Protein AF-0000000083250439 (afdb_homodimer)

Structure (mmCIF, N/CA/C/O backbone):
data_AF-0000000083250439-model_v1
#
loop_
_entity.id
_entity.type
_entity.pdbx_description
1 polymer 'Helix-turn-helix protein'
#
loop_
_atom_site.group_PDB
_atom_site.id
_atom_site.type_symbol
_atom_site.label_atom_id
_atom_site.label_alt_id
_atom_site.label_comp_id
_atom_site.label_asym_id
_atom_site.label_entity_id
_atom_site.label_seq_id
_atom_site.pdbx_PDB_ins_code
_atom_site.Cartn_x
_atom_site.Cartn_y
_atom_site.Cartn_z
_atom_site.occupancy
_atom_site.B_iso_or_equiv
_atom_site.auth_seq_id
_atom_site.auth_comp_id
_atom_site.auth_asym_id
_atom_site.auth_atom_id
_atom_site.pdbx_PDB_model_num
ATOM 1 N N . MET A 1 1 ? -8.781 0.51 -10.227 1 82.69 1 MET A N 1
ATOM 2 C CA . MET A 1 1 ? -9.688 0.726 -9.102 1 82.69 1 MET A CA 1
ATOM 3 C C . MET A 1 1 ? -9.453 2.096 -8.469 1 82.69 1 MET A C 1
ATOM 5 O O . MET A 1 1 ? -8.312 2.525 -8.305 1 82.69 1 MET A O 1
ATOM 9 N N . GLN A 1 2 ? -10.539 2.799 -8.32 1 89.38 2 GLN A N 1
ATOM 10 C CA . GLN A 1 2 ? -10.453 4.145 -7.766 1 89.38 2 GLN A CA 1
ATOM 11 C C . GLN A 1 2 ? -11.289 4.27 -6.496 1 89.38 2 GLN A C 1
ATOM 13 O O . GLN A 1 2 ? -12.398 3.732 -6.418 1 89.38 2 GLN A O 1
ATOM 18 N N . VAL A 1 3 ? -10.742 4.914 -5.555 1 93.5 3 VAL A N 1
ATOM 19 C CA . VAL A 1 3 ? -11.492 5.203 -4.332 1 93.5 3 VAL A CA 1
ATOM 20 C C . VAL A 1 3 ? -12.43 6.387 -4.566 1 93.5 3 VAL A C 1
ATOM 22 O O . VAL A 1 3 ? -11.977 7.484 -4.906 1 93.5 3 VAL A O 1
ATOM 25 N N . LEU A 1 4 ? -13.672 6.148 -4.43 1 87.75 4 LEU A N 1
ATOM 26 C CA . LEU A 1 4 ? -14.688 7.176 -4.652 1 87.75 4 LEU A CA 1
ATOM 27 C C . LEU A 1 4 ? -14.945 7.969 -3.373 1 87.75 4 LEU A C 1
ATOM 29 O O . LEU A 1 4 ? -15.172 9.18 -3.424 1 87.75 4 LEU A O 1
ATOM 33 N N . ALA A 1 5 ? -14.922 7.262 -2.307 1 85.62 5 ALA A N 1
ATOM 34 C CA . ALA A 1 5 ? -15.195 7.863 -1.004 1 85.62 5 ALA A CA 1
ATOM 35 C C . ALA A 1 5 ? -14.539 7.066 0.118 1 85.62 5 ALA A C 1
ATOM 37 O O . ALA A 1 5 ? -14.328 5.859 -0.012 1 85.62 5 ALA A O 1
ATOM 38 N N . TYR A 1 6 ? -14.188 7.762 1.188 1 91.69 6 TYR A N 1
ATOM 39 C CA . TYR A 1 6 ? -13.625 7.145 2.385 1 91.69 6 TYR A CA 1
ATOM 40 C C . TYR A 1 6 ? -14.055 7.895 3.639 1 91.69 6 TYR A C 1
ATOM 42 O O . TYR A 1 6 ? -14.133 9.125 3.637 1 91.69 6 TYR A O 1
ATOM 50 N N . SER A 1 7 ? -14.43 7.137 4.668 1 87.56 7 SER A N 1
ATOM 51 C CA . SER A 1 7 ? -14.703 7.738 5.969 1 87.56 7 SER A CA 1
ATOM 52 C C . SER A 1 7 ? -14.258 6.82 7.105 1 87.56 7 SER A C 1
ATOM 54 O O . SER A 1 7 ? -14.297 5.598 6.969 1 87.56 7 SER A O 1
ATOM 56 N N . TYR A 1 8 ? -13.742 7.41 8.102 1 90.69 8 TYR A N 1
ATOM 57 C CA . TYR A 1 8 ? -13.555 6.715 9.367 1 90.69 8 TYR A CA 1
ATOM 58 C C . TYR A 1 8 ? -14.672 7.051 10.352 1 90.69 8 TYR A C 1
ATOM 60 O O . TYR A 1 8 ? -15.016 8.227 10.531 1 90.69 8 TYR A O 1
ATOM 68 N N . ASN A 1 9 ? -15.297 6.031 10.906 1 87.12 9 ASN A N 1
ATOM 69 C CA . ASN A 1 9 ? -16.391 6.18 11.867 1 87.12 9 ASN A CA 1
ATOM 70 C C . ASN A 1 9 ? -16.031 5.562 13.219 1 87.12 9 ASN A C 1
ATOM 72 O O . ASN A 1 9 ? -16.016 4.34 13.359 1 87.12 9 ASN A O 1
ATOM 76 N N . GLY A 1 10 ? -15.812 6.5 14.234 1 88.38 10 GLY A N 1
ATOM 77 C CA . GLY A 1 10 ? -15.344 6.027 15.523 1 88.38 10 GLY A CA 1
ATOM 78 C C . GLY A 1 10 ? -16.438 6.004 16.578 1 88.38 10 GLY A C 1
ATOM 79 O O . GLY A 1 10 ? -17.172 6.98 16.734 1 88.38 10 GLY A O 1
ATOM 80 N N . GLY A 1 11 ? -16.484 4.855 17.266 1 89 11 GLY A N 1
ATOM 81 C CA . GLY A 1 11 ? -17.328 4.738 18.438 1 89 11 GLY A CA 1
ATOM 82 C C . GLY A 1 11 ? -18.797 4.941 18.125 1 89 11 GLY A C 1
ATOM 83 O O . GLY A 1 11 ? -19.5 5.633 18.859 1 89 11 GLY A O 1
ATOM 84 N N . MET A 1 12 ? -19.344 4.328 17.047 1 88 12 MET A N 1
ATOM 85 C CA . MET A 1 12 ? -20.734 4.461 16.641 1 88 12 MET A CA 1
ATOM 86 C C . MET A 1 12 ? -21.609 3.461 17.375 1 88 12 MET A C 1
ATOM 88 O O . MET A 1 12 ? -21.219 2.316 17.594 1 88 12 MET A O 1
ATOM 92 N N . GLU A 1 13 ? -22.766 3.934 17.781 1 92.31 13 GLU A N 1
ATOM 93 C CA . GLU A 1 13 ? -23.719 3.049 18.438 1 92.31 13 GLU A CA 1
ATOM 94 C C . GLU A 1 13 ? -24.641 2.371 17.422 1 92.31 13 GLU A C 1
ATOM 96 O O . GLU A 1 13 ? -25.141 1.278 17.688 1 92.31 13 GLU A O 1
ATOM 101 N N . GLN A 1 14 ? -24.859 3.066 16.375 1 93.12 14 GLN A N 1
ATOM 102 C CA . GLN A 1 14 ? -25.672 2.551 15.273 1 93.12 14 GLN A CA 1
ATOM 103 C C . GLN A 1 14 ? -25.219 3.133 13.938 1 93.12 14 GLN A C 1
ATOM 105 O O . GLN A 1 14 ? -24.578 4.191 13.898 1 93.12 14 GLN A O 1
ATOM 110 N N . PHE A 1 15 ? -25.5 2.4 12.867 1 92.44 15 PHE A N 1
ATOM 111 C CA . PHE A 1 15 ? -25.203 2.939 11.547 1 92.44 15 PHE A CA 1
ATOM 112 C C . PHE A 1 15 ? -26.156 4.082 11.203 1 92.44 15 PHE A C 1
ATOM 114 O O . PHE A 1 15 ? -27.344 4.023 11.523 1 92.44 15 PHE A O 1
ATOM 121 N N . ARG A 1 16 ? -25.672 5.039 10.641 1 82.06 16 ARG A N 1
ATOM 122 C CA . ARG A 1 16 ? -26.531 6.125 10.164 1 82.06 16 ARG A CA 1
ATOM 123 C C . ARG A 1 16 ? -27.5 5.629 9.102 1 82.06 16 ARG A C 1
ATOM 125 O O . ARG A 1 16 ? -28.641 6.082 9.039 1 82.06 16 ARG A O 1
ATOM 132 N N . TYR A 1 17 ? -27 4.758 8.25 1 86 17 TYR A N 1
ATOM 133 C CA . TYR A 1 17 ? -27.797 4.125 7.203 1 86 17 TYR A CA 1
ATOM 134 C C . TYR A 1 17 ? -27.781 2.607 7.355 1 86 17 TYR A C 1
ATOM 136 O O . TYR A 1 17 ? -26.922 1.929 6.797 1 86 17 TYR A O 1
ATOM 144 N N . PRO A 1 18 ? -28.797 2.053 8.008 1 92.25 18 PRO A N 1
ATOM 145 C CA . PRO A 1 18 ? -28.828 0.61 8.266 1 92.25 18 PRO A CA 1
ATOM 146 C C . PRO A 1 18 ? -28.938 -0.214 6.984 1 92.25 18 PRO A C 1
ATOM 148 O O . PRO A 1 18 ? -28.609 -1.405 6.98 1 92.25 18 PRO A O 1
ATOM 151 N N . GLU A 1 19 ? -29.5 0.388 5.934 1 93.88 19 GLU A N 1
ATOM 152 C CA . GLU A 1 19 ? -29.516 -0.243 4.621 1 93.88 19 GLU A CA 1
ATOM 153 C C . GLU A 1 19 ? -29.156 0.755 3.521 1 93.88 19 GLU A C 1
ATOM 155 O O . GLU A 1 19 ? -29.5 1.935 3.611 1 93.88 19 GLU A O 1
ATOM 160 N N . ASP A 1 20 ? -28.422 0.297 2.605 1 92.56 20 ASP A N 1
ATOM 161 C CA . ASP A 1 20 ? -28.062 1.188 1.505 1 92.56 20 ASP A CA 1
ATOM 162 C C . ASP A 1 20 ? -27.609 0.394 0.281 1 92.56 20 ASP A C 1
ATOM 164 O O . ASP A 1 20 ? -27.281 -0.79 0.389 1 92.56 20 ASP A O 1
ATOM 168 N N . ARG A 1 21 ? -27.734 1.091 -0.896 1 94.06 21 ARG A N 1
ATOM 169 C CA . ARG A 1 21 ? -27.172 0.63 -2.16 1 94.06 21 ARG A CA 1
ATOM 170 C C . ARG A 1 21 ? -26.109 1.605 -2.676 1 94.06 21 ARG A C 1
ATOM 172 O O . ARG A 1 21 ? -26.328 2.82 -2.668 1 94.06 21 ARG A O 1
ATOM 179 N N . TYR A 1 22 ? -25.031 1.032 -3.047 1 91.12 22 TYR A N 1
ATOM 180 C CA . TYR A 1 22 ? -23.953 1.892 -3.514 1 91.12 22 TYR A CA 1
ATOM 181 C C . TYR A 1 22 ? -23.688 1.676 -5 1 91.12 22 TYR A C 1
ATOM 183 O O . TYR A 1 22 ? -23.891 0.573 -5.516 1 91.12 22 TYR A O 1
ATOM 191 N N . LYS A 1 23 ? -23.266 2.723 -5.648 1 91.06 23 LYS A N 1
ATOM 192 C CA . LYS A 1 23 ? -22.938 2.645 -7.07 1 91.06 23 LYS A CA 1
ATOM 193 C C . LYS A 1 23 ? -21.672 1.833 -7.301 1 91.06 23 LYS A C 1
ATOM 195 O O . LYS A 1 23 ? -21.531 1.163 -8.328 1 91.06 23 LYS A O 1
ATOM 200 N N . GLY A 1 24 ? -20.719 1.883 -6.402 1 94.81 24 GLY A N 1
ATOM 201 C CA . GLY A 1 24 ? -19.484 1.097 -6.453 1 94.81 24 GLY A CA 1
ATOM 202 C C . GLY A 1 24 ? -19.438 0.001 -5.402 1 94.81 24 GLY A C 1
ATOM 203 O O . GLY A 1 24 ? -20.469 -0.341 -4.809 1 94.81 24 GLY A O 1
ATOM 204 N N . TRP A 1 25 ? -18.328 -0.615 -5.277 1 96.19 25 TRP A N 1
ATOM 205 C CA . TRP A 1 25 ? -18.125 -1.585 -4.207 1 96.19 25 TRP A CA 1
ATOM 206 C C . TRP A 1 25 ? -18.094 -0.896 -2.846 1 96.19 25 TRP A C 1
ATOM 208 O O . TRP A 1 25 ? -17.375 0.089 -2.654 1 96.19 25 TRP A O 1
ATOM 218 N N . ALA A 1 26 ? -18.922 -1.357 -1.96 1 96.12 26 ALA A N 1
ATOM 219 C CA . ALA A 1 26 ? -18.844 -0.892 -0.578 1 96.12 26 ALA A CA 1
ATOM 220 C C . ALA A 1 26 ? -17.938 -1.794 0.255 1 96.12 26 ALA A C 1
ATOM 222 O O . ALA A 1 26 ? -18.109 -3.016 0.262 1 96.12 26 ALA A O 1
ATOM 223 N N . VAL A 1 27 ? -16.984 -1.209 0.896 1 97.69 27 VAL A N 1
ATOM 224 C CA . VAL A 1 27 ? -16.047 -1.938 1.74 1 97.69 27 VAL A CA 1
ATOM 225 C C . VAL A 1 27 ? -16.125 -1.423 3.176 1 97.69 27 VAL A C 1
ATOM 227 O O . VAL A 1 27 ? -15.992 -0.222 3.418 1 97.69 27 VAL A O 1
ATOM 230 N N . LEU A 1 28 ? -16.391 -2.287 4.113 1 97.06 28 LEU A N 1
ATOM 231 C CA . LEU A 1 28 ? -16.391 -1.967 5.539 1 97.06 28 LEU A CA 1
ATOM 232 C C . LEU A 1 28 ? -15.281 -2.736 6.258 1 97.06 28 LEU A C 1
ATOM 234 O O . LEU A 1 28 ? -15.273 -3.969 6.246 1 97.06 28 LEU A O 1
ATOM 238 N N . ALA A 1 29 ? -14.344 -2.047 6.82 1 98.31 29 ALA A N 1
ATOM 239 C CA . ALA A 1 29 ? -13.273 -2.641 7.613 1 98.31 29 ALA A CA 1
ATOM 240 C C . ALA A 1 29 ? -13.461 -2.348 9.102 1 98.31 29 ALA A C 1
ATOM 242 O O . ALA A 1 29 ? -13.273 -1.213 9.547 1 98.31 29 ALA A O 1
ATOM 243 N N . VAL A 1 30 ? -13.766 -3.355 9.867 1 97.25 30 VAL A N 1
ATOM 244 C CA . VAL A 1 30 ? -14.125 -3.164 11.273 1 97.25 30 VAL A CA 1
ATOM 245 C C . VAL A 1 30 ? -12.859 -2.938 12.102 1 97.25 30 VAL A C 1
ATOM 247 O O . VAL A 1 30 ? -11.945 -3.762 12.078 1 97.25 30 VAL A O 1
ATOM 250 N N . GLN A 1 31 ? -12.766 -1.866 12.695 1 96.06 31 GLN A N 1
ATOM 251 C CA . GLN A 1 31 ? -11.648 -1.495 13.547 1 96.06 31 GLN A CA 1
ATOM 252 C C . GLN A 1 31 ? -11.867 -1.978 14.984 1 96.06 31 GLN A C 1
ATOM 254 O O . GLN A 1 31 ? -10.914 -2.369 15.664 1 96.06 31 GLN A O 1
ATOM 259 N N . SER A 1 32 ? -13.023 -1.865 15.484 1 96 32 SER A N 1
ATOM 260 C CA . SER A 1 32 ? -13.43 -2.377 16.781 1 96 32 SER A CA 1
ATOM 261 C C . SER A 1 32 ? -14.938 -2.617 16.844 1 96 32 SER A C 1
ATOM 263 O O . SER A 1 32 ? -15.688 -2.057 16.047 1 96 32 SER A O 1
ATOM 265 N N . GLY A 1 33 ? -15.344 -3.523 17.797 1 97.06 33 GLY A N 1
ATOM 266 C CA . GLY A 1 33 ? -16.766 -3.822 17.953 1 97.06 33 GLY A CA 1
ATOM 267 C C . GLY A 1 33 ? -17.203 -5.039 17.172 1 97.06 33 GLY A C 1
ATOM 268 O O . GLY A 1 33 ? -16.406 -5.953 16.922 1 97.06 33 GLY A O 1
ATOM 269 N N . HIS A 1 34 ? -18.516 -5.055 17.031 1 97.81 34 HIS A N 1
ATOM 270 C CA . HIS A 1 34 ? -19.141 -6.215 16.406 1 97.81 34 HIS A CA 1
ATOM 271 C C . HIS A 1 34 ? -20.391 -5.809 15.617 1 97.81 34 HIS A C 1
ATOM 273 O O . HIS A 1 34 ? -21.266 -5.137 16.141 1 97.81 34 HIS A O 1
ATOM 279 N N . ILE A 1 35 ? -20.391 -6.23 14.289 1 98.06 35 ILE A N 1
ATOM 280 C CA . ILE A 1 35 ? -21.516 -5.824 13.438 1 98.06 35 ILE A CA 1
ATOM 281 C C . ILE A 1 35 ? -22.109 -7.055 12.758 1 98.06 35 ILE A C 1
ATOM 283 O O . ILE A 1 35 ? -21.469 -8.094 12.656 1 98.06 35 ILE A O 1
ATOM 287 N N . SER A 1 36 ? -23.344 -6.977 12.359 1 98.44 36 SER A N 1
ATOM 288 C CA . SER A 1 36 ? -23.984 -7.957 11.492 1 98.44 36 SER A CA 1
ATOM 289 C C . SER A 1 36 ? -24.312 -7.363 10.125 1 98.44 36 SER A C 1
ATOM 291 O O . SER A 1 36 ? -24.438 -6.145 9.992 1 98.44 36 SER A O 1
ATOM 293 N N . PHE A 1 37 ? -24.328 -8.227 9.125 1 98.19 37 PHE A N 1
ATOM 294 C CA . PHE A 1 37 ? -24.625 -7.73 7.785 1 98.19 37 PHE A CA 1
ATOM 295 C C . PHE A 1 37 ? -25.422 -8.75 6.988 1 98.19 37 PHE A C 1
ATOM 297 O O . PHE A 1 37 ? -25.422 -9.945 7.312 1 98.19 37 PHE A O 1
ATOM 304 N N . THR A 1 38 ? -26.188 -8.32 6.027 1 97.94 38 THR A N 1
ATOM 305 C CA . THR A 1 38 ? -26.828 -9.109 4.98 1 97.94 38 THR A CA 1
ATOM 306 C C . THR A 1 38 ? -26.688 -8.422 3.623 1 97.94 38 THR A C 1
ATOM 308 O O . THR A 1 38 ? -27 -7.242 3.48 1 97.94 38 THR A O 1
ATOM 311 N N . ILE A 1 39 ? -26.109 -9.141 2.732 1 97.44 39 ILE A N 1
ATOM 312 C CA . ILE A 1 39 ? -26.031 -8.672 1.353 1 97.44 39 ILE A CA 1
ATOM 313 C C . ILE A 1 39 ? -27.062 -9.406 0.497 1 97.44 39 ILE A C 1
ATOM 315 O O . ILE A 1 39 ? -26.969 -10.625 0.319 1 97.44 39 ILE A O 1
ATOM 319 N N . GLU A 1 40 ? -27.969 -8.664 -0.055 1 92.94 40 GLU A N 1
ATOM 320 C CA . GLU A 1 40 ? -29.062 -9.273 -0.78 1 92.94 40 GLU A CA 1
ATOM 321 C C . GLU A 1 40 ? -28.734 -9.445 -2.26 1 92.94 40 GLU A C 1
ATOM 323 O O . GLU A 1 40 ? -28.203 -8.523 -2.889 1 92.94 40 GLU A O 1
ATOM 328 N N . GLY A 1 41 ? -28.828 -10.586 -2.766 1 81.75 41 GLY A N 1
ATOM 329 C CA . GLY A 1 41 ? -28.672 -10.969 -4.16 1 81.75 41 GLY A CA 1
ATOM 330 C C . GLY A 1 41 ? -29.438 -12.234 -4.512 1 81.75 41 GLY A C 1
ATOM 331 O O . GLY A 1 41 ? -30.484 -12.516 -3.939 1 81.75 41 GLY A O 1
ATOM 332 N N . GLU A 1 42 ? -29.094 -12.836 -5.621 1 79.31 42 GLU A N 1
ATOM 333 C CA . GLU A 1 42 ? -29.734 -14.117 -5.934 1 79.31 42 GLU A CA 1
ATOM 334 C C . GLU A 1 42 ? -29.578 -15.102 -4.781 1 79.31 42 GLU A C 1
ATOM 336 O O . GLU A 1 42 ? -30.547 -15.742 -4.371 1 79.31 42 GLU A O 1
ATOM 341 N N . GLU A 1 43 ? -28.391 -15.148 -4.293 1 84.56 43 GLU A N 1
ATOM 342 C CA . GLU A 1 43 ? -28.094 -15.852 -3.047 1 84.56 43 GLU A CA 1
ATOM 343 C C . GLU A 1 43 ? -27.609 -14.883 -1.972 1 84.56 43 GLU A C 1
ATOM 345 O O . GLU A 1 43 ? -26.562 -14.258 -2.119 1 84.56 43 GLU A O 1
ATOM 350 N N . SER A 1 44 ? -28.5 -14.734 -1.002 1 89.06 44 SER A N 1
ATOM 351 C CA . SER A 1 44 ? -28.172 -13.789 0.056 1 89.06 44 SER A CA 1
ATOM 352 C C . SER A 1 44 ? -27.016 -14.289 0.915 1 89.06 44 SER A C 1
ATOM 354 O O . SER A 1 44 ? -26.906 -15.492 1.175 1 89.06 44 SER A O 1
ATOM 356 N N . THR A 1 45 ? -26.141 -13.422 1.255 1 93.81 45 THR A N 1
ATOM 357 C CA . THR A 1 45 ? -25.031 -13.703 2.166 1 93.81 45 THR A CA 1
ATOM 358 C C . THR A 1 45 ? -25.188 -12.914 3.465 1 93.81 45 THR A C 1
ATOM 360 O O . THR A 1 45 ? -25.359 -11.695 3.439 1 93.81 45 THR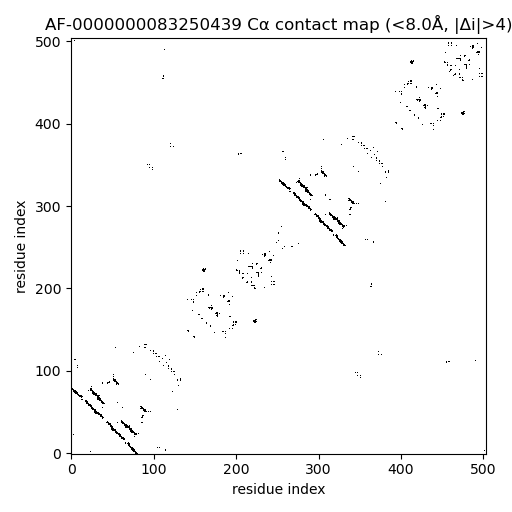 A O 1
ATOM 363 N N . SER A 1 46 ? -25.219 -13.656 4.562 1 96 46 SER A N 1
ATOM 364 C CA . SER A 1 46 ? -25.344 -13 5.859 1 96 46 SER A CA 1
ATOM 365 C C . SER A 1 46 ? -24.25 -13.461 6.816 1 96 46 SER A C 1
ATOM 367 O O . SER A 1 46 ? -23.656 -14.531 6.629 1 96 46 SER A O 1
ATOM 369 N N . GLY A 1 47 ? -23.938 -12.609 7.816 1 96.88 47 GLY A N 1
ATOM 370 C CA . GLY A 1 47 ? -22.938 -12.953 8.82 1 96.88 47 GLY A CA 1
ATOM 371 C C . GLY A 1 47 ? -22.641 -11.812 9.781 1 96.88 47 GLY A C 1
ATOM 372 O O . GLY A 1 47 ? -23.406 -10.859 9.883 1 96.88 47 GLY A O 1
ATOM 373 N N . GLU A 1 48 ? -21.641 -12.117 10.578 1 98.06 48 GLU A N 1
ATOM 374 C CA . GLU A 1 48 ? -21.125 -11.117 11.508 1 98.06 48 GLU A CA 1
ATOM 375 C C . GLU A 1 48 ? -19.656 -10.805 11.211 1 98.06 48 GLU A C 1
ATOM 377 O O . GLU A 1 48 ? -18.969 -11.594 10.555 1 98.06 48 GLU A O 1
ATOM 382 N N . ALA A 1 49 ? -19.219 -9.609 11.586 1 97.81 49 ALA A N 1
ATOM 383 C CA . ALA A 1 49 ? -17.844 -9.211 11.344 1 97.81 49 ALA A CA 1
ATOM 384 C C . ALA A 1 49 ? -17.266 -8.469 12.555 1 97.81 49 ALA A C 1
ATOM 386 O O . ALA A 1 49 ? -17.984 -7.738 13.242 1 97.81 49 ALA A O 1
ATOM 387 N N . GLU A 1 50 ? -16.062 -8.719 12.844 1 97.12 50 GLU A N 1
ATOM 388 C CA . GLU A 1 50 ? -15.281 -8.086 13.906 1 97.12 50 GLU A CA 1
ATOM 389 C C . GLU A 1 50 ? -13.898 -7.691 13.406 1 97.12 50 GLU A C 1
ATOM 391 O O . GLU A 1 50 ? -13.641 -7.68 12.203 1 97.12 50 GLU A O 1
ATOM 396 N N . TYR A 1 51 ? -13.008 -7.23 14.422 1 96.75 51 TYR A N 1
ATOM 397 C CA . TYR A 1 51 ? -11.664 -6.809 14.039 1 96.75 51 TYR A CA 1
ATOM 398 C C . TYR A 1 51 ? -10.992 -7.859 13.164 1 96.75 51 TYR A C 1
ATOM 400 O O . TYR A 1 51 ? -11.047 -9.055 13.461 1 96.75 51 TYR A O 1
ATOM 408 N N . GLY A 1 52 ? -10.391 -7.445 12.086 1 95.25 52 GLY A N 1
ATOM 409 C CA . GLY A 1 52 ? -9.664 -8.359 11.219 1 95.25 52 GLY A CA 1
ATOM 410 C C . GLY A 1 52 ? -10.492 -8.844 10.039 1 95.25 52 GLY A C 1
ATOM 411 O O . GLY A 1 52 ? -9.992 -9.57 9.18 1 95.25 52 GLY A O 1
ATOM 412 N N . GLU A 1 53 ? -11.734 -8.391 10.039 1 97.44 53 GLU A N 1
ATOM 413 C CA . GLU A 1 53 ? -12.617 -8.836 8.969 1 97.44 53 GLU A CA 1
ATOM 414 C C . GLU A 1 53 ? -13.148 -7.656 8.156 1 97.44 53 GLU A C 1
ATOM 416 O O . GLU A 1 53 ? -13.57 -6.648 8.727 1 97.44 53 GLU A O 1
ATOM 421 N N . LEU A 1 54 ? -13 -7.742 6.852 1 98.5 54 LEU A N 1
ATOM 422 C CA . LEU A 1 54 ? -13.477 -6.734 5.918 1 98.5 54 LEU A CA 1
ATOM 423 C C . LEU A 1 54 ? -14.703 -7.23 5.16 1 98.5 54 LEU A C 1
ATOM 425 O O . LEU A 1 54 ? -14.742 -8.383 4.711 1 98.5 54 LEU A O 1
ATOM 429 N N . LEU A 1 55 ? -15.695 -6.414 5.066 1 98.06 55 LEU A N 1
ATOM 430 C CA . LEU A 1 55 ? -16.922 -6.715 4.324 1 98.06 55 LEU A CA 1
ATOM 431 C C . LEU A 1 55 ? -16.875 -6.102 2.93 1 98.06 55 LEU A C 1
ATOM 433 O O . LEU A 1 55 ? -16.516 -4.934 2.771 1 98.06 55 LEU A O 1
ATOM 437 N N . PHE A 1 56 ? -17.234 -6.906 1.939 1 97.88 56 PHE A N 1
ATOM 438 C CA . PHE A 1 56 ? -17.281 -6.453 0.554 1 97.88 56 PHE A CA 1
ATOM 439 C C . PHE A 1 56 ? -18.688 -6.613 -0.01 1 97.88 56 PHE A C 1
ATOM 441 O O . PHE A 1 56 ? -19.219 -7.723 -0.065 1 97.88 56 PHE A O 1
ATOM 448 N N . CYS A 1 57 ? -19.328 -5.535 -0.401 1 97.25 57 CYS A N 1
ATOM 449 C CA . CYS A 1 57 ? -20.641 -5.543 -1.037 1 97.25 57 CYS A CA 1
ATOM 450 C C . CYS A 1 57 ? -20.547 -5.031 -2.471 1 97.25 57 CYS A C 1
ATOM 452 O O . CYS A 1 57 ? -20.156 -3.889 -2.705 1 97.25 57 CYS A O 1
ATOM 454 N N . PRO A 1 58 ? -20.906 -5.832 -3.486 1 96.12 58 PRO A N 1
ATOM 455 C CA . PRO A 1 58 ? -20.812 -5.422 -4.891 1 96.12 58 PRO A CA 1
ATOM 456 C C . PRO A 1 58 ? -21.734 -4.25 -5.219 1 96.12 58 PRO A C 1
ATOM 458 O O . PRO A 1 58 ? -22.719 -4.016 -4.512 1 96.12 58 PRO A O 1
ATOM 461 N N . PRO A 1 59 ? -21.375 -3.564 -6.332 1 94.81 59 PRO A N 1
ATOM 462 C CA . PRO A 1 59 ? -22.219 -2.441 -6.758 1 94.81 59 PRO A CA 1
ATOM 463 C C . PRO A 1 59 ? -23.656 -2.852 -7.023 1 94.81 59 PRO A C 1
ATOM 465 O O . PRO A 1 59 ? -23.906 -3.924 -7.582 1 94.81 59 PRO A O 1
ATOM 468 N N . GLY A 1 60 ? -24.562 -2.039 -6.535 1 93.31 60 GLY A N 1
ATOM 469 C CA . GLY A 1 60 ? -25.969 -2.23 -6.832 1 93.31 60 GLY A CA 1
ATOM 470 C C . GLY A 1 60 ? -26.672 -3.18 -5.871 1 93.31 60 GLY A C 1
ATOM 471 O O . GLY A 1 60 ? -27.891 -3.215 -5.801 1 93.31 60 GLY A O 1
ATOM 472 N N . MET A 1 61 ? -26 -3.973 -5.098 1 95 61 MET A N 1
ATOM 473 C CA . MET A 1 61 ? -26.609 -4.91 -4.156 1 95 61 MET A CA 1
ATOM 474 C C . MET A 1 61 ? -26.984 -4.207 -2.855 1 95 61 MET A C 1
ATOM 476 O O . MET A 1 61 ? -26.328 -3.254 -2.443 1 95 61 MET A O 1
ATOM 480 N N . LEU A 1 62 ? -28.031 -4.684 -2.295 1 96.25 62 LEU A N 1
ATOM 481 C CA . LEU A 1 62 ? -28.516 -4.098 -1.049 1 96.25 62 LEU A CA 1
ATOM 482 C C . LEU A 1 62 ? -27.703 -4.605 0.14 1 96.25 62 LEU A C 1
ATOM 484 O O . LEU A 1 62 ? -27.609 -5.812 0.368 1 96.25 62 LEU A O 1
ATOM 488 N N . LEU A 1 63 ? -27.125 -3.721 0.885 1 97.19 63 LEU A N 1
ATOM 489 C CA . LEU A 1 63 ? -26.391 -4.035 2.109 1 97.19 63 LEU A CA 1
ATOM 490 C C . LEU A 1 63 ? -27.188 -3.627 3.34 1 97.19 63 LEU A C 1
ATOM 492 O O . LEU A 1 63 ? -27.547 -2.453 3.496 1 97.19 63 LEU A O 1
ATOM 496 N N . ARG A 1 64 ? -27.531 -4.574 4.129 1 97.38 64 ARG A N 1
ATOM 497 C CA . ARG A 1 64 ? -28.109 -4.328 5.445 1 97.38 64 ARG A CA 1
ATOM 498 C C . ARG A 1 64 ? -27.078 -4.582 6.551 1 97.38 64 ARG A C 1
ATOM 500 O O . ARG A 1 64 ? -26.281 -5.516 6.461 1 97.38 64 ARG A O 1
ATOM 507 N N . ARG A 1 65 ? -27.031 -3.711 7.527 1 97.06 65 ARG A N 1
ATOM 508 C CA . ARG A 1 65 ? -26.047 -3.863 8.594 1 97.06 65 ARG A CA 1
ATOM 509 C C . ARG A 1 65 ? -26.578 -3.32 9.914 1 97.06 65 ARG A C 1
ATOM 511 O O . ARG A 1 65 ? -27.422 -2.414 9.922 1 97.06 65 ARG A O 1
ATOM 518 N N . ARG A 1 66 ? -26.188 -3.912 10.992 1 97.12 66 ARG A N 1
ATOM 519 C CA . ARG A 1 66 ? -26.516 -3.498 12.352 1 97.12 66 ARG A CA 1
ATOM 520 C C . ARG A 1 66 ? -25.312 -3.639 13.273 1 97.12 66 ARG A C 1
ATOM 522 O O . ARG A 1 66 ? -24.531 -4.578 13.148 1 97.12 66 ARG A O 1
ATOM 529 N N . MET A 1 67 ? -25.219 -2.66 14.18 1 96.94 67 MET A N 1
ATOM 530 C CA . MET A 1 67 ? -24.188 -2.779 15.203 1 96.94 67 MET A CA 1
ATOM 531 C C . MET A 1 67 ? -24.656 -3.629 16.375 1 96.94 67 MET A C 1
ATOM 533 O O . MET A 1 67 ? -25.656 -3.291 17.031 1 96.94 67 MET A O 1
ATOM 537 N N . LEU A 1 68 ? -24.062 -4.645 16.609 1 97.62 68 LEU A N 1
ATOM 538 C CA . LEU A 1 68 ? -24.375 -5.496 17.75 1 97.62 68 LEU A CA 1
ATOM 539 C C . LEU A 1 68 ? -23.719 -4.953 19.031 1 97.62 68 LEU A C 1
ATOM 541 O O . LEU A 1 68 ? -24.203 -5.203 20.125 1 97.62 68 LEU A O 1
ATOM 545 N N . GLN A 1 69 ? -22.594 -4.273 18.938 1 97.25 69 GLN A N 1
ATOM 546 C CA . GLN A 1 69 ? -21.875 -3.484 19.938 1 97.25 69 GLN A CA 1
ATOM 547 C C . GLN A 1 69 ? -21.391 -2.166 19.344 1 97.25 69 GLN A C 1
ATOM 549 O O . GLN A 1 69 ? -21.234 -2.043 18.125 1 97.25 69 GLN A O 1
ATOM 554 N N . PRO A 1 70 ? -21.203 -1.177 20.25 1 96.06 70 PRO A N 1
ATOM 555 C CA . PRO A 1 70 ? -20.562 0.023 19.703 1 96.06 70 PRO A CA 1
ATOM 556 C C . PRO A 1 70 ? -19.312 -0.295 18.891 1 96.06 70 PRO A C 1
ATOM 558 O O . PRO A 1 70 ? -18.5 -1.137 19.297 1 96.06 70 PRO A O 1
ATOM 561 N N . SER A 1 71 ? -19.203 0.353 17.719 1 95.5 71 SER A N 1
ATOM 562 C CA . SER A 1 71 ? -18.156 -0.091 16.797 1 95.5 71 SER A CA 1
ATOM 563 C C . SER A 1 71 ? -17.484 1.094 16.125 1 95.5 71 SER A C 1
ATOM 565 O O . SER A 1 71 ? -18.062 2.176 16.016 1 95.5 71 SER A O 1
ATOM 567 N N . SER A 1 72 ? -16.25 0.936 15.805 1 94.88 72 SER A N 1
ATOM 568 C CA . SER A 1 72 ? -15.492 1.795 14.898 1 94.88 72 SER A CA 1
ATOM 569 C C . SER A 1 72 ? -15.141 1.064 13.609 1 94.88 72 SER A C 1
ATOM 571 O O . SER A 1 72 ? -14.867 -0.137 13.625 1 94.88 72 SER A O 1
ATOM 573 N N . PHE A 1 73 ? -15.258 1.776 12.484 1 95.31 73 PHE A N 1
ATOM 574 C CA . PHE A 1 73 ? -14.969 1.107 11.219 1 95.31 73 PHE A CA 1
ATOM 575 C C . PHE A 1 73 ? -14.523 2.111 10.164 1 95.31 73 PHE A C 1
ATOM 577 O O . PHE A 1 73 ? -14.742 3.314 10.312 1 95.31 73 PHE A O 1
ATOM 584 N N . HIS A 1 74 ? -13.797 1.616 9.18 1 96.44 74 HIS A N 1
ATOM 585 C CA . HIS A 1 74 ? -13.484 2.34 7.957 1 96.44 74 HIS A CA 1
ATOM 586 C C . HIS A 1 74 ? -14.43 1.946 6.828 1 96.44 74 HIS A C 1
ATOM 588 O O . HIS A 1 74 ? -14.734 0.765 6.652 1 96.44 74 HIS A O 1
ATOM 594 N N . PHE A 1 75 ? -14.977 2.953 6.176 1 94.44 75 PHE A N 1
ATOM 595 C CA . PHE A 1 75 ? -15.836 2.73 5.012 1 94.44 75 PHE A CA 1
ATOM 596 C C . PHE A 1 75 ? -15.188 3.301 3.754 1 94.44 75 PHE A C 1
ATOM 598 O O . PHE A 1 75 ? -14.648 4.406 3.773 1 94.44 75 PHE A O 1
ATOM 605 N N . ALA A 1 76 ? -15.18 2.523 2.691 1 95.81 76 ALA A N 1
ATOM 606 C CA . ALA A 1 76 ? -14.734 3.029 1.396 1 95.81 76 ALA A CA 1
ATOM 607 C C . ALA A 1 76 ? -15.664 2.559 0.277 1 95.81 76 ALA A C 1
ATOM 609 O O . ALA A 1 76 ? -16.141 1.419 0.291 1 95.81 76 ALA A O 1
ATOM 610 N N . GLU A 1 77 ? -15.945 3.41 -0.575 1 93.69 77 GLU A N 1
ATOM 611 C CA . GLU A 1 77 ? -16.594 3.051 -1.83 1 93.69 77 GLU A CA 1
ATOM 612 C C . GLU A 1 77 ? -15.609 3.061 -2.99 1 93.69 77 GLU A C 1
ATOM 614 O O . GLU A 1 77 ? -14.844 4.012 -3.148 1 93.69 77 GLU A O 1
ATOM 619 N N . LEU A 1 78 ? -15.602 2.057 -3.76 1 95.56 78 LEU A N 1
ATOM 620 C CA . LEU A 1 78 ? -14.609 1.887 -4.812 1 95.56 78 LEU A CA 1
ATOM 621 C C . LEU A 1 78 ? -15.281 1.692 -6.168 1 95.56 78 LEU A C 1
ATOM 623 O O . LEU A 1 78 ? -16.312 1.035 -6.262 1 95.56 78 LEU A O 1
ATOM 627 N N . SER A 1 79 ? -14.633 2.264 -7.152 1 92.88 79 SER A N 1
ATOM 628 C CA . SER A 1 79 ? -15.078 1.996 -8.516 1 92.88 79 SER A CA 1
ATOM 629 C C . SER A 1 79 ? -14.188 0.964 -9.195 1 92.88 79 SER A C 1
ATOM 631 O O . SER A 1 79 ? -13.031 0.782 -8.805 1 92.88 79 SER A O 1
ATOM 633 N N . GLY A 1 80 ? -14.766 0.244 -10.18 1 90 80 GLY A N 1
ATOM 634 C CA . GLY A 1 80 ? -14.016 -0.769 -10.906 1 90 80 GLY A CA 1
ATOM 635 C C . GLY A 1 80 ? -14.453 -2.184 -10.578 1 90 80 GLY A C 1
ATOM 636 O O . GLY A 1 80 ? -15.547 -2.396 -10.062 1 90 80 GLY A O 1
ATOM 637 N N . GLU A 1 81 ? -13.594 -3.092 -10.961 1 88.56 81 GLU A N 1
ATOM 638 C CA . GLU A 1 81 ? -13.922 -4.5 -10.758 1 88.56 81 GLU A CA 1
ATOM 639 C C . GLU A 1 81 ? -13.055 -5.113 -9.664 1 88.56 81 GLU A C 1
ATOM 641 O O . GLU A 1 81 ? -11.844 -4.887 -9.617 1 88.56 81 GLU A O 1
ATOM 646 N N . LEU A 1 82 ? -13.758 -5.711 -8.758 1 90.94 82 LEU A N 1
ATOM 647 C CA . LEU A 1 82 ? -13.062 -6.48 -7.73 1 90.94 82 LEU A CA 1
ATOM 648 C C . LEU A 1 82 ? -13.344 -7.973 -7.887 1 90.94 82 LEU A C 1
ATOM 650 O O . LEU A 1 82 ? -14.5 -8.375 -8.062 1 90.94 82 LEU A O 1
ATOM 654 N N . GLU A 1 83 ? -12.32 -8.719 -8 1 88.5 83 GLU A N 1
ATOM 655 C CA . GLU A 1 83 ? -12.484 -10.164 -8.078 1 88.5 83 GLU A CA 1
ATOM 656 C C . GLU A 1 83 ? -12.633 -10.781 -6.691 1 88.5 83 GLU A C 1
ATOM 658 O O . GLU A 1 83 ? -11.914 -11.711 -6.336 1 88.5 83 GLU A O 1
ATOM 663 N N . LEU A 1 84 ? -13.523 -10.297 -5.918 1 93.69 84 LEU A N 1
ATOM 664 C CA . LEU A 1 84 ? -13.859 -10.797 -4.59 1 93.69 84 LEU A CA 1
ATOM 665 C C . LEU A 1 84 ? -15.352 -11.102 -4.488 1 93.69 84 LEU A C 1
ATOM 667 O O . LEU A 1 84 ? -16.172 -10.43 -5.113 1 93.69 84 LEU A O 1
ATOM 671 N N . PRO A 1 85 ? -15.758 -12.125 -3.795 1 92.25 85 PRO A N 1
ATOM 672 C CA . PRO A 1 85 ? -17.172 -12.414 -3.576 1 92.25 85 PRO A CA 1
ATOM 673 C C . PRO A 1 85 ? -17.828 -11.469 -2.57 1 92.25 85 PRO A C 1
ATOM 675 O O . PRO A 1 85 ? -17.141 -10.867 -1.75 1 92.25 85 PRO A O 1
ATOM 678 N N . PRO A 1 86 ? -19.219 -11.305 -2.709 1 95.75 86 PRO A N 1
ATOM 679 C CA . PRO A 1 86 ? -19.891 -10.602 -1.618 1 95.75 86 PRO A CA 1
ATOM 680 C C . PRO A 1 86 ? -19.703 -11.289 -0.267 1 95.75 86 PRO A C 1
ATOM 682 O O . PRO A 1 86 ? -19.703 -12.516 -0.189 1 95.75 86 PRO A O 1
ATOM 685 N N . GLY A 1 87 ? -19.453 -10.586 0.774 1 96.62 87 GLY A N 1
ATOM 686 C CA . GLY A 1 87 ? -19.281 -11.164 2.096 1 96.62 87 GLY A CA 1
ATOM 687 C C . GLY A 1 87 ? -18.062 -10.625 2.83 1 96.62 87 GLY A C 1
ATOM 688 O O . GLY A 1 87 ? -17.672 -9.477 2.629 1 96.62 87 GLY A O 1
ATOM 689 N N . LYS A 1 88 ? -17.594 -11.438 3.764 1 97.5 88 LYS A N 1
ATOM 690 C CA . LYS A 1 88 ? -16.484 -10.961 4.586 1 97.5 88 LYS A CA 1
ATOM 691 C C . LYS A 1 88 ? -15.219 -11.766 4.324 1 97.5 88 LYS A C 1
ATOM 693 O O . LYS A 1 88 ? -15.289 -12.938 3.949 1 97.5 88 LYS A O 1
ATOM 698 N N . ILE A 1 89 ? -14.109 -11.172 4.469 1 97.62 89 ILE A N 1
ATOM 699 C CA . ILE A 1 89 ? -12.797 -11.797 4.371 1 97.62 89 ILE A CA 1
ATOM 700 C C . ILE A 1 89 ? -11.984 -11.508 5.633 1 97.62 89 ILE A C 1
ATOM 702 O O . ILE A 1 89 ? -11.891 -10.352 6.059 1 97.62 89 ILE A O 1
ATOM 706 N N . ARG A 1 90 ? -11.469 -12.555 6.258 1 97.06 90 ARG A N 1
ATOM 707 C CA . ARG A 1 90 ? -10.609 -12.406 7.426 1 97.06 90 ARG A CA 1
ATOM 708 C C . ARG A 1 90 ? -9.156 -12.203 7.02 1 97.06 90 ARG A C 1
ATOM 710 O O . ARG A 1 90 ? -8.633 -12.953 6.188 1 97.06 90 ARG A O 1
ATOM 717 N N . ILE A 1 91 ? -8.539 -11.227 7.574 1 98.06 91 ILE A N 1
ATOM 718 C CA . ILE A 1 91 ? -7.137 -10.914 7.293 1 98.06 91 ILE A CA 1
ATOM 719 C C . ILE A 1 91 ? -6.242 -11.57 8.344 1 98.06 91 ILE A C 1
ATOM 721 O O . ILE A 1 91 ? -6.363 -11.289 9.531 1 98.06 91 ILE A O 1
ATOM 725 N N . ARG A 1 92 ? -5.305 -12.391 7.961 1 94.38 92 ARG A N 1
ATOM 726 C CA . ARG A 1 92 ? -4.426 -13.109 8.875 1 94.38 92 ARG A CA 1
ATOM 727 C C . ARG A 1 92 ? -3.215 -12.258 9.258 1 94.38 92 ARG A C 1
ATOM 729 O O . ARG A 1 92 ? -2.656 -12.422 10.344 1 94.38 92 ARG A O 1
ATOM 736 N N . ASP A 1 93 ? -2.736 -11.414 8.336 1 96.31 93 ASP A N 1
ATOM 737 C CA . ASP A 1 93 ? -1.648 -10.492 8.656 1 96.31 93 ASP A CA 1
ATOM 738 C C . ASP A 1 93 ? -2.145 -9.328 9.508 1 96.31 93 ASP A C 1
ATOM 740 O O . ASP A 1 93 ? -2.133 -8.18 9.062 1 96.31 93 ASP A O 1
ATOM 744 N N . VAL A 1 94 ? -2.416 -9.602 10.781 1 93.31 94 VAL A N 1
ATOM 745 C CA . VAL A 1 94 ? -3.09 -8.672 11.68 1 93.31 94 VAL A CA 1
ATOM 746 C C . VAL A 1 94 ? -2.152 -7.512 12.016 1 93.31 94 VAL A C 1
ATOM 748 O O . VAL A 1 94 ? -2.605 -6.398 12.289 1 93.31 94 VAL A O 1
ATOM 751 N N . GLN A 1 95 ? -0.873 -7.762 12 1 90.5 95 GLN A N 1
ATOM 752 C CA . GLN A 1 95 ? 0.077 -6.699 12.312 1 90.5 95 GLN A CA 1
ATOM 753 C C . GLN A 1 95 ? 0.053 -5.613 11.242 1 90.5 95 GLN A C 1
ATOM 755 O O . GLN A 1 95 ? -0 -4.422 11.555 1 90.5 95 GLN A O 1
ATOM 760 N N . ARG A 1 96 ? 0.085 -6.023 9.984 1 97.62 96 ARG A N 1
ATOM 761 C CA . ARG A 1 96 ? 0.005 -5.066 8.883 1 97.62 96 ARG A CA 1
ATOM 762 C C . ARG A 1 96 ? -1.347 -4.359 8.867 1 97.62 96 ARG A C 1
ATOM 764 O O . ARG A 1 96 ? -1.419 -3.15 8.641 1 97.62 96 ARG A O 1
ATOM 771 N N . LEU A 1 97 ? -2.383 -5.145 9.164 1 98 97 LEU A N 1
ATOM 772 C CA . LEU A 1 97 ? -3.723 -4.57 9.203 1 98 97 LEU A CA 1
ATOM 773 C C . LEU A 1 97 ? -3.814 -3.482 10.266 1 98 97 LEU A C 1
ATOM 775 O O . LEU A 1 97 ? -4.363 -2.408 10.016 1 98 97 LEU A O 1
ATOM 779 N N . SER A 1 98 ? -3.279 -3.803 11.453 1 95.69 98 SER A N 1
ATOM 780 C CA . SER A 1 98 ? -3.293 -2.848 12.555 1 95.69 98 SER A CA 1
ATOM 781 C C . SER A 1 98 ? -2.551 -1.566 12.188 1 95.69 98 SER A C 1
ATOM 783 O O . SER A 1 98 ? -3.021 -0.465 12.477 1 95.69 98 SER A O 1
ATOM 785 N N . SER A 1 99 ? -1.421 -1.75 11.531 1 96.62 99 SER A N 1
ATOM 786 C CA . SER A 1 99 ? -0.648 -0.601 11.07 1 96.62 99 SER A CA 1
ATOM 787 C C . SER A 1 99 ? -1.438 0.225 10.062 1 96.62 99 SER A C 1
ATOM 789 O O . SER A 1 99 ? -1.427 1.457 10.117 1 96.62 99 SER A O 1
ATOM 791 N N . THR A 1 100 ? -2.121 -0.417 9.102 1 98.44 100 THR A N 1
ATOM 792 C CA . THR A 1 100 ? -2.947 0.26 8.109 1 98.44 100 THR A CA 1
ATOM 793 C C . THR A 1 100 ? -4.031 1.093 8.781 1 98.44 100 THR A C 1
ATOM 795 O O . THR A 1 100 ? -4.223 2.264 8.445 1 98.44 100 THR A O 1
ATOM 798 N N . TYR A 1 101 ? -4.672 0.515 9.805 1 96.81 101 TYR A N 1
ATOM 799 C CA . TYR A 1 101 ? -5.719 1.223 10.531 1 96.81 101 TYR A CA 1
ATOM 800 C C . TYR A 1 101 ? -5.16 2.447 11.242 1 96.81 101 TYR A C 1
ATOM 802 O O . TYR A 1 101 ? -5.75 3.529 11.188 1 96.81 101 TYR A O 1
ATOM 810 N N . ASP A 1 102 ? -4.031 2.252 11.883 1 95.31 102 ASP A N 1
ATOM 811 C CA . ASP A 1 102 ? -3.416 3.355 12.609 1 95.31 102 ASP A CA 1
ATOM 812 C C . ASP A 1 102 ? -3.08 4.516 11.68 1 95.31 102 ASP A C 1
ATOM 814 O O . ASP A 1 102 ? -3.35 5.676 11.992 1 95.31 102 ASP A O 1
ATOM 818 N N . TYR A 1 103 ? -2.51 4.188 10.539 1 97.12 103 TYR A N 1
ATOM 819 C CA . TYR A 1 103 ? -2.158 5.223 9.57 1 97.12 103 TYR A CA 1
ATOM 820 C C . TYR A 1 103 ? -3.406 5.902 9.023 1 97.12 103 TYR A C 1
ATOM 822 O O . TYR A 1 103 ? -3.428 7.121 8.844 1 97.12 103 TYR A O 1
ATOM 830 N N . LEU A 1 104 ? -4.41 5.121 8.703 1 96.38 104 LEU A N 1
ATOM 831 C CA . LEU A 1 104 ? -5.641 5.691 8.172 1 96.38 104 LEU A CA 1
ATOM 832 C C . LEU A 1 104 ? -6.25 6.688 9.156 1 96.38 104 LEU A C 1
ATOM 834 O O . LEU A 1 104 ? -6.66 7.781 8.758 1 96.38 104 LEU A O 1
ATOM 838 N N . ILE A 1 105 ? -6.266 6.301 10.43 1 92.38 105 ILE A N 1
ATOM 839 C CA . ILE A 1 105 ? -6.832 7.168 11.461 1 92.38 105 ILE A CA 1
ATOM 840 C C . ILE A 1 105 ? -6.027 8.461 11.547 1 92.38 105 ILE A C 1
ATOM 842 O O . ILE A 1 105 ? -6.598 9.555 11.547 1 92.38 105 ILE A O 1
ATOM 846 N N . ARG A 1 106 ? -4.723 8.352 11.539 1 89.94 106 ARG A N 1
ATOM 847 C CA . ARG A 1 106 ? -3.852 9.516 11.625 1 89.94 106 ARG A CA 1
ATOM 848 C C . ARG A 1 106 ? -4.02 10.422 10.406 1 89.94 106 ARG A C 1
ATOM 850 O O . ARG A 1 106 ? -4.098 11.641 10.539 1 89.94 106 ARG A O 1
ATOM 857 N N . LEU A 1 107 ? -4.062 9.82 9.258 1 91.69 107 LEU A N 1
ATOM 858 C CA . LEU A 1 107 ? -4.168 10.586 8.023 1 91.69 107 LEU A CA 1
ATOM 859 C C . LEU A 1 107 ? -5.52 11.289 7.934 1 91.69 107 LEU A C 1
ATOM 861 O O . LEU A 1 107 ? -5.609 12.414 7.445 1 91.69 107 LEU A O 1
ATOM 865 N N . ARG A 1 108 ? -6.52 10.594 8.359 1 85.69 108 ARG A N 1
ATOM 866 C CA . ARG A 1 108 ? -7.84 11.219 8.32 1 85.69 108 ARG A CA 1
ATOM 867 C C . ARG A 1 108 ? -7.902 12.414 9.266 1 85.69 108 ARG A C 1
ATOM 869 O O . ARG A 1 108 ? -8.562 13.406 8.977 1 85.69 108 ARG A O 1
ATOM 876 N N . ALA A 1 109 ? -7.23 12.297 10.406 1 79 109 ALA A N 1
ATOM 877 C CA . ALA A 1 109 ? -7.129 13.438 11.312 1 79 109 ALA A CA 1
ATOM 878 C C . ALA A 1 109 ? -6.371 14.594 10.656 1 79 109 ALA A C 1
ATOM 880 O O . ALA A 1 109 ? -6.727 15.758 10.836 1 79 109 ALA A O 1
ATOM 881 N N . GLU A 1 110 ? -5.371 14.234 9.859 1 77.44 110 GLU A N 1
ATOM 882 C CA . GLU A 1 110 ? -4.531 15.219 9.188 1 77.44 110 GLU A CA 1
ATOM 883 C C . GLU A 1 110 ? -5.246 15.82 7.98 1 77.44 110 GLU A C 1
ATOM 885 O O . GLU A 1 110 ? -5.078 17 7.68 1 77.44 110 GLU A O 1
ATOM 890 N N . TYR A 1 111 ? -6.016 14.898 7.312 1 78.81 111 TYR A N 1
ATOM 891 C CA . TYR A 1 111 ? -6.73 15.289 6.102 1 78.81 111 TYR A CA 1
ATOM 892 C C . TYR A 1 111 ? -8.211 14.969 6.215 1 78.81 111 TYR A C 1
ATOM 894 O O . TYR A 1 111 ? -8.711 14.062 5.543 1 78.81 111 TYR A O 1
ATOM 902 N N . PRO A 1 112 ? -8.93 15.664 6.934 1 67.25 112 PRO A N 1
ATOM 903 C CA . PRO A 1 112 ? -10.297 15.297 7.297 1 67.25 112 PRO A CA 1
ATOM 904 C C . PRO A 1 112 ? -11.227 15.211 6.086 1 67.25 112 PRO A C 1
ATOM 906 O O . PRO A 1 112 ? -12.18 14.438 6.094 1 67.25 112 PRO A O 1
ATOM 909 N N . TYR A 1 113 ? -10.945 15.82 4.98 1 59.22 113 TYR A N 1
ATOM 910 C CA . TYR A 1 113 ? -11.938 15.844 3.916 1 59.22 113 TYR A CA 1
ATOM 911 C C . TYR A 1 113 ? -11.297 15.555 2.564 1 59.22 113 TYR A C 1
ATOM 913 O O . TYR A 1 113 ? -11.945 15.68 1.522 1 59.22 113 TYR A O 1
ATOM 921 N N . GLU A 1 114 ? -10.125 15.219 2.602 1 71.56 114 GLU A N 1
ATOM 922 C CA . GLU A 1 114 ? -9.391 14.961 1.368 1 71.56 114 GLU A CA 1
ATOM 923 C C . GLU A 1 114 ? -9.086 13.469 1.209 1 71.56 114 GLU A C 1
ATOM 925 O O . GLU A 1 114 ? -8.75 12.797 2.182 1 71.56 114 GLU A O 1
ATOM 930 N N . LEU A 1 115 ? -9.438 13.047 0.029 1 82.25 115 LEU A N 1
ATOM 931 C CA . LEU A 1 115 ? -8.93 11.719 -0.3 1 82.25 115 LEU A CA 1
ATOM 932 C C . LEU A 1 115 ? -7.465 11.789 -0.715 1 82.25 115 LEU A C 1
ATOM 934 O O . LEU A 1 115 ? -7.145 11.664 -1.899 1 82.25 115 LEU A O 1
ATOM 938 N N . HIS A 1 116 ? -6.703 12.008 0.272 1 88.88 116 HIS A N 1
ATOM 939 C CA . HIS A 1 116 ? -5.262 12.117 0.075 1 88.88 116 HIS A CA 1
ATOM 940 C C . HIS A 1 116 ? -4.699 10.852 -0.572 1 88.88 116 HIS A C 1
ATOM 942 O O . HIS A 1 116 ? -5.141 9.742 -0.262 1 88.88 116 HIS A O 1
ATOM 948 N N . PRO A 1 117 ? -3.684 10.984 -1.385 1 92 117 PRO A N 1
ATOM 949 C CA . PRO A 1 117 ? -3.109 9.812 -2.049 1 92 117 PRO A CA 1
ATOM 950 C C . PRO A 1 117 ? -2.637 8.75 -1.062 1 92 117 PRO A C 1
ATOM 952 O O . PRO A 1 117 ? -2.701 7.551 -1.358 1 92 117 PRO A O 1
ATOM 955 N N . ASP A 1 118 ? -2.211 9.156 0.104 1 94.75 118 ASP A N 1
ATOM 956 C CA . ASP A 1 118 ? -1.775 8.203 1.119 1 94.75 118 ASP A CA 1
ATOM 957 C C . ASP A 1 118 ? -2.953 7.383 1.644 1 94.75 118 ASP A C 1
ATOM 959 O O . ASP A 1 118 ? -2.799 6.207 1.969 1 94.75 118 ASP A O 1
ATOM 963 N N . ILE A 1 119 ? -4.082 8.062 1.756 1 95.31 119 ILE A N 1
ATOM 964 C CA . ILE A 1 119 ? -5.289 7.352 2.162 1 95.31 119 ILE A CA 1
ATOM 965 C C . ILE A 1 119 ? -5.672 6.328 1.096 1 95.31 119 ILE A C 1
ATOM 967 O O . ILE A 1 119 ? -5.965 5.172 1.412 1 95.31 119 ILE A O 1
ATOM 971 N N . GLU A 1 120 ? -5.586 6.727 -0.151 1 95.44 120 GLU A N 1
ATOM 972 C CA . GLU A 1 120 ? -5.875 5.816 -1.255 1 95.44 120 GLU A CA 1
ATOM 973 C C . GLU A 1 120 ? -4.926 4.621 -1.246 1 95.44 120 GLU A C 1
ATOM 975 O O . GLU A 1 120 ? -5.344 3.488 -1.493 1 95.44 120 GLU A O 1
ATOM 980 N N . HIS A 1 121 ? -3.686 4.93 -0.975 1 96.69 121 HIS A N 1
ATOM 981 C CA . HIS A 1 121 ? -2.695 3.863 -0.893 1 96.69 121 HIS A CA 1
ATOM 982 C C . HIS A 1 121 ? -3.068 2.848 0.183 1 96.69 121 HIS A C 1
ATOM 984 O O . HIS A 1 121 ? -2.984 1.638 -0.043 1 96.69 121 HIS A O 1
ATOM 990 N N . LEU A 1 122 ? -3.469 3.299 1.343 1 98.25 122 LEU A N 1
ATOM 991 C CA . LEU A 1 122 ? -3.764 2.42 2.469 1 98.25 122 LEU A CA 1
ATOM 992 C C . LEU A 1 122 ? -5.059 1.648 2.23 1 98.25 122 LEU A C 1
ATOM 994 O O . LEU A 1 122 ? -5.188 0.497 2.652 1 98.25 122 LEU A O 1
ATOM 998 N N . ILE A 1 123 ? -6.012 2.283 1.535 1 97.56 123 ILE A N 1
ATOM 999 C CA . ILE A 1 123 ? -7.199 1.551 1.114 1 97.56 123 ILE A CA 1
ATOM 1000 C C . ILE A 1 123 ? -6.809 0.46 0.119 1 97.56 123 ILE A C 1
ATOM 1002 O O . ILE A 1 123 ? -7.305 -0.666 0.197 1 97.56 123 ILE A O 1
ATOM 1006 N N . GLY A 1 124 ? -5.918 0.812 -0.796 1 97.31 124 GLY A N 1
ATOM 1007 C CA . GLY A 1 124 ? -5.359 -0.184 -1.696 1 97.31 124 GLY A CA 1
ATOM 1008 C C . GLY A 1 124 ? -4.695 -1.337 -0.971 1 97.31 124 GLY A C 1
ATOM 1009 O O . GLY A 1 124 ? -4.73 -2.477 -1.438 1 97.31 124 GLY A O 1
ATOM 1010 N N . ASP A 1 125 ? -4.09 -1.018 0.164 1 98.25 125 ASP A N 1
ATOM 1011 C CA . ASP A 1 125 ? -3.439 -2.066 0.943 1 98.25 125 ASP A CA 1
ATOM 1012 C C . ASP A 1 125 ? -4.469 -3.025 1.538 1 98.25 125 ASP A C 1
ATOM 1014 O O . ASP A 1 125 ? -4.227 -4.23 1.618 1 98.25 125 ASP A O 1
ATOM 1018 N N . LEU A 1 126 ? -5.625 -2.504 2.018 1 98.19 126 LEU A N 1
ATOM 1019 C CA . LEU A 1 126 ? -6.707 -3.354 2.494 1 98.19 126 LEU A CA 1
ATOM 1020 C C . LEU A 1 126 ? -7.191 -4.289 1.392 1 98.19 126 LEU A C 1
ATOM 1022 O O . LEU A 1 126 ? -7.44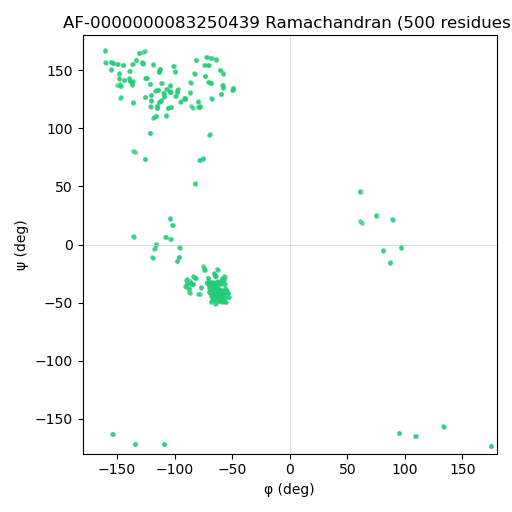5 -5.469 1.642 1 98.19 126 LEU A O 1
ATOM 1026 N N . LEU A 1 127 ? -7.273 -3.729 0.167 1 97.44 127 LEU A N 1
ATOM 1027 C CA . LEU A 1 127 ? -7.695 -4.535 -0.972 1 97.44 127 LEU A CA 1
ATOM 1028 C C . LEU A 1 127 ? -6.648 -5.59 -1.312 1 97.44 127 LEU A C 1
ATOM 1030 O O . LEU A 1 127 ? -6.988 -6.734 -1.613 1 97.44 127 LEU A O 1
ATOM 1034 N N . PHE A 1 128 ? -5.375 -5.184 -1.235 1 97.31 128 PHE A N 1
ATOM 1035 C CA . PHE A 1 128 ? -4.266 -6.098 -1.479 1 97.31 128 PHE A CA 1
ATOM 1036 C C . PHE A 1 128 ? -4.32 -7.281 -0.52 1 97.31 128 PHE A C 1
ATOM 1038 O O . PHE A 1 128 ? -4.281 -8.438 -0.948 1 97.31 128 PHE A O 1
ATOM 1045 N N . LEU A 1 129 ? -4.48 -7.035 0.747 1 97.75 129 LEU A N 1
ATOM 1046 C CA . LEU A 1 129 ? -4.539 -8.078 1.768 1 97.75 129 LEU A CA 1
ATOM 1047 C C . LEU A 1 129 ? -5.738 -8.992 1.542 1 97.75 129 LEU A C 1
ATOM 1049 O O . LEU A 1 129 ? -5.621 -10.211 1.648 1 97.75 129 LEU A O 1
ATOM 1053 N N . SER A 1 130 ? -6.898 -8.414 1.214 1 97.75 130 SER A N 1
ATOM 1054 C CA . SER A 1 130 ? -8.125 -9.188 1.026 1 97.75 130 SER A CA 1
ATOM 1055 C C . SER A 1 130 ? -8.008 -10.125 -0.169 1 97.75 130 SER A C 1
ATOM 1057 O O . SER A 1 130 ? -8.438 -11.281 -0.101 1 97.75 130 SER A O 1
ATOM 1059 N N . LYS A 1 131 ? -7.438 -9.578 -1.204 1 96.12 131 LYS A N 1
ATOM 1060 C CA . LYS A 1 131 ? -7.262 -10.391 -2.402 1 96.12 131 LYS A CA 1
ATOM 1061 C C . LYS A 1 131 ? -6.316 -11.562 -2.141 1 96.12 131 LYS A C 1
ATOM 1063 O O . LYS A 1 131 ? -6.531 -12.664 -2.639 1 96.12 131 LYS A O 1
ATOM 1068 N N . ARG A 1 132 ? -5.266 -11.25 -1.418 1 94.75 132 ARG A N 1
ATOM 1069 C CA . ARG A 1 132 ? -4.305 -12.297 -1.089 1 94.75 132 ARG A CA 1
ATOM 1070 C C . ARG A 1 132 ? -4.961 -13.398 -0.264 1 94.75 132 ARG A C 1
ATOM 1072 O O . ARG A 1 132 ? -4.723 -14.586 -0.505 1 94.75 132 ARG A O 1
ATOM 1079 N N . GLU A 1 133 ? -5.723 -13.047 0.774 1 95.62 133 GLU A N 1
ATOM 1080 C CA . GLU A 1 133 ? -6.434 -14 1.615 1 95.62 133 GLU A CA 1
ATOM 1081 C C . GLU A 1 133 ? -7.395 -14.852 0.79 1 95.62 133 GLU A C 1
ATOM 1083 O O . GLU A 1 133 ? -7.469 -16.062 0.972 1 95.62 133 GLU A O 1
ATOM 1088 N N . TYR A 1 134 ? -8.109 -14.188 -0.058 1 94.25 134 TYR A N 1
ATOM 1089 C CA . TYR A 1 134 ? -9.086 -14.891 -0.88 1 94.25 134 TYR A CA 1
ATOM 1090 C C . TYR A 1 134 ? -8.406 -15.883 -1.813 1 94.25 134 TYR A C 1
ATOM 1092 O O . TYR A 1 134 ? -8.859 -17.016 -1.962 1 94.25 134 TYR A O 1
ATOM 1100 N N . ALA A 1 135 ? -7.344 -15.438 -2.453 1 89.44 135 ALA A N 1
ATOM 1101 C CA . ALA A 1 135 ? -6.598 -16.297 -3.371 1 89.44 135 ALA A CA 1
ATOM 1102 C C . ALA A 1 135 ? -6.047 -17.516 -2.65 1 89.44 135 ALA A C 1
ATOM 1104 O O . ALA A 1 135 ? -6.086 -18.641 -3.184 1 89.44 135 ALA A O 1
ATOM 1105 N N . MET A 1 136 ? -5.543 -17.312 -1.506 1 87.75 136 MET A N 1
ATOM 1106 C CA . MET A 1 136 ? -4.984 -18.422 -0.724 1 87.75 136 MET A CA 1
ATOM 1107 C C . MET A 1 136 ? -6.074 -19.422 -0.334 1 87.75 136 MET A C 1
ATOM 1109 O O . MET A 1 136 ? -5.852 -20.625 -0.365 1 87.75 136 MET A O 1
ATOM 1113 N N . ALA A 1 137 ? -7.223 -18.922 0.06 1 86.94 137 ALA A N 1
ATOM 1114 C CA . ALA A 1 137 ? -8.344 -19.781 0.42 1 86.94 137 ALA A CA 1
ATOM 1115 C C . ALA A 1 137 ? -8.828 -20.594 -0.783 1 86.94 137 ALA A C 1
ATOM 1117 O O . ALA A 1 137 ? -9.172 -21.766 -0.65 1 86.94 137 ALA A O 1
ATOM 1118 N N . GLN A 1 138 ? -8.812 -19.984 -1.925 1 83.69 138 GLN A N 1
ATOM 1119 C CA . GLN A 1 138 ? -9.219 -20.672 -3.15 1 83.69 138 GLN A CA 1
ATOM 1120 C C . GLN A 1 138 ? -8.219 -21.766 -3.521 1 83.69 138 GLN A C 1
ATOM 1122 O O . GLN A 1 138 ? -8.617 -22.844 -3.961 1 83.69 138 GLN A O 1
ATOM 1127 N N . ASP A 1 139 ? -7.012 -21.438 -3.379 1 80.44 139 ASP A N 1
ATOM 1128 C CA . ASP A 1 139 ? -5.973 -22.422 -3.672 1 80.44 139 ASP A CA 1
ATOM 1129 C C . ASP A 1 139 ? -6.105 -23.641 -2.77 1 80.44 139 ASP A C 1
ATOM 1131 O O . ASP A 1 139 ? -5.965 -24.781 -3.229 1 80.44 139 ASP A O 1
ATOM 1135 N N . GLN A 1 140 ? -6.32 -23.375 -1.521 1 79.12 140 GLN A N 1
ATOM 1136 C CA . GLN A 1 140 ? -6.496 -24.469 -0.573 1 79.12 140 GLN A CA 1
ATOM 1137 C C . GLN A 1 140 ? -7.719 -25.312 -0.926 1 79.12 140 GLN A C 1
ATOM 1139 O O . GLN A 1 140 ? -7.672 -26.531 -0.852 1 79.12 140 GLN A O 1
ATOM 1144 N N . ARG A 1 141 ? -8.773 -24.688 -1.346 1 78.56 141 ARG A N 1
ATOM 1145 C CA . ARG A 1 141 ? -9.992 -25.375 -1.754 1 78.56 141 ARG A CA 1
ATOM 1146 C C . ARG A 1 141 ? -9.742 -26.234 -3 1 78.56 141 ARG A C 1
ATOM 1148 O O . ARG A 1 141 ? -10.219 -27.359 -3.092 1 78.56 141 ARG A O 1
ATOM 1155 N N . ARG A 1 142 ? -9.039 -25.625 -3.92 1 72.25 142 ARG A N 1
ATOM 1156 C CA . ARG A 1 142 ? -8.703 -26.344 -5.141 1 72.25 142 ARG A CA 1
ATOM 1157 C C . ARG A 1 142 ? -7.859 -27.578 -4.828 1 72.25 142 ARG A C 1
ATOM 1159 O O . ARG A 1 142 ? -8.078 -28.656 -5.41 1 72.25 142 ARG A O 1
ATOM 1166 N N . ARG A 1 143 ? -6.922 -27.391 -3.939 1 71.88 143 ARG A N 1
ATOM 1167 C CA . ARG A 1 143 ? -6.059 -28.484 -3.523 1 71.88 143 ARG A CA 1
ATOM 1168 C C . ARG A 1 143 ? -6.871 -29.594 -2.863 1 71.88 143 ARG A C 1
ATOM 1170 O O . ARG A 1 143 ? -6.582 -30.781 -3.053 1 71.88 143 ARG A O 1
ATOM 1177 N N . THR A 1 144 ? -7.91 -29.047 -2.232 1 71.25 144 THR A N 1
ATOM 1178 C CA . THR A 1 144 ? -8.727 -30 -1.493 1 71.25 144 THR A CA 1
ATOM 1179 C C . THR A 1 144 ? -9.773 -30.641 -2.402 1 71.25 144 THR A C 1
ATOM 1181 O O . THR A 1 144 ? -10.062 -31.828 -2.291 1 71.25 144 THR A O 1
ATOM 1184 N N . LEU A 1 145 ? -10.273 -29.844 -3.387 1 72.69 145 LEU A N 1
ATOM 1185 C CA . LEU A 1 145 ? -11.367 -30.312 -4.23 1 72.69 145 LEU A CA 1
ATOM 1186 C C . LEU A 1 145 ? -10.852 -31.281 -5.289 1 72.69 145 LEU A C 1
ATOM 1188 O O . LEU A 1 145 ? -11.508 -32.281 -5.609 1 72.69 145 LEU A O 1
ATOM 1192 N N . ASP A 1 146 ? -9.602 -30.906 -5.934 1 79.81 146 ASP A N 1
ATOM 1193 C CA . ASP A 1 146 ? -9.047 -31.844 -6.914 1 79.81 146 ASP A CA 1
ATOM 1194 C C . ASP A 1 146 ? -7.547 -32 -6.715 1 79.81 146 ASP A C 1
ATOM 1196 O O . ASP A 1 146 ? -6.746 -31.438 -7.461 1 79.81 146 ASP A O 1
ATOM 1200 N N . PRO A 1 147 ? -7.27 -32.781 -5.805 1 83.56 147 PRO A N 1
ATOM 1201 C CA . PRO A 1 147 ? -5.859 -33 -5.488 1 83.56 147 PRO A CA 1
ATOM 1202 C C . PRO A 1 147 ? -5.055 -33.5 -6.691 1 83.56 147 PRO A C 1
ATOM 1204 O O . PRO A 1 147 ? -3.859 -33.219 -6.797 1 83.56 147 PRO A O 1
ATOM 1207 N N . VAL A 1 148 ? -5.742 -34.125 -7.52 1 88.69 148 VAL A N 1
ATOM 1208 C CA . VAL A 1 148 ? -5.074 -34.656 -8.703 1 88.69 148 VAL A CA 1
ATOM 1209 C C . VAL A 1 148 ? -4.602 -33.5 -9.586 1 88.69 148 VAL A C 1
ATOM 1211 O O . VAL A 1 148 ? -3.475 -33.531 -10.086 1 88.69 148 VAL A O 1
ATOM 1214 N N . MET A 1 149 ? -5.434 -32.531 -9.734 1 89.56 149 MET A N 1
ATOM 1215 C CA . MET A 1 149 ? -5.066 -31.391 -10.586 1 89.56 149 MET A CA 1
ATOM 1216 C C . MET A 1 149 ? -3.953 -30.562 -9.938 1 89.56 149 MET A C 1
ATOM 1218 O O . MET A 1 149 ? -3.123 -29.984 -10.633 1 89.56 149 MET A O 1
ATOM 1222 N N . HIS A 1 150 ? -4.027 -30.562 -8.664 1 88 150 HIS A N 1
ATOM 1223 C CA . HIS A 1 150 ? -2.938 -29.891 -7.969 1 88 150 HIS A CA 1
ATOM 1224 C C . HIS A 1 150 ? -1.604 -30.578 -8.219 1 88 150 HIS A C 1
ATOM 1226 O O . HIS A 1 150 ? -0.589 -29.922 -8.453 1 88 150 HIS A O 1
ATOM 1232 N N . ARG A 1 151 ? -1.626 -31.844 -8.133 1 89.44 151 ARG A N 1
ATOM 1233 C CA . ARG A 1 151 ? -0.423 -32.625 -8.398 1 89.44 151 ARG A CA 1
ATOM 1234 C C . ARG A 1 151 ? -0.018 -32.5 -9.867 1 89.44 151 ARG A C 1
ATOM 1236 O O . ARG A 1 151 ? 1.172 -32.5 -10.188 1 89.44 151 ARG A O 1
ATOM 1243 N N . ALA A 1 152 ? -1.007 -32.438 -10.688 1 91.81 152 ALA A N 1
ATOM 1244 C CA . ALA A 1 152 ? -0.733 -32.281 -12.109 1 91.81 152 ALA A CA 1
ATOM 1245 C C . ALA A 1 152 ? -0.036 -30.938 -12.383 1 91.81 152 ALA A C 1
ATOM 1247 O O . ALA A 1 152 ? 0.933 -30.891 -13.148 1 91.81 152 ALA A O 1
ATOM 1248 N N . ALA A 1 153 ? -0.539 -29.953 -11.75 1 89.75 153 ALA A N 1
ATOM 1249 C CA . ALA A 1 153 ? 0.067 -28.625 -11.906 1 89.75 153 ALA A CA 1
ATOM 1250 C C . ALA A 1 153 ? 1.521 -28.641 -11.438 1 89.75 153 ALA A C 1
ATOM 1252 O O . ALA A 1 153 ? 2.396 -28.094 -12.109 1 89.75 153 ALA A O 1
ATOM 1253 N N . ALA A 1 154 ? 1.738 -29.25 -10.312 1 88.88 154 ALA A N 1
ATOM 1254 C CA . ALA A 1 154 ? 3.094 -29.359 -9.773 1 88.88 154 ALA A CA 1
ATOM 1255 C C . ALA A 1 154 ? 4.012 -30.094 -10.734 1 88.88 154 ALA A C 1
ATOM 1257 O O . ALA A 1 154 ? 5.168 -29.719 -10.93 1 88.88 154 ALA A O 1
ATOM 1258 N N . LEU A 1 155 ? 3.488 -31.109 -11.297 1 91.62 155 LEU A N 1
ATOM 1259 C CA . LEU A 1 155 ? 4.25 -31.891 -12.266 1 91.62 155 LEU A CA 1
ATOM 1260 C C . LEU A 1 155 ? 4.539 -31.062 -13.516 1 91.62 155 LEU A C 1
ATOM 1262 O O . LEU A 1 155 ? 5.641 -31.125 -14.07 1 91.62 155 LEU A O 1
ATOM 1266 N N . MET A 1 156 ? 3.582 -30.328 -13.938 1 91.56 156 MET A N 1
ATOM 1267 C CA . MET A 1 156 ? 3.758 -29.484 -15.117 1 91.56 156 MET A CA 1
ATOM 1268 C C . MET A 1 156 ? 4.793 -28.391 -14.844 1 91.56 156 MET A C 1
ATOM 1270 O O . MET A 1 156 ? 5.586 -28.047 -15.727 1 91.56 156 MET A O 1
ATOM 1274 N N . GLU A 1 157 ? 4.758 -27.891 -13.656 1 90.06 157 GLU A N 1
ATOM 1275 C CA . GLU A 1 157 ? 5.746 -26.891 -13.281 1 90.06 157 GLU A CA 1
ATOM 1276 C C . GLU A 1 157 ? 7.164 -27.438 -13.375 1 90.06 157 GLU A C 1
ATOM 1278 O O . GLU A 1 157 ? 8.086 -26.734 -13.781 1 90.06 157 GLU A O 1
ATOM 1283 N N . ARG A 1 158 ? 7.305 -28.703 -13.102 1 89.75 158 ARG A N 1
ATOM 1284 C CA . ARG A 1 158 ? 8.617 -29.344 -13.086 1 89.75 158 ARG A CA 1
ATOM 1285 C C . ARG A 1 158 ? 9.031 -29.766 -14.492 1 89.75 158 ARG A C 1
ATOM 1287 O O . ARG A 1 158 ? 10.227 -29.781 -14.812 1 89.75 158 ARG A O 1
ATOM 1294 N N . GLN A 1 159 ? 8.023 -30.016 -15.32 1 91.69 159 GLN A N 1
ATOM 1295 C CA . GLN A 1 159 ? 8.359 -30.719 -16.547 1 91.69 159 GLN A CA 1
ATOM 1296 C C . GLN A 1 159 ? 8.055 -29.859 -17.781 1 91.69 159 GLN A C 1
ATOM 1298 O O . GLN A 1 159 ? 8.359 -30.234 -18.906 1 91.69 159 GLN A O 1
ATOM 1303 N N . ALA A 1 160 ? 7.504 -28.719 -17.594 1 91.56 160 ALA A N 1
ATOM 1304 C CA . ALA A 1 160 ? 6.996 -27.906 -18.688 1 91.56 160 ALA A CA 1
ATOM 1305 C C . ALA A 1 160 ? 8.102 -27.578 -19.688 1 91.56 160 ALA A C 1
ATOM 1307 O O . ALA A 1 160 ? 7.848 -27.453 -20.891 1 91.56 160 ALA A O 1
ATOM 1308 N N . CYS A 1 161 ? 9.312 -27.516 -19.219 1 92.56 161 CYS A N 1
ATOM 1309 C CA . CYS A 1 161 ? 10.406 -27.047 -20.062 1 92.56 161 CYS A CA 1
ATOM 1310 C C . CYS A 1 161 ? 11.141 -28.234 -20.688 1 92.56 161 CYS A C 1
ATOM 1312 O O . CYS A 1 161 ? 12.062 -28.047 -21.484 1 92.56 161 CYS A O 1
ATOM 1314 N N . GLU A 1 162 ? 10.719 -29.406 -20.344 1 91.12 162 GLU A N 1
ATOM 1315 C CA . GLU A 1 162 ? 11.312 -30.594 -20.953 1 91.12 162 GLU A CA 1
ATOM 1316 C C . GLU A 1 162 ? 10.852 -30.766 -22.391 1 91.12 162 GLU A C 1
ATOM 1318 O O . GLU A 1 162 ? 9.703 -30.469 -22.719 1 91.12 162 GLU A O 1
ATOM 1323 N N . THR A 1 163 ? 11.734 -31.266 -23.219 1 82.75 163 THR A N 1
ATOM 1324 C CA . THR A 1 163 ? 11.469 -31.391 -24.641 1 82.75 163 THR A CA 1
ATOM 1325 C C . THR A 1 163 ? 10.336 -32.375 -24.891 1 82.75 163 THR A C 1
ATOM 1327 O O . THR A 1 163 ? 9.602 -32.281 -25.875 1 82.75 163 THR A O 1
ATOM 1330 N N . ASP A 1 164 ? 10.156 -33.281 -24.047 1 85.69 164 ASP A N 1
ATOM 1331 C CA . ASP A 1 164 ? 9.172 -34.312 -24.266 1 85.69 164 ASP A CA 1
ATOM 1332 C C . ASP A 1 164 ? 7.891 -34.062 -23.484 1 85.69 164 ASP A C 1
ATOM 1334 O O . ASP A 1 164 ? 7.043 -34.938 -23.344 1 85.69 164 ASP A O 1
ATOM 1338 N N . PHE A 1 165 ? 7.777 -32.812 -23.047 1 90.75 165 PHE A N 1
ATOM 1339 C CA . PHE A 1 165 ? 6.578 -32.438 -22.312 1 90.75 165 PHE A CA 1
ATOM 1340 C C . PHE A 1 165 ? 5.328 -32.656 -23.156 1 90.75 165 PHE A C 1
ATOM 1342 O O . PHE A 1 165 ? 5.277 -32.25 -24.312 1 90.75 165 PHE A O 1
ATOM 1349 N N . SER A 1 166 ? 4.316 -33.344 -22.609 1 92.12 166 SER A N 1
ATOM 1350 C CA . SER A 1 166 ? 3.02 -33.531 -23.25 1 92.12 166 SER A CA 1
ATOM 1351 C C . SER A 1 166 ? 1.902 -33.656 -22.219 1 92.12 166 SER A C 1
ATOM 1353 O O . SER A 1 166 ? 2.066 -34.281 -21.172 1 92.12 166 SER A O 1
ATOM 1355 N N . VAL A 1 167 ? 0.88 -33 -22.547 1 93.62 167 VAL A N 1
ATOM 1356 C CA . VAL A 1 167 ? -0.296 -33.062 -21.672 1 93.62 167 VAL A CA 1
ATOM 1357 C C . VAL A 1 167 ? -0.802 -34.5 -21.562 1 93.62 167 VAL A C 1
ATOM 1359 O O . VAL A 1 167 ? -1.275 -34.906 -20.5 1 93.62 167 VAL A O 1
ATOM 1362 N N . GLN A 1 168 ? -0.635 -35.219 -22.656 1 93.88 168 GLN A N 1
ATOM 1363 C CA . GLN A 1 168 ? -1.048 -36.625 -22.688 1 93.88 168 GLN A CA 1
ATOM 1364 C C . GLN A 1 168 ? -0.257 -37.438 -21.672 1 93.88 168 GLN A C 1
ATOM 1366 O O . GLN A 1 168 ? -0.827 -38.281 -20.953 1 93.88 168 GLN A O 1
ATOM 1371 N N . ALA A 1 169 ? 1.001 -37.219 -21.656 1 94 169 ALA A N 1
ATOM 1372 C CA . ALA A 1 169 ? 1.863 -37.969 -20.734 1 94 169 ALA A CA 1
ATOM 1373 C C . ALA A 1 169 ? 1.509 -37.625 -19.281 1 94 169 ALA A C 1
ATOM 1375 O O . ALA A 1 169 ? 1.524 -38.531 -18.422 1 94 169 ALA A O 1
ATOM 1376 N N . ILE A 1 170 ? 1.182 -36.375 -19.016 1 94.56 170 ILE A N 1
ATOM 1377 C CA . ILE A 1 170 ? 0.799 -35.938 -17.672 1 94.56 170 ILE A CA 1
ATOM 1378 C C . ILE A 1 170 ? -0.512 -36.625 -17.281 1 94.56 170 ILE A C 1
ATOM 1380 O O . ILE A 1 170 ? -0.639 -37.125 -16.156 1 94.56 170 ILE A O 1
ATOM 1384 N N . ALA A 1 171 ? -1.442 -36.594 -18.172 1 95.06 171 ALA A N 1
ATOM 1385 C CA . ALA A 1 171 ? -2.742 -37.219 -17.922 1 95.06 171 ALA A CA 1
ATOM 1386 C C . ALA A 1 171 ? -2.59 -38.688 -17.594 1 95.06 171 ALA A C 1
ATOM 1388 O O . ALA A 1 171 ? -3.195 -39.188 -16.625 1 95.06 171 ALA A O 1
ATOM 1389 N N . LEU A 1 172 ? -1.723 -39.375 -18.344 1 93.69 172 LEU A N 1
ATOM 1390 C CA . LEU A 1 172 ? -1.503 -40.812 -18.172 1 93.69 172 LEU A CA 1
ATOM 1391 C C . LEU A 1 172 ? -0.945 -41.094 -16.781 1 93.69 172 LEU A C 1
ATOM 1393 O O . LEU A 1 172 ? -1.254 -42.156 -16.203 1 93.69 172 LEU A O 1
ATOM 1397 N N . ARG A 1 173 ? -0.175 -40.219 -16.266 1 93.31 173 ARG A N 1
ATOM 1398 C CA . ARG A 1 173 ? 0.429 -40.406 -14.953 1 93.31 173 ARG A CA 1
ATOM 1399 C C . ARG A 1 173 ? -0.636 -40.438 -13.859 1 93.31 173 ARG A C 1
ATOM 1401 O O . ARG A 1 173 ? -0.438 -41.031 -12.812 1 93.31 173 ARG A O 1
ATOM 1408 N N . PHE A 1 174 ? -1.709 -39.812 -14.125 1 93.81 174 PHE A N 1
ATOM 1409 C CA . PHE A 1 174 ? -2.756 -39.719 -13.109 1 93.81 174 PHE A CA 1
ATOM 1410 C C . PHE A 1 174 ? -3.947 -40.594 -13.5 1 93.81 174 PHE A C 1
ATOM 1412 O O . PHE A 1 174 ? -5.008 -40.531 -12.875 1 93.81 174 PHE A O 1
ATOM 1419 N N . GLY A 1 175 ? -3.797 -41.375 -14.594 1 94.31 175 GLY A N 1
ATOM 1420 C CA . GLY A 1 175 ? -4.797 -42.344 -14.992 1 94.31 175 GLY A CA 1
ATOM 1421 C C . GLY A 1 175 ? -6.027 -41.719 -15.625 1 94.31 175 GLY A C 1
ATOM 1422 O O . GLY A 1 175 ? -7.133 -42.25 -15.508 1 94.31 175 GLY A O 1
ATOM 1423 N N . ILE A 1 176 ? -5.871 -40.562 -16.203 1 94.44 176 ILE A N 1
ATOM 1424 C CA . ILE A 1 176 ? -7.004 -39.938 -16.859 1 94.44 176 ILE A CA 1
ATOM 1425 C C . ILE A 1 176 ? -6.629 -39.562 -18.297 1 94.44 176 ILE A C 1
ATOM 1427 O O . ILE A 1 176 ? -5.461 -39.688 -18.688 1 94.44 176 ILE A O 1
ATOM 1431 N N . SER A 1 177 ? -7.656 -39.25 -19.094 1 94.75 177 SER A N 1
ATOM 1432 C CA . SER A 1 177 ? -7.414 -38.875 -20.484 1 94.75 177 SER A CA 1
ATOM 1433 C C . SER A 1 177 ? -7 -37.406 -20.594 1 94.75 177 SER A C 1
ATOM 1435 O O . SER A 1 177 ? -7.223 -36.625 -19.672 1 94.75 177 SER A O 1
ATOM 1437 N N . ALA A 1 178 ? -6.352 -37.094 -21.688 1 94.19 178 ALA A N 1
ATOM 1438 C CA . ALA A 1 178 ? -5.914 -35.719 -21.938 1 94.19 178 ALA A CA 1
ATOM 1439 C C . ALA A 1 178 ? -7.102 -34.781 -21.938 1 94.19 178 ALA A C 1
ATOM 1441 O O . ALA A 1 178 ? -7.035 -33.688 -21.359 1 94.19 178 ALA A O 1
ATOM 1442 N N . PRO A 1 179 ? -8.227 -35.219 -22.547 1 94.19 179 PRO A N 1
ATOM 1443 C CA . PRO A 1 179 ? -9.391 -34.344 -22.484 1 94.19 179 PRO A CA 1
ATOM 1444 C C . PRO A 1 179 ? -9.914 -34.125 -21.062 1 94.19 179 PRO A C 1
ATOM 1446 O O . PRO A 1 179 ? -10.289 -33.031 -20.688 1 94.19 179 PRO A O 1
ATOM 1449 N N . GLN A 1 180 ? -9.898 -35.188 -20.266 1 94.06 180 GLN A N 1
ATOM 1450 C CA . GLN A 1 180 ? -10.336 -35.094 -18.875 1 94.06 180 GLN A CA 1
ATOM 1451 C C . GLN A 1 180 ? -9.414 -34.188 -18.078 1 94.06 180 GLN A C 1
ATOM 1453 O O . GLN A 1 180 ? -9.883 -33.406 -17.25 1 94.06 180 GLN A O 1
ATOM 1458 N N . LEU A 1 181 ? -8.109 -34.375 -18.297 1 95.06 181 LEU A N 1
ATOM 1459 C CA . LEU A 1 181 ? -7.16 -33.469 -17.625 1 95.06 181 LEU A CA 1
ATOM 1460 C C . LEU A 1 181 ? -7.426 -32.031 -17.969 1 95.06 181 LEU A C 1
ATOM 1462 O O . LEU A 1 181 ? -7.441 -31.156 -17.094 1 95.06 181 LEU A O 1
ATOM 1466 N N . SER A 1 182 ? -7.609 -31.781 -19.234 1 94.06 182 SER A N 1
ATOM 1467 C CA . SER A 1 182 ? -7.82 -30.406 -19.719 1 94.06 182 SER A CA 1
ATOM 1468 C C . SER A 1 182 ? -9.062 -29.797 -19.078 1 94.06 182 SER A C 1
ATOM 1470 O O . SER A 1 182 ? -9.023 -28.656 -18.609 1 94.06 182 SER A O 1
ATOM 1472 N N . ILE A 1 183 ? -10.133 -30.578 -18.984 1 91.94 183 ILE A N 1
ATOM 1473 C CA . ILE A 1 183 ? -11.398 -30.094 -18.438 1 91.94 183 ILE A CA 1
ATOM 1474 C C . ILE A 1 183 ? -11.258 -29.828 -16.938 1 91.94 183 ILE A C 1
ATOM 1476 O O . ILE A 1 183 ? -11.609 -28.75 -16.453 1 91.94 183 ILE A O 1
ATOM 1480 N N . ARG A 1 184 ? -10.719 -30.781 -16.266 1 90.5 184 ARG A N 1
ATOM 1481 C CA . ARG A 1 184 ? -10.57 -30.672 -14.82 1 90.5 184 ARG A CA 1
ATOM 1482 C C . ARG A 1 184 ? -9.586 -29.562 -14.461 1 90.5 184 ARG A C 1
ATOM 1484 O O . ARG A 1 184 ? -9.805 -28.828 -13.492 1 90.5 184 ARG A O 1
ATOM 1491 N N . PHE A 1 185 ? -8.562 -29.484 -15.25 1 91 185 PHE A N 1
ATOM 1492 C CA . PHE A 1 185 ? -7.535 -28.484 -14.977 1 91 185 PHE A CA 1
ATOM 1493 C C . PHE A 1 185 ? -8.078 -27.078 -15.203 1 91 185 PHE A C 1
ATOM 1495 O O . PHE A 1 185 ? -7.832 -26.172 -14.406 1 91 185 PHE A O 1
ATOM 1502 N N . GLN A 1 186 ? -8.758 -26.922 -16.25 1 87.94 186 GLN A N 1
ATOM 1503 C CA . GLN A 1 186 ? -9.383 -25.641 -16.531 1 87.94 186 GLN A CA 1
ATOM 1504 C C . GLN A 1 186 ? -10.344 -25.234 -15.422 1 87.94 186 GLN A C 1
ATOM 1506 O O . GLN A 1 186 ? -10.398 -24.078 -15.023 1 87.94 186 GLN A O 1
ATOM 1511 N N . ALA A 1 187 ? -11.031 -26.203 -14.961 1 83.62 187 ALA A N 1
ATOM 1512 C CA . ALA A 1 187 ? -11.977 -25.953 -13.875 1 83.62 187 ALA A CA 1
ATOM 1513 C C . ALA A 1 187 ? -11.25 -25.562 -12.594 1 83.62 187 ALA A C 1
ATOM 1515 O O . ALA A 1 187 ? -11.719 -24.672 -11.859 1 83.62 187 ALA A O 1
ATOM 1516 N N . ALA A 1 188 ? -10.141 -26.188 -12.391 1 81.25 188 ALA A N 1
ATOM 1517 C CA . ALA A 1 188 ? -9.406 -26 -11.148 1 81.25 188 ALA A CA 1
ATOM 1518 C C . ALA A 1 188 ? -8.523 -24.766 -11.211 1 81.25 188 ALA A C 1
ATOM 1520 O O . ALA A 1 188 ? -8.383 -24.047 -10.219 1 81.25 188 ALA A O 1
ATOM 1521 N N . TYR A 1 189 ? -7.973 -24.453 -12.43 1 81.44 189 TYR A N 1
ATOM 1522 C CA . TYR A 1 189 ? -6.918 -23.453 -12.508 1 81.44 189 TYR A CA 1
ATOM 1523 C C . TYR A 1 189 ? -7.344 -22.281 -13.383 1 81.44 189 TYR A C 1
ATOM 1525 O O . TYR A 1 189 ? -6.656 -21.266 -13.445 1 81.44 189 TYR A O 1
ATOM 1533 N N . GLY A 1 190 ? -8.422 -22.359 -14.102 1 80.06 190 GLY A N 1
ATOM 1534 C CA . GLY A 1 190 ? -8.945 -21.281 -14.938 1 80.06 190 GLY A CA 1
ATOM 1535 C C . GLY A 1 190 ? -8.242 -21.172 -16.281 1 80.06 190 GLY A C 1
ATOM 1536 O O . GLY A 1 190 ? -8.602 -20.328 -17.094 1 80.06 190 GLY A O 1
ATOM 1537 N N . VAL A 1 191 ? -7.199 -21.984 -16.469 1 84.19 191 VAL A N 1
ATOM 1538 C CA . VAL A 1 191 ? -6.457 -22 -17.734 1 84.19 191 VAL A CA 1
ATOM 1539 C C . VAL A 1 191 ? -6.234 -23.453 -18.172 1 84.19 191 VAL A C 1
ATOM 1541 O O . VAL A 1 191 ? -6.359 -24.375 -17.359 1 84.19 191 VAL A O 1
ATOM 1544 N N . SER A 1 192 ? -5.984 -23.641 -19.438 1 91.94 192 SER A N 1
ATOM 1545 C CA . SER A 1 192 ? -5.699 -24.984 -19.938 1 91.94 192 SER A CA 1
ATOM 1546 C C . SER A 1 192 ? -4.316 -25.453 -19.516 1 91.94 192 SER A C 1
ATOM 1548 O O . SER A 1 192 ? -3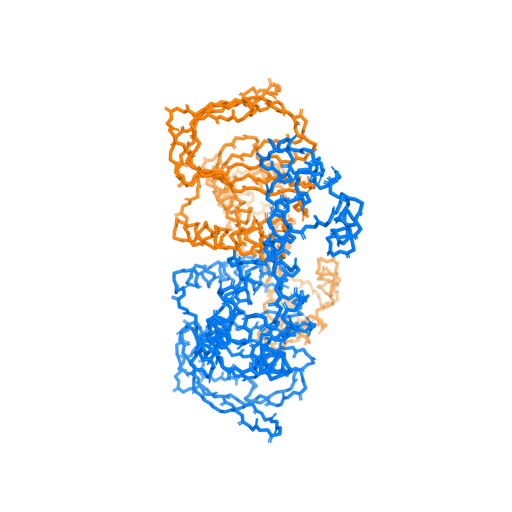.459 -24.641 -19.156 1 91.94 192 SER A O 1
ATOM 1550 N N . PRO A 1 193 ? -4.082 -26.734 -19.562 1 92.5 193 PRO A N 1
ATOM 1551 C CA . PRO A 1 193 ? -2.756 -27.266 -19.234 1 92.5 193 PRO A CA 1
ATOM 1552 C C . PRO A 1 193 ? -1.647 -26.656 -20.094 1 92.5 193 PRO A C 1
ATOM 1554 O O . PRO A 1 193 ? -0.572 -26.344 -19.578 1 92.5 193 PRO A O 1
ATOM 1557 N N . ILE A 1 194 ? -1.958 -26.438 -21.328 1 91.31 194 ILE A N 1
ATOM 1558 C CA . ILE A 1 194 ? -0.953 -25.906 -22.25 1 91.31 194 ILE A CA 1
ATOM 1559 C C . ILE A 1 194 ? -0.64 -24.453 -21.906 1 91.31 194 ILE A C 1
ATOM 1561 O O . ILE A 1 194 ? 0.522 -24.047 -21.922 1 91.31 194 ILE A O 1
ATOM 1565 N N . GLN A 1 195 ? -1.651 -23.688 -21.578 1 89.19 195 GLN A N 1
ATOM 1566 C CA . GLN A 1 195 ? -1.455 -22.297 -21.172 1 89.19 195 GLN A CA 1
ATOM 1567 C C . GLN A 1 195 ? -0.645 -22.219 -19.875 1 89.19 195 GLN A C 1
ATOM 1569 O O . GLN A 1 195 ? 0.218 -21.344 -19.734 1 89.19 195 GLN A O 1
ATOM 1574 N N . PHE A 1 196 ? -0.983 -23.172 -18.984 1 90.94 196 PHE A N 1
ATOM 1575 C CA . PHE A 1 196 ? -0.248 -23.219 -17.719 1 90.94 196 PHE A CA 1
ATOM 1576 C C . PHE A 1 196 ? 1.224 -23.531 -17.969 1 90.94 196 PHE A C 1
ATOM 1578 O O . PHE A 1 196 ? 2.104 -22.859 -17.438 1 90.94 196 PHE A O 1
ATOM 1585 N N . ALA A 1 197 ? 1.486 -24.516 -18.828 1 91.06 197 ALA A N 1
ATOM 1586 C CA . ALA A 1 197 ? 2.857 -24.891 -19.172 1 91.06 197 ALA A CA 1
ATOM 1587 C C . ALA A 1 197 ? 3.602 -23.734 -19.828 1 91.06 197 ALA A C 1
ATOM 1589 O O . ALA A 1 197 ? 4.781 -23.5 -19.547 1 91.06 197 ALA A O 1
ATOM 1590 N N . THR A 1 198 ? 2.924 -23.031 -20.641 1 90.06 198 THR A N 1
ATOM 1591 C CA . THR A 1 198 ? 3.52 -21.875 -21.312 1 90.06 198 THR A CA 1
ATOM 1592 C C . THR A 1 198 ? 3.934 -20.812 -20.297 1 90.06 198 THR A C 1
ATOM 1594 O O . THR A 1 198 ? 5.02 -20.234 -20.406 1 90.06 198 THR A O 1
ATOM 1597 N N . SER A 1 199 ? 3.035 -20.609 -19.344 1 88 199 SER A N 1
ATOM 1598 C CA . SER A 1 199 ? 3.352 -19.625 -18.312 1 88 199 SER A CA 1
ATOM 1599 C C . SER A 1 199 ? 4.586 -20.031 -17.516 1 88 199 SER A C 1
ATOM 1601 O O . SER A 1 199 ? 5.414 -19.188 -17.172 1 88 199 SER A O 1
ATOM 1603 N N . VAL A 1 200 ? 4.695 -21.281 -17.266 1 88.12 200 VAL A N 1
ATOM 1604 C CA . VAL A 1 200 ? 5.844 -21.812 -16.531 1 88.12 200 VAL A CA 1
ATOM 1605 C C . VAL A 1 200 ? 7.117 -21.609 -17.344 1 88.12 200 VAL A C 1
ATOM 1607 O O . VAL A 1 200 ? 8.141 -21.172 -16.812 1 88.12 200 VAL A O 1
ATOM 1610 N N . ARG A 1 201 ? 7.023 -21.922 -18.641 1 90.62 201 ARG A N 1
ATOM 1611 C CA . ARG A 1 201 ? 8.164 -21.797 -19.547 1 90.62 201 ARG A CA 1
ATOM 1612 C C . ARG A 1 201 ? 8.625 -20.344 -19.641 1 90.62 201 ARG A C 1
ATOM 1614 O O . ARG A 1 201 ? 9.82 -20.062 -19.578 1 90.62 201 ARG A O 1
ATOM 1621 N N . LEU A 1 202 ? 7.68 -19.5 -19.734 1 88.38 202 LEU A N 1
ATOM 1622 C CA . LEU A 1 202 ? 7.996 -18.078 -19.906 1 88.38 202 LEU A CA 1
ATOM 1623 C C . LEU A 1 202 ? 8.586 -17.5 -18.625 1 88.38 202 LEU A C 1
ATOM 1625 O O . LEU A 1 202 ? 9.469 -16.641 -18.672 1 88.38 202 LEU A O 1
ATOM 1629 N N . ALA A 1 203 ? 8.062 -17.969 -17.547 1 83.62 203 ALA A N 1
ATOM 1630 C CA . ALA A 1 203 ? 8.633 -17.547 -16.266 1 83.62 203 ALA A CA 1
ATOM 1631 C C . ALA A 1 203 ? 10.102 -17.938 -16.172 1 83.62 203 ALA A C 1
ATOM 1633 O O . ALA A 1 203 ? 10.938 -17.141 -15.742 1 83.62 203 ALA A O 1
ATOM 1634 N N . LYS A 1 204 ? 10.391 -19.125 -16.562 1 86.25 204 LYS A N 1
ATOM 1635 C CA . LYS A 1 204 ? 11.773 -19.609 -16.562 1 86.25 204 LYS A CA 1
ATOM 1636 C C . LYS A 1 204 ? 12.633 -18.812 -17.547 1 86.25 204 LYS A C 1
ATOM 1638 O O . LYS A 1 204 ? 13.766 -18.453 -17.234 1 86.25 204 LYS A O 1
ATOM 1643 N N . ALA A 1 205 ? 12.094 -18.578 -18.656 1 89.19 205 ALA A N 1
ATOM 1644 C CA . ALA A 1 205 ? 12.812 -17.812 -19.672 1 89.19 205 ALA A CA 1
ATOM 1645 C C . ALA A 1 205 ? 13.141 -16.406 -19.156 1 89.19 205 ALA A C 1
ATOM 1647 O O . ALA A 1 205 ? 14.266 -15.922 -19.328 1 89.19 205 ALA A O 1
ATOM 1648 N N . GLY A 1 206 ? 12.148 -15.789 -18.625 1 82 206 GLY A N 1
ATOM 1649 C CA . GLY A 1 206 ? 12.383 -14.477 -18.047 1 82 206 GLY A CA 1
ATOM 1650 C C . GLY A 1 206 ? 13.5 -14.461 -17.016 1 82 206 GLY A C 1
ATOM 1651 O O . GLY A 1 206 ? 14.328 -13.547 -17.016 1 82 206 GLY A O 1
ATOM 1652 N N . LYS A 1 207 ? 13.523 -15.492 -16.219 1 78.5 207 LYS A N 1
ATOM 1653 C CA . LYS A 1 207 ? 14.562 -15.633 -15.211 1 78.5 207 LYS A CA 1
ATOM 1654 C C . LYS A 1 207 ? 15.945 -15.758 -15.852 1 78.5 207 LYS A C 1
ATOM 1656 O O . LYS A 1 207 ? 16.891 -15.094 -15.43 1 78.5 207 LYS A O 1
ATOM 1661 N N . LEU A 1 208 ? 16.031 -16.531 -16.828 1 84.31 208 LEU A N 1
ATOM 1662 C CA . LEU A 1 208 ? 17.297 -16.781 -17.516 1 84.31 208 LEU A CA 1
ATOM 1663 C C . LEU A 1 208 ? 17.781 -15.547 -18.25 1 84.31 208 LEU A C 1
ATOM 1665 O O . LEU A 1 208 ? 18.984 -15.266 -18.281 1 84.31 208 LEU A O 1
ATOM 1669 N N . LEU A 1 209 ? 16.781 -14.797 -18.719 1 81.5 209 LEU A N 1
ATOM 1670 C CA . LEU A 1 209 ? 17.125 -13.578 -19.453 1 81.5 209 LEU A CA 1
ATOM 1671 C C . LEU A 1 209 ? 17.766 -12.555 -18.516 1 81.5 209 LEU A C 1
ATOM 1673 O O . LEU A 1 209 ? 18.703 -11.844 -18.906 1 81.5 209 LEU A O 1
ATOM 1677 N N . VAL A 1 210 ? 17.312 -12.586 -17.328 1 72.25 210 VAL A N 1
ATOM 1678 C CA . VAL A 1 210 ? 17.75 -11.57 -16.375 1 72.25 210 VAL A CA 1
ATOM 1679 C C . VAL A 1 210 ? 19.016 -12.055 -15.664 1 72.25 210 VAL A C 1
ATOM 1681 O O . VAL A 1 210 ? 19.938 -11.266 -15.398 1 72.25 210 VAL A O 1
ATOM 1684 N N . GLU A 1 211 ? 19.094 -13.312 -15.445 1 73.62 211 GLU A N 1
ATOM 1685 C CA . GLU A 1 211 ? 20.125 -13.82 -14.539 1 73.62 211 GLU A CA 1
ATOM 1686 C C . GLU A 1 211 ? 21.328 -14.328 -15.32 1 73.62 211 GLU A C 1
ATOM 1688 O O . GLU A 1 211 ? 22.391 -14.57 -14.734 1 73.62 211 GLU A O 1
ATOM 1693 N N . THR A 1 212 ? 21.156 -14.508 -16.625 1 79.62 212 THR A N 1
ATOM 1694 C CA . THR A 1 212 ? 22.25 -15.094 -17.406 1 79.62 212 THR A CA 1
ATOM 1695 C C . THR A 1 212 ? 22.516 -14.258 -18.656 1 79.62 212 THR A C 1
ATOM 1697 O O . THR A 1 212 ? 21.75 -13.344 -18.984 1 79.62 212 THR A O 1
ATOM 1700 N N . ASP A 1 213 ? 23.609 -14.516 -19.203 1 83.62 213 ASP A N 1
ATOM 1701 C CA . ASP A 1 213 ? 23.953 -13.922 -20.5 1 83.62 213 ASP A CA 1
ATOM 1702 C C . ASP A 1 213 ? 23.797 -14.945 -21.625 1 83.62 213 ASP A C 1
ATOM 1704 O O . ASP A 1 213 ? 24.453 -14.82 -22.672 1 83.62 213 ASP A O 1
ATOM 1708 N N . ASP A 1 214 ? 23.031 -15.914 -21.375 1 90.56 214 ASP A N 1
ATOM 1709 C CA . ASP A 1 214 ? 22.828 -16.969 -22.359 1 90.56 214 ASP A CA 1
ATOM 1710 C C . ASP A 1 214 ? 22.234 -16.406 -23.656 1 90.56 214 ASP A C 1
ATOM 1712 O O . ASP A 1 214 ? 21.516 -15.414 -23.625 1 90.56 214 ASP A O 1
ATOM 1716 N N . THR A 1 215 ? 22.578 -17.078 -24.734 1 93.19 215 THR A N 1
ATOM 1717 C CA . THR A 1 215 ? 21.969 -16.688 -26 1 93.19 215 THR A CA 1
ATOM 1718 C C . THR A 1 215 ? 20.484 -17.031 -26.016 1 93.19 215 THR A C 1
ATOM 1720 O O . THR A 1 215 ? 20.031 -17.875 -25.234 1 93.19 215 THR A O 1
ATOM 1723 N N . LEU A 1 216 ? 19.75 -16.406 -26.891 1 93.88 216 LEU A N 1
ATOM 1724 C CA . LEU A 1 216 ? 18.328 -16.703 -27.016 1 93.88 216 LEU A CA 1
ATOM 1725 C C . LEU A 1 216 ? 18.094 -18.156 -27.375 1 93.88 216 LEU A C 1
ATOM 1727 O O . LEU A 1 216 ? 17.094 -18.75 -26.938 1 93.88 216 LEU A O 1
ATOM 1731 N N . GLU A 1 217 ? 19.078 -18.688 -28.156 1 94.62 217 GLU A N 1
ATOM 1732 C CA . GLU A 1 217 ? 18.969 -20.094 -28.547 1 94.62 217 GLU A CA 1
ATOM 1733 C C . GLU A 1 217 ? 19.094 -21.016 -27.328 1 94.62 217 GLU A C 1
ATOM 1735 O O . GLU A 1 217 ? 18.359 -21.984 -27.203 1 94.62 217 GLU A O 1
ATOM 1740 N N . ALA A 1 218 ? 19.984 -20.719 -26.484 1 95.31 218 ALA A N 1
ATOM 1741 C CA . ALA A 1 218 ? 20.219 -21.516 -25.281 1 95.31 218 ALA A CA 1
ATOM 1742 C C . ALA A 1 218 ? 19.016 -21.438 -24.344 1 95.31 218 ALA A C 1
ATOM 1744 O O . ALA A 1 218 ? 18.609 -22.453 -23.766 1 95.31 218 ALA A O 1
ATOM 1745 N N . ILE A 1 219 ? 18.469 -20.266 -24.234 1 95 219 ILE A N 1
ATOM 1746 C CA . ILE A 1 219 ? 17.328 -20.062 -23.359 1 95 219 ILE A CA 1
ATOM 1747 C C . ILE A 1 219 ? 16.109 -20.781 -23.922 1 95 219 ILE A C 1
ATOM 1749 O O . ILE A 1 219 ? 15.352 -21.406 -23.188 1 95 219 ILE A O 1
ATOM 1753 N N . ALA A 1 220 ? 15.984 -20.688 -25.188 1 94.62 220 ALA A N 1
ATOM 1754 C CA . ALA A 1 220 ? 14.891 -21.391 -25.844 1 94.62 220 ALA A CA 1
ATOM 1755 C C . ALA A 1 220 ? 14.953 -22.891 -25.562 1 94.62 220 ALA A C 1
ATOM 1757 O O . ALA A 1 220 ? 13.945 -23.5 -25.188 1 94.62 220 ALA A O 1
ATOM 1758 N N . ASP A 1 221 ? 16.141 -23.422 -25.688 1 93.38 221 ASP A N 1
ATOM 1759 C CA . ASP A 1 221 ? 16.344 -24.844 -25.484 1 93.38 221 ASP A CA 1
ATOM 1760 C C . ASP A 1 221 ? 16.047 -25.234 -24.047 1 93.38 221 ASP A C 1
ATOM 1762 O O . ASP A 1 221 ? 15.391 -26.25 -23.797 1 93.38 221 ASP A O 1
ATOM 1766 N N . ARG A 1 222 ? 16.422 -24.438 -23.156 1 93.5 222 ARG A N 1
ATOM 1767 C CA . ARG A 1 222 ? 16.266 -24.719 -21.734 1 93.5 222 ARG A CA 1
ATOM 1768 C C . ARG A 1 222 ? 14.812 -24.578 -21.297 1 93.5 222 ARG A C 1
ATOM 1770 O O . ARG A 1 222 ? 14.406 -25.141 -20.266 1 93.5 222 ARG A O 1
ATOM 1777 N N . CYS A 1 223 ? 14.109 -23.844 -22.078 1 94.19 223 CYS A N 1
ATOM 1778 C CA . CYS A 1 223 ? 12.727 -23.578 -21.703 1 94.19 223 CYS A CA 1
ATOM 1779 C C . CYS A 1 223 ? 11.766 -24.406 -22.531 1 94.19 223 CYS A C 1
ATOM 1781 O O . CYS A 1 223 ? 10.547 -24.234 -22.453 1 94.19 223 CYS A O 1
ATOM 1783 N N . GLY A 1 224 ? 12.32 -25.266 -23.344 1 91.94 224 GLY A N 1
ATOM 1784 C CA . GLY A 1 224 ? 11.516 -26.25 -24.047 1 91.94 224 GLY A CA 1
ATOM 1785 C C . GLY A 1 224 ? 11.016 -25.766 -25.391 1 91.94 224 GLY A C 1
ATOM 1786 O O . GLY A 1 224 ? 10.039 -26.297 -25.922 1 91.94 224 GLY A O 1
ATOM 1787 N N . TYR A 1 225 ? 11.641 -24.797 -25.938 1 92.88 225 TYR A N 1
ATOM 1788 C CA . TYR A 1 225 ? 11.258 -24.312 -27.266 1 92.88 225 TYR A CA 1
ATOM 1789 C C . TYR A 1 225 ? 12.18 -24.875 -28.328 1 92.88 225 TYR A C 1
ATOM 1791 O O . TYR A 1 225 ? 13.352 -25.156 -28.062 1 92.88 225 TYR A O 1
ATOM 1799 N N . GLN A 1 226 ? 11.539 -25.016 -29.5 1 88.19 226 GLN A N 1
ATOM 1800 C CA . GLN A 1 226 ? 12.258 -25.656 -30.594 1 88.19 226 GLN A CA 1
ATOM 1801 C C . GLN A 1 226 ? 13.352 -24.734 -31.141 1 88.19 226 GLN A C 1
ATOM 1803 O O . GLN A 1 226 ? 14.391 -25.219 -31.609 1 88.19 226 GLN A O 1
ATOM 1808 N N . ASN A 1 227 ? 13.047 -23.422 -31.062 1 90.38 227 ASN A N 1
ATOM 1809 C CA . ASN A 1 227 ? 14.047 -22.484 -31.547 1 90.38 227 ASN A CA 1
ATOM 1810 C C . ASN A 1 227 ? 13.828 -21.078 -30.984 1 90.38 227 ASN A C 1
ATOM 1812 O O . ASN A 1 227 ? 12.773 -20.812 -30.391 1 90.38 227 ASN A O 1
ATOM 1816 N N . ALA A 1 228 ? 14.828 -20.312 -31.188 1 93.62 228 ALA A N 1
ATOM 1817 C CA . ALA A 1 228 ? 14.844 -18.969 -30.609 1 93.62 228 ALA A CA 1
ATOM 1818 C C . ALA A 1 228 ? 13.766 -18.094 -31.234 1 93.62 228 ALA A C 1
ATOM 1820 O O . ALA A 1 228 ? 13.188 -17.234 -30.562 1 93.62 228 ALA A O 1
ATOM 1821 N N . PHE A 1 229 ? 13.562 -18.406 -32.469 1 91.88 229 PHE A N 1
ATOM 1822 C CA . PHE A 1 229 ? 12.562 -17.594 -33.188 1 91.88 229 PHE A CA 1
ATOM 1823 C C . PHE A 1 229 ? 11.18 -17.812 -32.562 1 91.88 229 PHE A C 1
ATOM 1825 O O . PHE A 1 229 ? 10.469 -16.844 -32.281 1 91.88 229 PHE A O 1
ATOM 1832 N N . TYR A 1 230 ? 10.875 -19.078 -32.438 1 92.06 230 TYR A N 1
ATOM 1833 C CA . TYR A 1 230 ? 9.578 -19.406 -31.859 1 92.06 230 TYR A CA 1
ATOM 1834 C C . TYR A 1 230 ? 9.477 -18.922 -30.422 1 92.06 230 TYR A C 1
ATOM 1836 O O . TYR A 1 230 ? 8.445 -18.391 -30 1 92.06 230 TYR A O 1
ATOM 1844 N N . PHE A 1 231 ? 10.508 -19.109 -29.688 1 93.75 231 PHE A N 1
ATOM 1845 C CA . PHE A 1 231 ? 10.578 -18.609 -28.328 1 93.75 231 PHE A CA 1
ATOM 1846 C C . PHE A 1 231 ? 10.328 -17.109 -28.281 1 93.75 231 PHE A C 1
ATOM 1848 O O . PHE A 1 231 ? 9.5 -16.641 -27.484 1 93.75 231 PHE A O 1
ATOM 1855 N N . SER A 1 232 ? 10.977 -16.391 -29.078 1 93.5 232 SER A N 1
ATOM 1856 C CA . SER A 1 232 ? 10.875 -14.93 -29.078 1 93.5 232 SER A CA 1
ATOM 1857 C C . SER A 1 232 ? 9.453 -14.477 -29.406 1 93.5 232 SER A C 1
ATOM 1859 O O . SER A 1 232 ? 8.953 -13.516 -28.812 1 93.5 232 SER A O 1
ATOM 1861 N N . ARG A 1 233 ? 8.828 -15.18 -30.281 1 91.81 233 ARG A N 1
ATOM 1862 C CA . ARG A 1 233 ? 7.457 -14.852 -30.672 1 91.81 233 ARG A CA 1
ATOM 1863 C C . ARG A 1 233 ? 6.488 -15.07 -29.516 1 91.81 233 ARG A C 1
ATOM 1865 O O . ARG A 1 233 ? 5.641 -14.219 -29.234 1 91.81 233 ARG A O 1
ATOM 1872 N N . VAL A 1 234 ? 6.625 -16.203 -28.922 1 91.44 234 VAL A N 1
ATOM 1873 C CA . VAL A 1 234 ? 5.73 -16.547 -27.812 1 91.44 234 VAL A CA 1
ATOM 1874 C C . VAL A 1 234 ? 5.957 -15.594 -26.641 1 91.44 234 VAL A C 1
ATOM 1876 O O . VAL A 1 234 ? 4.996 -15.094 -26.047 1 91.44 234 VAL A O 1
ATOM 1879 N N . PHE A 1 235 ? 7.238 -15.344 -26.344 1 91.75 235 PHE A N 1
ATOM 1880 C CA . PHE A 1 235 ? 7.602 -14.453 -25.25 1 91.75 235 PHE A CA 1
ATOM 1881 C C . PHE A 1 235 ? 7.043 -13.055 -25.484 1 91.75 235 PHE A C 1
ATOM 1883 O O . PHE A 1 235 ? 6.398 -12.484 -24.609 1 91.75 235 PHE A O 1
ATOM 1890 N N . SER A 1 236 ? 7.18 -12.586 -26.641 1 88.88 236 SER A N 1
ATOM 1891 C CA . SER A 1 236 ? 6.723 -11.242 -26.984 1 88.88 236 SER A CA 1
ATOM 1892 C C . SER A 1 236 ? 5.199 -11.156 -26.938 1 88.88 236 SER A C 1
ATOM 1894 O O . SER A 1 236 ? 4.645 -10.141 -26.5 1 88.88 236 SER A O 1
ATOM 1896 N N . LYS A 1 237 ? 4.621 -12.172 -27.391 1 86.31 237 LYS A N 1
ATOM 1897 C CA . LYS A 1 237 ? 3.162 -12.203 -27.391 1 86.31 237 LYS A CA 1
ATOM 1898 C C . LYS A 1 237 ? 2.615 -12.141 -25.953 1 86.31 237 LYS A C 1
ATOM 1900 O O . LYS A 1 237 ? 1.66 -11.406 -25.688 1 86.31 237 LYS A O 1
ATOM 1905 N N . HIS A 1 238 ? 3.275 -12.836 -25.078 1 82.25 238 HIS A N 1
ATOM 1906 C CA . HIS A 1 238 ? 2.74 -12.984 -23.719 1 82.25 238 HIS A CA 1
ATOM 1907 C C . HIS A 1 238 ? 3.238 -11.867 -22.812 1 82.25 238 HIS A C 1
ATOM 1909 O O . HIS A 1 238 ? 2.5 -11.398 -21.938 1 82.25 238 HIS A O 1
ATOM 1915 N N . MET A 1 239 ? 4.484 -11.484 -23.047 1 78.62 239 MET A N 1
ATOM 1916 C CA . MET A 1 239 ? 5.117 -10.523 -22.141 1 78.62 239 MET A CA 1
ATOM 1917 C C . MET A 1 239 ? 5.004 -9.109 -22.688 1 78.62 239 MET A C 1
ATOM 1919 O O . MET A 1 239 ? 5.285 -8.141 -21.984 1 78.62 239 MET A O 1
ATOM 1923 N N . LYS A 1 240 ? 4.598 -8.969 -23.891 1 76.88 240 LYS A N 1
ATOM 1924 C CA . LYS A 1 240 ? 4.395 -7.695 -24.578 1 76.88 240 LYS A CA 1
ATOM 1925 C C . LYS A 1 240 ? 5.703 -6.918 -24.703 1 76.88 240 LYS A C 1
ATOM 1927 O O . LYS A 1 240 ? 5.691 -5.691 -24.828 1 76.88 240 LYS A O 1
ATOM 1932 N N . ILE A 1 241 ? 6.805 -7.59 -24.562 1 78.56 241 ILE A N 1
ATOM 1933 C CA . ILE A 1 241 ? 8.164 -7.09 -24.75 1 78.56 241 ILE A CA 1
ATOM 1934 C C . ILE A 1 241 ? 9.055 -8.219 -25.266 1 78.56 241 ILE A C 1
ATOM 1936 O O . ILE A 1 241 ? 8.883 -9.375 -24.891 1 78.56 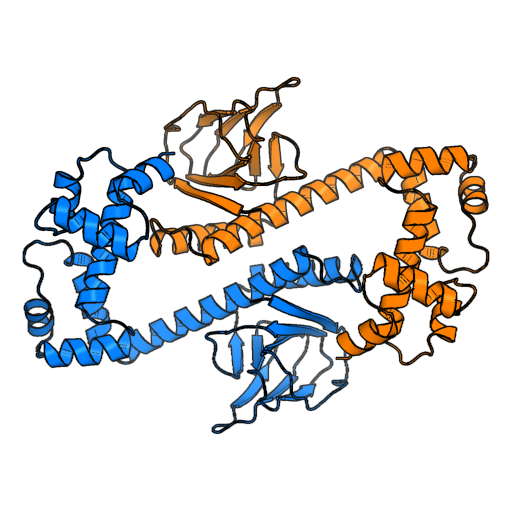241 ILE A O 1
ATOM 1940 N N . SER A 1 242 ? 9.969 -7.887 -26.141 1 87.38 242 SER A N 1
ATOM 1941 C CA . SER A 1 242 ? 10.844 -8.922 -26.688 1 87.38 242 SER A CA 1
ATOM 1942 C C . SER A 1 242 ? 11.828 -9.422 -25.641 1 87.38 242 SER A C 1
ATOM 1944 O O . SER A 1 242 ? 12.148 -8.703 -24.688 1 87.38 242 SER A O 1
ATOM 1946 N N . PRO A 1 243 ? 12.266 -10.648 -25.844 1 88.88 243 PRO A N 1
ATOM 1947 C CA . PRO A 1 243 ? 13.258 -11.172 -24.906 1 88.88 243 PRO A CA 1
ATOM 1948 C C . PRO A 1 243 ? 14.477 -10.258 -24.781 1 88.88 243 PRO A C 1
ATOM 1950 O O . PRO A 1 24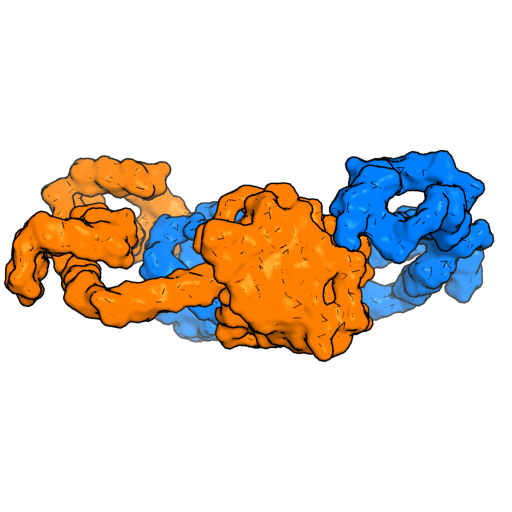3 ? 14.961 -10.016 -23.656 1 88.88 243 PRO A O 1
ATOM 1953 N N . SER A 1 244 ? 14.898 -9.742 -25.859 1 83.44 244 SER A N 1
ATOM 1954 C CA . SER A 1 244 ? 16.078 -8.898 -25.844 1 83.44 244 SER A CA 1
ATOM 1955 C C . SER A 1 244 ? 15.828 -7.609 -25.062 1 83.44 244 SER A C 1
ATOM 1957 O O . SER A 1 244 ? 16.672 -7.168 -24.281 1 83.44 244 SER A O 1
ATOM 1959 N N . LEU A 1 245 ? 14.734 -7.039 -25.266 1 78 245 LEU A N 1
ATOM 1960 C CA . LEU A 1 245 ? 14.367 -5.812 -24.562 1 78 245 LEU A CA 1
ATOM 1961 C C . LEU A 1 245 ? 14.125 -6.082 -23.094 1 78 245 LEU A C 1
ATOM 1963 O O . LEU A 1 245 ? 14.461 -5.254 -22.234 1 78 245 LEU A O 1
ATOM 1967 N N . TYR A 1 246 ? 13.57 -7.23 -22.891 1 78.94 246 TYR A N 1
ATOM 1968 C CA . TYR A 1 246 ? 13.328 -7.629 -21.516 1 78.94 246 TYR A CA 1
ATOM 1969 C C . TYR A 1 246 ? 14.633 -7.723 -20.734 1 78.94 246 TYR A C 1
ATOM 1971 O O . TYR A 1 246 ? 14.727 -7.227 -19.609 1 78.94 246 TYR A O 1
ATOM 1979 N N . ARG A 1 247 ? 15.578 -8.367 -21.312 1 76.81 247 ARG A N 1
ATOM 1980 C CA . ARG A 1 247 ? 16.906 -8.484 -20.703 1 76.81 247 ARG A CA 1
ATOM 1981 C C . ARG A 1 247 ? 17.516 -7.113 -20.453 1 76.81 247 ARG A C 1
ATOM 1983 O O . ARG A 1 247 ? 18.047 -6.859 -19.359 1 76.81 247 ARG A O 1
ATOM 1990 N N . ARG A 1 248 ? 17.391 -6.262 -21.344 1 69.88 248 ARG A N 1
ATOM 1991 C CA . ARG A 1 248 ? 17.984 -4.93 -21.219 1 69.88 248 ARG A CA 1
ATOM 1992 C C . ARG A 1 248 ? 17.297 -4.129 -20.125 1 69.88 248 ARG A C 1
ATOM 1994 O O . ARG A 1 248 ? 17.953 -3.369 -19.406 1 69.88 248 ARG A O 1
ATOM 2001 N N . ALA A 1 249 ? 16.047 -4.406 -20.094 1 61.59 249 ALA A N 1
ATOM 2002 C CA . ALA A 1 249 ? 15.258 -3.623 -19.156 1 61.59 249 ALA A CA 1
ATOM 2003 C C . ALA A 1 249 ? 15.492 -4.082 -17.719 1 61.59 249 ALA A C 1
ATOM 2005 O O . ALA A 1 249 ? 15.242 -3.332 -16.781 1 61.59 249 ALA A O 1
ATOM 2006 N N . ASN A 1 250 ? 16.016 -5.293 -17.578 1 61.38 250 ASN A N 1
ATOM 2007 C CA . ASN A 1 250 ? 16.109 -5.879 -16.25 1 61.38 250 ASN A CA 1
ATOM 2008 C C . ASN A 1 250 ? 17.562 -6.102 -15.844 1 61.38 250 ASN A C 1
ATOM 2010 O O . ASN A 1 250 ? 17.828 -6.746 -14.828 1 61.38 250 ASN A O 1
ATOM 2014 N N . ARG A 1 251 ? 18.484 -5.797 -16.641 1 53.31 251 ARG A N 1
ATOM 2015 C CA . ARG A 1 251 ? 19.891 -5.902 -16.266 1 53.31 251 ARG A CA 1
ATOM 2016 C C . ARG A 1 251 ? 20.266 -4.855 -15.227 1 53.31 251 ARG A C 1
ATOM 2018 O O . ARG A 1 251 ? 20.078 -3.656 -15.445 1 53.31 251 ARG A O 1
ATOM 2025 N N . VAL A 1 252 ? 20.172 -5.398 -14.055 1 48.06 252 VAL A N 1
ATOM 2026 C CA . VAL A 1 252 ? 20.578 -4.559 -12.938 1 48.06 252 VAL A CA 1
ATOM 2027 C C . VAL A 1 252 ? 22.078 -4.715 -12.688 1 48.06 252 VAL A C 1
ATOM 2029 O O . VAL A 1 252 ? 22.609 -5.816 -12.805 1 48.06 252 VAL A O 1
ATOM 2032 N N . MET B 1 1 ? 4.164 8.625 -9.641 1 82.62 1 MET B N 1
ATOM 2033 C CA . MET B 1 1 ? 5.387 7.828 -9.539 1 82.62 1 MET B CA 1
ATOM 2034 C C . MET B 1 1 ? 5.176 6.434 -10.125 1 82.62 1 MET B C 1
ATOM 2036 O O . MET B 1 1 ? 4.133 5.82 -9.906 1 82.62 1 MET B O 1
ATOM 2040 N N . GLN B 1 2 ? 6.098 6.082 -10.977 1 89.44 2 GLN B N 1
ATOM 2041 C CA . GLN B 1 2 ? 5.992 4.785 -11.633 1 89.44 2 GLN B CA 1
ATOM 2042 C C . GLN B 1 2 ? 7.219 3.924 -11.352 1 89.44 2 GLN B C 1
ATOM 2044 O O . GLN B 1 2 ? 8.344 4.426 -11.336 1 89.44 2 GLN B O 1
ATOM 2049 N N . VAL B 1 3 ? 6.977 2.705 -11.109 1 93.56 3 VAL B N 1
ATOM 2050 C CA . VAL B 1 3 ? 8.07 1.758 -10.938 1 93.56 3 VAL B CA 1
ATOM 2051 C C . VAL B 1 3 ? 8.609 1.338 -12.305 1 93.56 3 VAL B C 1
ATOM 2053 O O . VAL B 1 3 ? 7.867 0.795 -13.133 1 93.56 3 VAL B O 1
ATOM 2056 N N . LEU B 1 4 ? 9.844 1.63 -12.547 1 88.12 4 LEU B N 1
ATOM 2057 C CA . LEU B 1 4 ? 10.477 1.322 -13.82 1 88.12 4 LEU B CA 1
ATOM 2058 C C . LEU B 1 4 ? 11.062 -0.086 -13.805 1 88.12 4 LEU B C 1
ATOM 2060 O O . LEU B 1 4 ? 11.031 -0.787 -14.82 1 88.12 4 LEU B O 1
ATOM 2064 N N . ALA B 1 5 ? 11.578 -0.428 -12.695 1 86.12 5 ALA B N 1
ATOM 2065 C CA . ALA B 1 5 ? 12.219 -1.729 -12.531 1 86.12 5 ALA B CA 1
ATOM 2066 C C . ALA B 1 5 ? 12.211 -2.168 -11.07 1 86.12 5 ALA B C 1
ATOM 2068 O O . ALA B 1 5 ? 12.203 -1.332 -10.164 1 86.12 5 ALA B O 1
ATOM 2069 N N . TYR B 1 6 ? 12.188 -3.477 -10.859 1 91.94 6 TYR B N 1
ATOM 2070 C CA . TYR B 1 6 ? 12.266 -4.066 -9.523 1 91.94 6 TYR B CA 1
ATOM 2071 C C . TYR B 1 6 ? 13 -5.402 -9.57 1 91.94 6 TYR B C 1
ATOM 2073 O O . TYR B 1 6 ? 12.836 -6.184 -10.508 1 91.94 6 TYR B O 1
ATOM 2081 N N . SER B 1 7 ? 13.891 -5.598 -8.594 1 87.81 7 SER B N 1
ATOM 2082 C CA . SER B 1 7 ? 14.531 -6.898 -8.43 1 87.81 7 SER B CA 1
ATOM 2083 C C . SER B 1 7 ? 14.75 -7.227 -6.957 1 87.81 7 SER B C 1
ATOM 2085 O O . SER B 1 7 ? 14.969 -6.328 -6.141 1 87.81 7 SER B O 1
ATOM 2087 N N . TYR B 1 8 ? 14.562 -8.453 -6.645 1 91.06 8 TYR B N 1
ATOM 2088 C CA . TYR B 1 8 ? 15.023 -8.969 -5.363 1 91.06 8 TYR B CA 1
ATOM 2089 C C . TYR B 1 8 ? 16.344 -9.711 -5.512 1 91.06 8 TYR B C 1
ATOM 2091 O O . TYR B 1 8 ? 16.5 -10.539 -6.414 1 91.06 8 TYR B O 1
ATOM 2099 N N . ASN B 1 9 ? 17.328 -9.344 -4.699 1 87.75 9 ASN B N 1
ATOM 2100 C CA . ASN B 1 9 ? 18.656 -9.953 -4.707 1 87.75 9 ASN B CA 1
ATOM 2101 C C . ASN B 1 9 ? 18.969 -10.617 -3.371 1 87.75 9 ASN B C 1
ATOM 2103 O O . ASN B 1 9 ? 19.234 -9.938 -2.379 1 87.75 9 ASN B O 1
ATOM 2107 N N . GLY B 1 10 ? 19 -12.016 -3.422 1 88.62 10 GLY B N 1
ATOM 2108 C CA . GLY B 1 10 ? 19.156 -12.758 -2.182 1 88.62 10 GLY B CA 1
ATOM 2109 C C . GLY B 1 10 ? 20.562 -13.32 -2.008 1 88.62 10 GLY B C 1
ATOM 2110 O O . GLY B 1 10 ? 21.109 -13.93 -2.926 1 88.62 10 GLY B O 1
ATOM 2111 N N . GLY B 1 11 ? 21.078 -13.062 -0.801 1 89.62 11 GLY B N 1
ATOM 2112 C CA . GLY B 1 11 ? 22.312 -13.688 -0.401 1 89.62 11 GLY B CA 1
ATOM 2113 C C . GLY B 1 11 ? 23.484 -13.32 -1.298 1 89.62 11 GLY B C 1
ATOM 2114 O O . GLY B 1 11 ? 24.281 -14.18 -1.678 1 89.62 11 GLY B O 1
ATOM 2115 N N . MET B 1 12 ? 23.688 -12.039 -1.637 1 88.56 12 MET B N 1
ATOM 2116 C CA . MET B 1 12 ? 24.75 -11.562 -2.51 1 88.56 12 MET B CA 1
ATOM 2117 C C . MET B 1 12 ? 26.016 -11.297 -1.712 1 88.56 12 MET B C 1
ATOM 2119 O O . MET B 1 12 ? 25.969 -10.789 -0.591 1 88.56 12 MET B O 1
ATOM 2123 N N . GLU B 1 13 ? 27.125 -11.672 -2.299 1 92.75 13 GLU B N 1
ATOM 2124 C CA . GLU B 1 13 ? 28.406 -11.414 -1.656 1 92.75 13 GLU B CA 1
ATOM 2125 C C . GLU B 1 13 ? 28.969 -10.055 -2.064 1 92.75 13 GLU B C 1
ATOM 2127 O O . GLU B 1 13 ? 29.734 -9.438 -1.316 1 92.75 13 GLU B O 1
ATOM 2132 N N . GLN B 1 14 ? 28.641 -9.688 -3.246 1 93.56 14 GLN B N 1
ATOM 2133 C CA . GLN B 1 14 ? 29.031 -8.383 -3.779 1 93.56 14 GLN B CA 1
ATOM 2134 C C . GLN B 1 14 ? 27.984 -7.859 -4.766 1 93.56 14 GLN B C 1
ATOM 2136 O O . GLN B 1 14 ? 27.203 -8.633 -5.324 1 93.56 14 GLN B O 1
ATOM 2141 N N . PHE B 1 15 ? 27.953 -6.547 -4.918 1 92.56 15 PHE B N 1
ATOM 2142 C CA . PHE B 1 15 ? 27.078 -5.973 -5.926 1 92.56 15 PHE B CA 1
ATOM 2143 C C . PHE B 1 15 ? 27.578 -6.285 -7.328 1 92.56 15 PHE B C 1
ATOM 2145 O O . PHE B 1 15 ? 28.781 -6.258 -7.578 1 92.56 15 PHE B O 1
ATOM 2152 N N . ARG B 1 16 ? 26.75 -6.57 -8.148 1 82.06 16 ARG B N 1
ATOM 2153 C CA . ARG B 1 16 ? 27.125 -6.766 -9.547 1 82.06 16 ARG B CA 1
ATOM 2154 C C . ARG B 1 16 ? 27.672 -5.477 -10.148 1 82.06 16 ARG B C 1
ATOM 2156 O O . ARG B 1 16 ? 28.594 -5.512 -10.969 1 82.06 16 ARG B O 1
ATOM 2163 N N . TYR B 1 17 ? 27.047 -4.371 -9.773 1 86.31 17 TYR B N 1
ATOM 2164 C CA . TYR B 1 17 ? 27.469 -3.039 -10.188 1 86.31 17 TYR B CA 1
ATOM 2165 C C . TYR B 1 17 ? 27.797 -2.166 -8.984 1 86.31 17 TYR B C 1
ATOM 2167 O O . TYR B 1 17 ? 26.938 -1.471 -8.453 1 86.31 17 TYR B O 1
ATOM 2175 N N . PRO B 1 18 ? 29.094 -2.094 -8.625 1 92.31 18 PRO B N 1
ATOM 2176 C CA . PRO B 1 18 ? 29.484 -1.344 -7.426 1 92.31 18 PRO B CA 1
ATOM 2177 C C . PRO B 1 18 ? 29.234 0.157 -7.562 1 92.31 18 PRO B C 1
ATOM 2179 O O . PRO B 1 18 ? 29.172 0.868 -6.559 1 92.31 18 PRO B O 1
ATOM 2182 N N . GLU B 1 19 ? 29.203 0.648 -8.797 1 93.88 19 GLU B N 1
ATOM 2183 C CA . GLU B 1 19 ? 28.828 2.033 -9.055 1 93.88 19 GLU B CA 1
ATOM 2184 C C . GLU B 1 19 ? 27.891 2.131 -10.258 1 93.88 19 GLU B C 1
ATOM 2186 O O . GLU B 1 19 ? 28.016 1.368 -11.219 1 93.88 19 GLU B O 1
ATOM 2191 N N . ASP B 1 20 ? 26.938 2.969 -10.141 1 92.69 20 ASP B N 1
ATOM 2192 C CA . ASP B 1 20 ? 26.016 3.141 -11.258 1 92.69 20 ASP B CA 1
ATOM 2193 C C . ASP B 1 20 ? 25.281 4.477 -11.164 1 92.69 20 ASP B C 1
ATOM 2195 O O . ASP B 1 20 ? 25.25 5.098 -10.102 1 92.69 20 ASP B O 1
ATOM 2199 N N . ARG B 1 21 ? 24.828 4.91 -12.383 1 94.12 21 ARG B N 1
ATOM 2200 C CA . ARG B 1 21 ? 23.906 6.039 -12.508 1 94.12 21 ARG B CA 1
ATOM 2201 C C . ARG B 1 21 ? 22.578 5.598 -13.102 1 94.12 21 ARG B C 1
ATOM 2203 O O . ARG B 1 21 ? 22.547 4.852 -14.078 1 94.12 21 ARG B O 1
ATOM 2210 N N . TYR B 1 22 ? 21.562 6.051 -12.453 1 91.25 22 TYR B N 1
ATOM 2211 C CA . TYR B 1 22 ? 20.234 5.641 -12.914 1 91.25 22 TYR B CA 1
ATOM 2212 C C . TYR B 1 22 ? 19.453 6.832 -13.461 1 91.25 22 TYR B C 1
ATOM 2214 O O . TYR B 1 22 ? 19.641 7.961 -13 1 91.25 22 TYR B O 1
ATOM 2222 N N . LYS B 1 23 ? 18.625 6.555 -14.414 1 91.25 23 LYS B N 1
ATOM 2223 C CA . LYS B 1 23 ? 17.781 7.598 -15.008 1 91.25 23 LYS B CA 1
ATOM 2224 C C . LYS B 1 23 ? 16.703 8.055 -14.039 1 91.25 23 LYS B C 1
ATOM 2226 O O . LYS B 1 23 ? 16.312 9.219 -14.047 1 91.25 23 LYS B O 1
ATOM 2231 N N . GLY B 1 24 ? 16.188 7.168 -13.211 1 94.94 24 GLY B N 1
ATOM 2232 C CA . GLY B 1 24 ? 15.211 7.48 -12.18 1 94.94 24 GLY B CA 1
ATOM 2233 C C . GLY B 1 24 ? 15.781 7.402 -10.773 1 94.94 24 GLY B C 1
ATOM 2234 O O . GLY B 1 24 ? 17 7.379 -10.602 1 94.94 24 GLY B O 1
ATOM 2235 N N . TRP B 1 25 ? 14.945 7.5 -9.82 1 96.31 25 TRP B N 1
ATOM 2236 C CA . TRP B 1 25 ? 15.359 7.297 -8.438 1 96.31 25 TRP B CA 1
ATOM 2237 C C . TRP B 1 25 ? 15.742 5.844 -8.188 1 96.31 25 TRP B C 1
ATOM 2239 O O . TRP B 1 25 ? 14.984 4.93 -8.523 1 96.31 25 TRP B O 1
ATOM 2249 N N . ALA B 1 26 ? 16.922 5.645 -7.695 1 96.19 26 ALA B N 1
ATOM 2250 C CA . ALA B 1 26 ? 17.312 4.305 -7.254 1 96.19 26 ALA B CA 1
ATOM 2251 C C . ALA B 1 26 ? 16.984 4.102 -5.777 1 96.19 26 ALA B C 1
ATOM 2253 O O . ALA B 1 26 ? 17.375 4.918 -4.934 1 96.19 26 ALA B O 1
ATOM 2254 N N . VAL B 1 27 ? 16.266 3.059 -5.492 1 97.75 27 VAL B N 1
ATOM 2255 C CA . VAL B 1 27 ? 15.891 2.73 -4.121 1 97.75 27 VAL B CA 1
ATOM 2256 C C . VAL B 1 27 ? 16.438 1.352 -3.75 1 97.75 27 VAL B C 1
ATOM 2258 O O . VAL B 1 27 ? 16.188 0.372 -4.457 1 97.75 27 VAL B O 1
ATOM 2261 N N . LEU B 1 28 ? 17.203 1.278 -2.691 1 97.25 28 LEU B N 1
ATOM 2262 C CA . LEU B 1 28 ? 17.688 0.015 -2.145 1 97.25 28 LEU B CA 1
ATOM 2263 C C . LEU B 1 28 ? 17.125 -0.228 -0.751 1 97.25 28 LEU B C 1
ATOM 2265 O O . LEU B 1 28 ? 17.328 0.576 0.159 1 97.25 28 LEU B O 1
ATOM 2269 N N . ALA B 1 29 ? 16.359 -1.271 -0.582 1 98.38 29 ALA B N 1
ATOM 2270 C CA . ALA B 1 29 ? 15.82 -1.677 0.712 1 98.38 29 ALA B CA 1
ATOM 2271 C C . ALA B 1 29 ? 16.516 -2.93 1.232 1 98.38 29 ALA B C 1
ATOM 2273 O O . ALA B 1 29 ? 16.312 -4.027 0.708 1 98.38 29 ALA B O 1
ATOM 2274 N N . VAL B 1 30 ? 17.297 -2.783 2.281 1 97.38 30 VAL B N 1
ATOM 2275 C CA . VAL B 1 30 ? 18.125 -3.879 2.766 1 97.38 30 VAL B CA 1
ATOM 2276 C C . VAL B 1 30 ? 17.281 -4.871 3.549 1 97.38 30 VAL B C 1
ATOM 2278 O O . VAL B 1 30 ? 16.594 -4.496 4.508 1 97.38 30 VAL B O 1
ATOM 2281 N N . GLN B 1 31 ? 17.219 -6.031 3.115 1 96.12 31 GLN B N 1
ATOM 2282 C CA . GLN B 1 31 ? 16.469 -7.109 3.752 1 96.12 31 GLN B CA 1
ATOM 2283 C C . GLN B 1 31 ? 17.312 -7.816 4.809 1 96.12 31 GLN B C 1
ATOM 2285 O O . GLN B 1 31 ? 16.797 -8.242 5.84 1 96.12 31 GLN B O 1
ATOM 2290 N N . SER B 1 32 ? 18.531 -8.055 4.543 1 96.19 32 SER B N 1
ATOM 2291 C CA . SER B 1 32 ? 19.5 -8.609 5.477 1 96.19 32 SER B CA 1
ATOM 2292 C C . SER B 1 32 ? 20.922 -8.219 5.09 1 96.19 32 SER B C 1
ATOM 2294 O O . SER B 1 32 ? 21.188 -7.855 3.941 1 96.19 32 SER B O 1
ATOM 2296 N N . GLY B 1 33 ? 21.844 -8.25 6.129 1 97.25 33 GLY B N 1
ATOM 2297 C CA . GLY B 1 33 ? 23.234 -7.902 5.879 1 97.25 33 GLY B CA 1
ATOM 2298 C C . GLY B 1 33 ? 23.562 -6.449 6.168 1 97.25 33 GLY B C 1
ATOM 2299 O O . GLY B 1 33 ? 22.906 -5.824 7.016 1 97.25 33 GLY B O 1
ATOM 2300 N N . HIS B 1 34 ? 24.688 -6.09 5.594 1 97.88 34 HIS B N 1
ATOM 2301 C CA . HIS B 1 34 ? 25.234 -4.762 5.863 1 97.88 34 HIS B CA 1
ATOM 2302 C C . HIS B 1 34 ? 25.953 -4.207 4.645 1 97.88 34 HIS B C 1
ATOM 2304 O O . HIS B 1 34 ? 26.844 -4.871 4.086 1 97.88 34 HIS B O 1
ATOM 2310 N N . ILE B 1 35 ? 25.547 -2.949 4.23 1 98.12 35 ILE B N 1
ATOM 2311 C CA . ILE B 1 35 ? 26.125 -2.373 3.027 1 98.12 35 ILE B CA 1
ATOM 2312 C C . ILE B 1 35 ? 26.641 -0.965 3.328 1 98.12 35 ILE B C 1
ATOM 2314 O O . ILE B 1 35 ? 26.219 -0.337 4.297 1 98.12 35 ILE B O 1
ATOM 2318 N N . SER B 1 36 ? 27.578 -0.496 2.566 1 98.44 36 SER B N 1
ATOM 2319 C CA . SER B 1 36 ? 28 0.901 2.561 1 98.44 36 SER B CA 1
ATOM 2320 C C . SER B 1 36 ? 27.641 1.584 1.248 1 98.44 36 SER B C 1
ATOM 2322 O O . SER B 1 36 ? 27.469 0.92 0.223 1 98.44 36 SER B O 1
ATOM 2324 N N . PHE B 1 37 ? 27.422 2.895 1.329 1 98.19 37 PHE B N 1
ATOM 2325 C CA . PHE B 1 37 ? 27.062 3.615 0.115 1 98.19 37 PHE B CA 1
ATOM 2326 C C . PHE B 1 37 ? 27.672 5.016 0.119 1 98.19 37 PHE B C 1
ATOM 2328 O O . PHE B 1 37 ? 28.016 5.547 1.177 1 98.19 37 PHE B O 1
ATOM 2335 N N . THR B 1 38 ? 27.891 5.59 -1.021 1 97.94 38 THR B N 1
ATOM 2336 C CA . THR B 1 38 ? 28.219 6.992 -1.268 1 97.94 38 THR B CA 1
ATOM 2337 C C . THR B 1 38 ? 27.422 7.527 -2.457 1 97.94 38 THR B C 1
ATOM 2339 O O . THR B 1 38 ? 27.438 6.93 -3.535 1 97.94 38 THR B O 1
ATOM 2342 N N . ILE B 1 39 ? 26.688 8.539 -2.201 1 97.5 39 ILE B N 1
ATOM 2343 C CA . ILE B 1 39 ? 26 9.242 -3.27 1 97.5 39 ILE B CA 1
ATOM 2344 C C . ILE B 1 39 ? 26.719 10.547 -3.596 1 97.5 39 ILE B C 1
ATOM 2346 O O . ILE B 1 39 ? 26.797 11.445 -2.756 1 97.5 39 ILE B O 1
ATOM 2350 N N . GLU B 1 40 ? 27.188 10.656 -4.797 1 92.88 40 GLU B N 1
ATOM 2351 C CA . GLU B 1 40 ? 28.016 11.797 -5.172 1 92.88 40 GLU B CA 1
ATOM 2352 C C . GLU B 1 40 ? 27.156 12.938 -5.723 1 92.88 40 GLU B C 1
ATOM 2354 O O . GLU B 1 40 ? 26.266 12.711 -6.543 1 92.88 40 GLU B O 1
ATOM 2359 N N . GLY B 1 41 ? 27.25 14.055 -5.199 1 81.56 41 GLY B N 1
ATOM 2360 C CA . GLY B 1 41 ? 26.656 15.312 -5.613 1 81.56 41 GLY B CA 1
ATOM 2361 C C . GLY B 1 41 ? 27.438 16.531 -5.156 1 81.56 41 GLY B C 1
ATOM 2362 O O . GLY B 1 41 ? 28.656 16.469 -5.035 1 81.56 41 GLY B O 1
ATOM 2363 N N . GLU B 1 42 ? 26.812 17.688 -5.191 1 79.12 42 GLU B N 1
ATOM 2364 C CA . GLU B 1 42 ? 27.5 18.859 -4.664 1 79.12 42 GLU B CA 1
ATOM 2365 C C . GLU B 1 42 ? 28 18.609 -3.242 1 79.12 42 GLU B C 1
ATOM 2367 O O . GLU B 1 42 ? 29.156 18.906 -2.922 1 79.12 42 GLU B O 1
ATOM 2372 N N . GLU B 1 43 ? 27.125 18.047 -2.48 1 84.56 43 GLU B N 1
ATOM 2373 C CA . GLU B 1 43 ? 27.484 17.516 -1.167 1 84.56 43 GLU B CA 1
ATOM 2374 C C . GLU B 1 43 ? 27.281 16 -1.105 1 84.56 43 GLU B C 1
ATOM 2376 O O . GLU B 1 43 ? 26.156 15.516 -1.231 1 84.56 43 GLU B O 1
ATOM 2381 N N . SER B 1 44 ? 28.438 15.367 -1.038 1 89 44 SER B N 1
ATOM 2382 C CA . SER B 1 44 ? 28.375 13.914 -1.035 1 89 44 SER B CA 1
ATOM 2383 C C . SER B 1 44 ? 27.766 13.383 0.259 1 89 44 SER B C 1
ATOM 2385 O O . SER B 1 44 ? 27.984 13.953 1.332 1 89 44 SER B O 1
ATOM 2387 N N . THR B 1 45 ? 26.953 12.406 0.155 1 93.69 45 THR B N 1
ATOM 2388 C CA . THR B 1 45 ? 26.359 11.703 1.296 1 93.69 45 THR B CA 1
ATOM 2389 C C . THR B 1 45 ? 26.859 10.266 1.362 1 93.69 45 THR B C 1
ATOM 2391 O O . THR B 1 45 ? 26.781 9.531 0.377 1 93.69 45 THR B O 1
ATOM 2394 N N . SER B 1 46 ? 27.453 9.945 2.498 1 96 46 SER B N 1
ATOM 2395 C CA . SER B 1 46 ? 27.953 8.586 2.676 1 96 46 SER B CA 1
ATOM 2396 C C . SER B 1 46 ? 27.422 7.969 3.969 1 96 46 SER B C 1
ATOM 2398 O O . SER B 1 46 ? 27.031 8.688 4.883 1 96 46 SER B O 1
ATOM 2400 N N . GLY B 1 47 ? 27.375 6.617 4.012 1 96.88 47 GLY B N 1
ATOM 2401 C CA . GLY B 1 47 ? 26.938 5.91 5.207 1 96.88 47 GLY B CA 1
ATOM 2402 C C . GLY B 1 47 ? 26.828 4.41 5.008 1 96.88 47 GLY B C 1
ATOM 2403 O O . GLY B 1 47 ? 27.391 3.865 4.055 1 96.88 47 GLY B O 1
ATOM 2404 N N . GLU B 1 48 ? 26.312 3.836 6.051 1 98.12 48 GLU B N 1
ATOM 2405 C CA . GLU B 1 48 ? 26.031 2.406 6.02 1 98.12 48 GLU B CA 1
ATOM 2406 C C . GLU B 1 48 ? 24.531 2.146 6.207 1 98.12 48 GLU B C 1
ATOM 2408 O O . GLU B 1 48 ? 23.797 3.012 6.695 1 98.12 48 GLU B O 1
ATOM 2413 N N . ALA B 1 49 ? 24.062 1.003 5.707 1 97.88 49 ALA B N 1
ATOM 2414 C CA . ALA B 1 49 ? 22.641 0.664 5.82 1 97.88 49 ALA B CA 1
ATOM 2415 C C . ALA B 1 49 ? 22.453 -0.813 6.156 1 97.88 49 ALA B C 1
ATOM 2417 O O . ALA B 1 49 ? 23.234 -1.66 5.711 1 97.88 49 ALA B O 1
ATOM 2418 N N . GLU B 1 50 ? 21.531 -1.09 6.973 1 97.25 50 GLU B N 1
ATOM 2419 C CA . GLU B 1 50 ? 21.125 -2.43 7.387 1 97.25 50 GLU B CA 1
ATOM 2420 C C . GLU B 1 50 ? 19.609 -2.574 7.371 1 97.25 50 GLU B C 1
ATOM 2422 O O . GLU B 1 50 ? 18.906 -1.732 6.809 1 97.25 50 GLU B O 1
ATOM 2427 N N . TYR B 1 51 ? 19.109 -3.781 7.93 1 96.81 51 TYR B N 1
ATOM 2428 C CA . TYR B 1 51 ? 17.672 -4.023 7.941 1 96.81 51 TYR B CA 1
ATOM 2429 C C . TYR B 1 51 ? 16.922 -2.818 8.5 1 96.81 51 TYR B C 1
ATOM 2431 O O . TYR B 1 51 ? 17.312 -2.254 9.523 1 96.81 51 TYR B O 1
ATOM 2439 N N . GLY B 1 52 ? 15.875 -2.398 7.844 1 95.25 52 GLY B N 1
ATOM 2440 C CA . GLY B 1 52 ? 15.062 -1.298 8.328 1 95.25 52 GLY B CA 1
ATOM 2441 C C . GLY B 1 52 ? 15.43 0.037 7.711 1 95.25 52 GLY B C 1
ATOM 2442 O O . GLY B 1 52 ? 14.781 1.051 7.973 1 95.25 52 GLY B O 1
ATOM 2443 N N . GLU B 1 53 ? 16.469 -0.025 6.891 1 97.5 53 GLU B N 1
ATOM 2444 C CA . GLU B 1 53 ? 16.938 1.219 6.285 1 97.5 53 GLU B CA 1
ATOM 2445 C C . GLU B 1 53 ? 16.875 1.15 4.762 1 97.5 53 GLU B C 1
ATOM 2447 O O . GLU B 1 53 ? 17.281 0.151 4.164 1 97.5 53 GLU B O 1
ATOM 2452 N N . LEU B 1 54 ? 16.25 2.145 4.176 1 98.5 54 LEU B N 1
ATOM 2453 C CA . LEU B 1 54 ? 16.125 2.273 2.729 1 98.5 54 LEU B CA 1
ATOM 2454 C C . LEU B 1 54 ? 17.016 3.387 2.201 1 98.5 54 LEU B C 1
ATOM 2456 O O . LEU B 1 54 ? 17.094 4.465 2.797 1 98.5 54 LEU B O 1
ATOM 2460 N N . LEU B 1 55 ? 17.734 3.109 1.149 1 98.12 55 LEU B N 1
ATOM 2461 C CA . LEU B 1 55 ? 18.594 4.078 0.49 1 98.12 55 LEU B CA 1
ATOM 2462 C C . LEU B 1 55 ? 17.891 4.707 -0.71 1 98.12 55 LEU B C 1
ATOM 2464 O O . LEU B 1 55 ? 17.281 4.004 -1.519 1 98.12 55 LEU B O 1
ATOM 2468 N N . PHE B 1 56 ? 17.984 6.02 -0.808 1 97.88 56 PHE B N 1
ATOM 2469 C CA . PHE B 1 56 ? 17.406 6.762 -1.922 1 97.88 56 PHE B CA 1
ATOM 2470 C C . PHE B 1 56 ? 18.484 7.547 -2.664 1 97.88 56 PHE B C 1
ATOM 2472 O O . PHE B 1 56 ? 19.141 8.406 -2.078 1 97.88 56 PHE B O 1
ATOM 2479 N N . CYS B 1 57 ? 18.688 7.27 -3.916 1 97.31 57 CYS B N 1
ATOM 2480 C CA . CYS B 1 57 ? 19.609 7.988 -4.773 1 97.31 57 CYS B CA 1
ATOM 2481 C C . CYS B 1 57 ? 18.875 8.703 -5.898 1 97.31 57 CYS B C 1
ATOM 2483 O O . CYS B 1 57 ? 18.219 8.07 -6.723 1 97.31 57 CYS B O 1
ATOM 2485 N N . PRO B 1 58 ? 18.953 10.031 -6 1 96.12 58 PRO B N 1
ATOM 2486 C CA . PRO B 1 58 ? 18.25 10.789 -7.031 1 96.12 58 PRO B CA 1
ATOM 2487 C C . PRO B 1 58 ? 18.734 10.453 -8.445 1 96.12 58 PRO B C 1
ATOM 2489 O O . PRO B 1 58 ? 19.844 9.953 -8.617 1 96.12 58 PRO B O 1
ATOM 2492 N N . PRO B 1 59 ? 17.844 10.766 -9.414 1 94.94 59 PRO B N 1
ATOM 2493 C CA . PRO B 1 59 ? 18.203 10.516 -10.805 1 94.94 59 PRO B CA 1
ATOM 2494 C C . PRO B 1 59 ? 19.484 11.242 -11.219 1 94.94 59 PRO B C 1
ATOM 2496 O O . PRO B 1 59 ? 19.688 12.391 -10.836 1 94.94 59 PRO B O 1
ATOM 2499 N N . GLY B 1 60 ? 20.344 10.523 -11.906 1 93.5 60 GLY B N 1
ATOM 2500 C CA . GLY B 1 60 ? 21.531 11.125 -12.484 1 93.5 60 GLY B CA 1
ATOM 2501 C C . GLY B 1 60 ? 22.703 11.164 -11.531 1 93.5 60 GLY B C 1
ATOM 2502 O O . GLY B 1 60 ? 23.844 11.367 -11.953 1 93.5 60 GLY B O 1
ATOM 2503 N N . MET B 1 61 ? 22.547 10.961 -10.258 1 95.06 61 MET B N 1
ATOM 2504 C CA . MET B 1 61 ? 23.641 10.984 -9.289 1 95.06 61 MET B CA 1
ATOM 2505 C C . MET B 1 61 ? 24.359 9.641 -9.25 1 95.06 61 MET B C 1
ATOM 2507 O O . MET B 1 61 ? 23.75 8.602 -9.477 1 95.06 61 MET B O 1
ATOM 2511 N N . LEU B 1 62 ? 25.609 9.734 -8.992 1 96.25 62 LEU B N 1
ATOM 2512 C CA . LEU B 1 62 ? 26.422 8.523 -8.93 1 96.25 62 LEU B CA 1
ATOM 2513 C C . LEU B 1 62 ? 26.25 7.82 -7.586 1 96.25 62 LEU B C 1
ATOM 2515 O O . LEU B 1 62 ? 26.5 8.414 -6.535 1 96.25 62 LEU B O 1
ATOM 2519 N N . LEU B 1 63 ? 25.844 6.586 -7.602 1 97.25 63 LEU B N 1
ATOM 2520 C CA . LEU B 1 63 ? 25.734 5.746 -6.414 1 97.25 63 LEU B CA 1
ATOM 2521 C C . LEU B 1 63 ? 26.859 4.723 -6.359 1 97.25 63 LEU B C 1
ATOM 2523 O O . LEU B 1 63 ? 27.016 3.912 -7.277 1 97.25 63 LEU B O 1
ATOM 2527 N N . ARG B 1 64 ? 27.672 4.812 -5.352 1 97.44 64 ARG B N 1
ATOM 2528 C CA . ARG B 1 64 ? 28.656 3.787 -5.039 1 97.44 64 ARG B CA 1
ATOM 2529 C C . ARG B 1 64 ? 28.219 2.945 -3.844 1 97.44 64 ARG B C 1
ATOM 2531 O O . ARG B 1 64 ? 27.641 3.471 -2.887 1 97.44 64 ARG B O 1
ATOM 2538 N N . ARG B 1 65 ? 28.391 1.646 -3.941 1 97.19 65 ARG B N 1
ATOM 2539 C CA . ARG B 1 65 ? 27.938 0.774 -2.857 1 97.19 65 ARG B CA 1
ATOM 2540 C C . ARG B 1 65 ? 28.844 -0.454 -2.742 1 97.19 65 ARG B C 1
ATOM 2542 O O . ARG B 1 65 ? 29.422 -0.896 -3.732 1 97.19 65 ARG B O 1
ATOM 2549 N N . ARG B 1 66 ? 29.016 -0.925 -1.557 1 97.31 66 ARG B N 1
ATOM 2550 C CA . ARG B 1 66 ? 29.766 -2.133 -1.252 1 97.31 66 ARG B CA 1
ATOM 2551 C C . ARG B 1 66 ? 29.078 -2.953 -0.166 1 97.31 66 ARG B C 1
ATOM 2553 O O . ARG B 1 66 ? 28.5 -2.396 0.769 1 97.31 66 ARG B O 1
ATOM 2560 N N . MET B 1 67 ? 29.172 -4.281 -0.346 1 97.12 67 MET B N 1
ATOM 2561 C CA . MET B 1 67 ? 28.656 -5.152 0.707 1 97.12 67 MET B CA 1
ATOM 2562 C C . MET B 1 67 ? 29.719 -5.383 1.786 1 97.12 67 MET B C 1
ATOM 2564 O O . MET B 1 67 ? 30.797 -5.895 1.503 1 97.12 67 MET B O 1
ATOM 2568 N N . LEU B 1 68 ? 29.453 -5.012 2.91 1 97.69 68 LEU B N 1
ATOM 2569 C CA . LEU B 1 68 ? 30.344 -5.25 4.047 1 97.69 68 LEU B CA 1
ATOM 2570 C C . LEU B 1 68 ? 30.141 -6.66 4.594 1 97.69 68 LEU B C 1
ATOM 2572 O O . LEU B 1 68 ? 31.062 -7.227 5.195 1 97.69 68 LEU B O 1
ATOM 2576 N N . GLN B 1 69 ? 28.969 -7.238 4.477 1 97.31 69 GLN B N 1
ATOM 2577 C CA . GLN B 1 69 ? 28.562 -8.617 4.723 1 97.31 69 GLN B CA 1
ATOM 2578 C C . GLN B 1 69 ? 27.641 -9.125 3.617 1 97.31 69 GLN B C 1
ATOM 2580 O O . GLN B 1 69 ? 27 -8.328 2.92 1 97.31 69 GLN B O 1
ATOM 2585 N N . PRO B 1 70 ? 27.641 -10.477 3.453 1 96.38 70 PRO B N 1
ATOM 2586 C CA . PRO B 1 70 ? 26.625 -10.969 2.518 1 96.38 70 PRO B CA 1
ATOM 2587 C C . PRO B 1 70 ? 25.234 -10.398 2.801 1 96.38 70 PRO B C 1
ATOM 2589 O O . PRO B 1 70 ? 24.828 -10.305 3.963 1 96.38 70 PRO B O 1
ATOM 2592 N N . SER B 1 71 ? 24.578 -9.961 1.704 1 95.75 71 SER B N 1
ATOM 2593 C CA . SER B 1 71 ? 23.359 -9.195 1.941 1 95.75 71 SER B CA 1
ATOM 2594 C C . SER B 1 71 ? 22.25 -9.594 0.96 1 95.75 71 SER B C 1
ATOM 2596 O O . SER B 1 71 ? 22.547 -10.117 -0.119 1 95.75 71 SER B O 1
ATOM 2598 N N . SER B 1 72 ? 21.031 -9.492 1.391 1 95.19 72 SER B N 1
ATOM 2599 C CA . SER B 1 72 ? 19.844 -9.516 0.554 1 95.19 72 SER B CA 1
ATOM 2600 C C . SER B 1 72 ? 19.156 -8.148 0.52 1 95.19 72 SER B C 1
ATOM 2602 O O . SER B 1 72 ? 19.141 -7.438 1.524 1 95.19 72 SER B O 1
ATOM 2604 N N . PHE B 1 73 ? 18.703 -7.766 -0.669 1 95.44 73 PHE B N 1
ATOM 2605 C CA . PHE B 1 73 ? 18.078 -6.449 -0.756 1 95.44 73 PHE B CA 1
ATOM 2606 C C . PHE B 1 73 ? 17.078 -6.402 -1.901 1 95.44 73 PHE B C 1
ATOM 2608 O O . PHE B 1 73 ? 17.094 -7.25 -2.797 1 95.44 73 PHE B O 1
ATOM 2615 N N . HIS B 1 74 ? 16.125 -5.484 -1.792 1 96.69 74 HIS B N 1
ATOM 2616 C CA . HIS B 1 74 ? 15.227 -5.109 -2.877 1 96.69 74 HIS B CA 1
ATOM 2617 C C . HIS B 1 74 ? 15.711 -3.842 -3.578 1 96.69 74 HIS B C 1
ATOM 2619 O O . HIS B 1 74 ? 16.141 -2.889 -2.922 1 96.69 74 HIS B O 1
ATOM 2625 N N . PHE B 1 75 ? 15.758 -3.906 -4.895 1 94.88 75 PHE B N 1
ATOM 2626 C CA . PHE B 1 75 ? 16.109 -2.744 -5.699 1 94.88 75 PHE B CA 1
ATOM 2627 C C . PHE B 1 75 ? 14.93 -2.301 -6.555 1 94.88 75 PHE B C 1
ATOM 2629 O O . PHE B 1 75 ? 14.234 -3.133 -7.148 1 94.88 75 PHE B O 1
ATOM 2636 N N . ALA B 1 76 ? 14.656 -1.008 -6.555 1 96.12 76 ALA B N 1
ATOM 2637 C CA . ALA B 1 76 ? 13.648 -0.458 -7.465 1 96.12 76 ALA B CA 1
ATOM 2638 C C . ALA B 1 76 ? 14.141 0.846 -8.094 1 96.12 76 ALA B C 1
ATOM 2640 O O . ALA B 1 76 ? 14.781 1.66 -7.426 1 96.12 76 ALA B O 1
ATOM 2641 N N . GLU B 1 77 ? 13.906 0.976 -9.305 1 93.88 77 GLU B N 1
ATOM 2642 C CA . GLU B 1 77 ? 14.062 2.26 -9.977 1 93.88 77 GLU B CA 1
ATOM 2643 C C . GLU B 1 77 ? 12.719 2.924 -10.234 1 93.88 77 GLU B C 1
ATOM 2645 O O . GLU B 1 77 ? 11.789 2.283 -10.727 1 93.88 77 GLU B O 1
ATOM 2650 N N . LEU B 1 78 ? 12.594 4.137 -9.906 1 95.75 78 LEU B N 1
ATOM 2651 C CA . LEU B 1 78 ? 11.312 4.84 -9.969 1 95.75 78 LEU B CA 1
ATOM 2652 C C . LEU B 1 78 ? 11.422 6.094 -10.828 1 95.75 78 LEU B C 1
ATOM 2654 O O . LEU B 1 78 ? 12.445 6.789 -10.797 1 95.75 78 LEU B O 1
ATOM 2658 N N . SER B 1 79 ? 10.359 6.34 -11.539 1 92.88 79 SER B N 1
ATOM 2659 C CA . SER B 1 79 ? 10.273 7.605 -12.258 1 92.88 79 SER B CA 1
ATOM 2660 C C . SER B 1 79 ? 9.406 8.609 -11.516 1 92.88 79 SER B C 1
ATOM 2662 O O . SER B 1 79 ? 8.555 8.227 -10.703 1 92.88 79 SER B O 1
ATOM 2664 N N . GLY B 1 80 ? 9.672 9.906 -11.75 1 90.06 80 GLY B N 1
ATOM 2665 C CA . GLY B 1 80 ? 8.906 10.953 -11.102 1 90.06 80 GLY B CA 1
ATOM 2666 C C . GLY B 1 80 ? 9.695 11.703 -10.047 1 90.06 80 GLY B C 1
ATOM 2667 O O . GLY B 1 80 ? 10.93 11.672 -10.047 1 90.06 80 GLY B O 1
ATOM 2668 N N . GLU B 1 81 ? 8.953 12.422 -9.242 1 88.88 81 GLU B N 1
ATOM 2669 C CA . GLU B 1 81 ? 9.586 13.234 -8.219 1 88.88 81 GLU B CA 1
ATOM 2670 C C . GLU B 1 81 ? 9.352 12.664 -6.828 1 88.88 81 GLU B C 1
ATOM 2672 O O . GLU B 1 81 ? 8.234 12.266 -6.496 1 88.88 81 GLU B O 1
ATOM 2677 N N . LEU B 1 82 ? 10.445 12.5 -6.168 1 91 82 LEU B N 1
ATOM 2678 C CA . LEU B 1 82 ? 10.367 12.117 -4.766 1 91 82 LEU B CA 1
ATOM 2679 C C . LEU B 1 82 ? 10.844 13.242 -3.859 1 91 82 LEU B C 1
ATOM 2681 O O . LEU B 1 82 ? 11.891 13.852 -4.113 1 91 82 LEU B O 1
ATOM 2685 N N . GLU B 1 83 ? 10.008 13.625 -2.973 1 88.56 83 GLU B N 1
ATOM 2686 C CA . GLU B 1 83 ? 10.398 14.648 -2.01 1 88.56 83 GLU B CA 1
ATOM 2687 C C . GLU B 1 83 ? 11.195 14.047 -0.856 1 88.56 83 GLU B C 1
ATOM 2689 O O . GLU B 1 83 ? 10.852 14.25 0.312 1 88.56 83 GLU B O 1
ATOM 2694 N N . LEU B 1 84 ? 12.203 13.328 -1.144 1 93.75 84 LEU B N 1
ATOM 2695 C CA . LEU B 1 84 ? 13.117 12.734 -0.177 1 93.75 84 LEU B CA 1
ATOM 2696 C C . LEU B 1 84 ? 14.562 13.141 -0.475 1 93.75 84 LEU B C 1
ATOM 2698 O O . LEU B 1 84 ? 14.93 13.32 -1.637 1 93.75 84 LEU B O 1
ATOM 2702 N N . PRO B 1 85 ? 15.391 13.367 0.5 1 92.12 85 PRO B N 1
ATOM 2703 C CA . PRO B 1 85 ? 16.812 13.656 0.287 1 92.12 85 PRO B CA 1
ATOM 2704 C C . PRO B 1 85 ? 17.609 12.422 -0.117 1 92.12 85 PRO B C 1
ATOM 2706 O O . PRO B 1 85 ? 17.188 11.297 0.149 1 92.12 85 PRO B O 1
ATOM 2709 N N . PRO B 1 86 ? 18.766 12.672 -0.858 1 95.75 86 PRO B N 1
ATOM 2710 C CA . PRO B 1 86 ? 19.672 11.539 -1.05 1 95.75 86 PRO B CA 1
ATOM 2711 C C . PRO B 1 86 ? 20.156 10.945 0.269 1 95.75 86 PRO B C 1
ATOM 2713 O O . PRO B 1 86 ? 20.438 11.68 1.221 1 95.75 86 PRO B O 1
ATOM 2716 N N . GLY B 1 87 ? 20.203 9.672 0.421 1 96.62 87 GLY B N 1
ATOM 2717 C CA . GLY B 1 87 ? 20.672 9.039 1.641 1 96.62 87 GLY B CA 1
ATOM 2718 C C . GLY B 1 87 ? 19.766 7.918 2.119 1 96.62 87 GLY B C 1
ATOM 2719 O O . GLY B 1 87 ? 19.125 7.246 1.311 1 96.62 87 GLY B O 1
ATOM 2720 N N . LYS B 1 88 ? 19.875 7.664 3.418 1 97.5 88 LYS B N 1
ATOM 2721 C CA . LYS B 1 88 ? 19.109 6.539 3.943 1 97.5 88 LYS B CA 1
ATOM 2722 C C . LYS B 1 88 ? 18.016 7.016 4.895 1 97.5 88 LYS B C 1
ATOM 2724 O O . LYS B 1 88 ? 18.141 8.062 5.527 1 97.5 88 LYS B O 1
ATOM 2729 N N . ILE B 1 89 ? 16.953 6.32 4.961 1 97.62 89 ILE B N 1
ATOM 2730 C CA . ILE B 1 89 ? 15.844 6.555 5.883 1 97.62 89 ILE B CA 1
ATOM 2731 C C . ILE B 1 89 ? 15.555 5.277 6.672 1 97.62 89 ILE B C 1
ATOM 2733 O O . ILE B 1 89 ? 15.422 4.199 6.094 1 97.62 89 ILE B O 1
ATOM 2737 N N . ARG B 1 90 ? 15.531 5.406 8 1 97.19 90 ARG B N 1
ATOM 2738 C CA . ARG B 1 90 ? 15.188 4.285 8.867 1 97.19 90 ARG B CA 1
ATOM 2739 C C . ARG B 1 90 ? 13.68 4.184 9.062 1 97.19 90 ARG B C 1
ATOM 2741 O O . ARG B 1 90 ? 13.023 5.18 9.359 1 97.19 90 ARG B O 1
ATOM 2748 N N . ILE B 1 91 ? 13.156 3.01 8.875 1 98.12 91 ILE B N 1
ATOM 2749 C CA . ILE B 1 91 ? 11.727 2.758 9.039 1 98.12 91 ILE B CA 1
ATOM 2750 C C . ILE B 1 91 ? 11.461 2.238 10.453 1 98.12 91 ILE B C 1
ATOM 2752 O O . ILE B 1 91 ? 11.984 1.193 10.844 1 98.12 91 ILE B O 1
ATOM 2756 N N . ARG B 1 92 ? 10.617 2.875 11.227 1 94.5 92 ARG B N 1
ATOM 2757 C CA . ARG B 1 92 ? 10.32 2.5 12.602 1 94.5 92 ARG B CA 1
ATOM 2758 C C . ARG B 1 92 ? 9.219 1.446 12.656 1 94.5 92 ARG B C 1
ATOM 2760 O O . ARG B 1 92 ? 9.172 0.638 13.586 1 94.5 92 ARG B O 1
ATOM 2767 N N . ASP B 1 93 ? 8.266 1.491 11.711 1 96.38 93 ASP B N 1
ATOM 2768 C CA . ASP B 1 93 ? 7.234 0.462 11.633 1 96.38 93 ASP B CA 1
ATOM 2769 C C . ASP B 1 93 ? 7.793 -0.83 11.039 1 96.38 93 ASP B C 1
ATOM 2771 O O . ASP B 1 93 ? 7.395 -1.24 9.945 1 96.38 93 ASP B O 1
ATOM 2775 N N . VAL B 1 94 ? 8.578 -1.542 11.844 1 93.38 94 VAL B N 1
ATOM 2776 C CA . VAL B 1 94 ? 9.359 -2.684 11.375 1 93.38 94 VAL B CA 1
ATOM 2777 C C . VAL B 1 94 ? 8.43 -3.855 11.07 1 93.38 94 VAL B C 1
ATOM 2779 O O . VAL B 1 94 ? 8.734 -4.688 10.211 1 93.38 94 VAL B O 1
ATOM 2782 N N . GLN B 1 95 ? 7.324 -3.924 11.742 1 90.62 95 GLN B N 1
ATOM 2783 C CA . GLN B 1 95 ? 6.391 -5.016 11.492 1 90.62 95 GLN B CA 1
ATOM 2784 C C . GLN B 1 95 ? 5.789 -4.918 10.094 1 90.62 95 GLN B C 1
ATOM 2786 O O . GLN B 1 95 ? 5.734 -5.91 9.367 1 90.62 95 GLN B O 1
ATOM 2791 N N . ARG B 1 96 ? 5.344 -3.736 9.734 1 97.62 96 ARG B N 1
ATOM 2792 C CA . ARG B 1 96 ? 4.809 -3.527 8.391 1 97.62 96 ARG B CA 1
ATOM 2793 C C . ARG B 1 96 ? 5.887 -3.723 7.336 1 97.62 96 ARG B C 1
ATOM 2795 O O . ARG B 1 96 ? 5.637 -4.324 6.289 1 97.62 96 ARG B O 1
ATOM 2802 N N . LEU B 1 97 ? 7.09 -3.225 7.66 1 98.06 97 LEU B N 1
ATOM 2803 C CA . LEU B 1 97 ? 8.203 -3.377 6.73 1 98.06 97 LEU B CA 1
ATOM 2804 C C . LEU B 1 97 ? 8.5 -4.852 6.477 1 98.06 97 LEU B C 1
ATOM 2806 O O . LEU B 1 97 ? 8.703 -5.258 5.328 1 98.06 97 LEU B O 1
ATOM 2810 N N . SER B 1 98 ? 8.531 -5.621 7.57 1 95.81 98 SER B N 1
ATOM 2811 C CA . SER B 1 98 ? 8.797 -7.051 7.465 1 95.81 98 SER B CA 1
ATOM 2812 C C . SER B 1 98 ? 7.75 -7.746 6.602 1 95.81 98 SER B C 1
ATOM 2814 O O . SER B 1 98 ? 8.086 -8.586 5.762 1 95.81 98 SER B O 1
ATOM 2816 N N . SER B 1 99 ? 6.512 -7.363 6.828 1 96.81 99 SER B N 1
ATOM 2817 C CA . SER B 1 99 ? 5.422 -7.91 6.023 1 96.81 99 SER B CA 1
ATOM 2818 C C . SER B 1 99 ? 5.586 -7.547 4.551 1 96.81 99 SER B C 1
ATOM 2820 O O . SER B 1 99 ? 5.371 -8.383 3.674 1 96.81 99 SER B O 1
ATOM 2822 N N . THR B 1 100 ? 5.941 -6.293 4.242 1 98.44 100 THR B N 1
ATOM 2823 C CA . THR B 1 100 ? 6.168 -5.84 2.875 1 98.44 100 THR B CA 1
ATOM 2824 C C . THR B 1 100 ? 7.258 -6.676 2.203 1 98.44 100 THR B C 1
ATOM 2826 O O . THR B 1 100 ? 7.078 -7.148 1.078 1 98.44 100 THR B O 1
ATOM 2829 N N . TYR B 1 101 ? 8.352 -6.926 2.934 1 97 101 TYR B N 1
ATOM 2830 C CA . TYR B 1 101 ? 9.445 -7.723 2.395 1 97 101 TYR B CA 1
ATOM 2831 C C . TYR B 1 101 ? 8.992 -9.148 2.096 1 97 101 TYR B C 1
ATOM 2833 O O . TYR B 1 101 ? 9.297 -9.695 1.033 1 97 101 TYR B O 1
ATOM 2841 N N . ASP B 1 102 ? 8.266 -9.711 3.039 1 95.44 102 ASP B N 1
ATOM 2842 C CA . ASP B 1 102 ? 7.797 -11.086 2.865 1 95.44 102 ASP B CA 1
ATOM 2843 C C . ASP B 1 102 ? 6.906 -11.211 1.629 1 95.44 102 ASP B C 1
ATOM 2845 O O . ASP B 1 102 ? 7.059 -12.141 0.841 1 95.44 102 ASP B O 1
ATOM 2849 N N . TYR B 1 103 ? 6.008 -10.258 1.476 1 97.19 103 TYR B N 1
ATOM 2850 C CA . TYR B 1 103 ? 5.117 -10.289 0.321 1 97.19 103 TYR B CA 1
ATOM 2851 C C . TYR B 1 103 ? 5.895 -10.078 -0.974 1 97.19 103 TYR B C 1
ATOM 2853 O O . TYR B 1 103 ? 5.617 -10.727 -1.983 1 97.19 103 TYR B O 1
ATOM 2861 N N . LEU B 1 104 ? 6.816 -9.148 -0.97 1 96.56 104 LEU B N 1
ATOM 2862 C CA . LEU B 1 104 ? 7.609 -8.891 -2.168 1 96.56 104 LEU B CA 1
ATOM 2863 C C . LEU B 1 104 ? 8.359 -10.148 -2.605 1 96.56 104 LEU B C 1
ATOM 2865 O O . LEU B 1 104 ? 8.367 -10.492 -3.791 1 96.56 104 LEU B O 1
ATOM 2869 N N . ILE B 1 105 ? 8.945 -10.844 -1.624 1 92.62 105 ILE B N 1
ATOM 2870 C CA . ILE B 1 105 ? 9.695 -12.062 -1.924 1 92.62 105 ILE B CA 1
ATOM 2871 C C . ILE B 1 105 ? 8.766 -13.109 -2.521 1 92.62 105 ILE B C 1
ATOM 2873 O O . ILE B 1 105 ? 9.07 -13.711 -3.555 1 92.62 105 ILE B O 1
ATOM 2877 N N . ARG B 1 106 ? 7.613 -13.281 -1.926 1 90.44 106 ARG B N 1
ATOM 2878 C CA . ARG B 1 106 ? 6.645 -14.266 -2.4 1 90.44 106 ARG 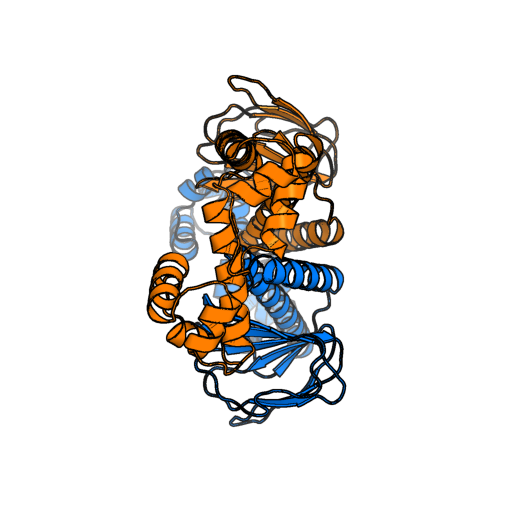B CA 1
ATOM 2879 C C . ARG B 1 106 ? 6.148 -13.914 -3.799 1 90.44 106 ARG B C 1
ATOM 2881 O O . ARG B 1 106 ? 6.047 -14.789 -4.664 1 90.44 106 ARG B O 1
ATOM 2888 N N . LEU B 1 107 ? 5.844 -12.672 -4.012 1 91.88 107 LEU B N 1
ATOM 2889 C CA . LEU B 1 107 ? 5.312 -12.234 -5.297 1 91.88 107 LEU B CA 1
ATOM 2890 C C . LEU B 1 107 ? 6.363 -12.367 -6.391 1 91.88 107 LEU B C 1
ATOM 2892 O O . LEU B 1 107 ? 6.043 -12.719 -7.527 1 91.88 107 LEU B O 1
ATOM 2896 N N . ARG B 1 108 ? 7.566 -12.039 -6.031 1 85.75 108 ARG B N 1
ATOM 2897 C CA . ARG B 1 108 ? 8.625 -12.172 -7.031 1 85.75 108 ARG B CA 1
ATOM 2898 C C . ARG B 1 108 ? 8.836 -13.625 -7.418 1 85.75 108 ARG B C 1
ATOM 2900 O O . ARG B 1 108 ? 9.125 -13.93 -8.578 1 85.75 108 ARG B O 1
ATOM 2907 N N . ALA B 1 109 ? 8.688 -14.523 -6.453 1 79.5 109 ALA B N 1
ATOM 2908 C CA . ALA B 1 109 ? 8.742 -15.953 -6.766 1 79.5 109 ALA B CA 1
ATOM 2909 C C . ALA B 1 109 ? 7.59 -16.359 -7.676 1 79.5 109 ALA B C 1
ATOM 2911 O O . ALA B 1 109 ? 7.766 -17.172 -8.578 1 79.5 109 ALA B O 1
ATOM 2912 N N . GLU B 1 110 ? 6.441 -15.727 -7.445 1 77.81 110 GLU B N 1
ATOM 2913 C CA . GLU B 1 110 ? 5.234 -16.031 -8.211 1 77.81 110 GLU B CA 1
ATOM 2914 C C . GLU B 1 110 ? 5.293 -15.391 -9.602 1 77.81 110 GLU B C 1
ATOM 2916 O O . GLU B 1 110 ? 4.805 -15.969 -10.57 1 77.81 110 GLU B O 1
ATOM 2921 N N . TYR B 1 111 ? 5.887 -14.156 -9.586 1 79.19 111 TYR B N 1
ATOM 2922 C CA . TYR B 1 111 ? 5.98 -13.383 -10.82 1 79.19 111 TYR B CA 1
ATOM 2923 C C . TYR B 1 111 ? 7.422 -12.977 -11.109 1 79.19 111 TYR B C 1
ATOM 2925 O O . TYR B 1 111 ? 7.773 -11.797 -11 1 79.19 111 TYR B O 1
ATOM 2933 N N . PRO B 1 112 ? 8.219 -13.828 -11.5 1 67.31 112 PRO B N 1
ATOM 2934 C CA . PRO B 1 112 ? 9.664 -13.602 -11.57 1 67.31 112 PRO B CA 1
ATOM 2935 C C . PRO B 1 112 ? 10.047 -12.477 -12.531 1 67.31 112 PRO B C 1
ATOM 2937 O O . PRO B 1 112 ? 11.062 -11.805 -12.328 1 67.31 112 PRO B O 1
ATOM 2940 N N . TYR B 1 113 ? 9.25 -12.109 -13.477 1 59.28 113 TYR B N 1
ATOM 2941 C CA . TYR B 1 113 ? 9.734 -11.148 -14.469 1 59.28 113 TYR B CA 1
ATOM 2942 C C . TYR B 1 113 ? 8.68 -10.07 -14.734 1 59.28 113 TYR B C 1
ATOM 2944 O O . TYR B 1 113 ? 8.836 -9.258 -15.648 1 59.28 113 TYR B O 1
ATOM 2952 N N . GLU B 1 114 ? 7.699 -10.109 -14.008 1 71.88 114 GLU B N 1
ATOM 2953 C CA . GLU B 1 114 ? 6.605 -9.164 -14.203 1 71.88 114 GLU B CA 1
ATOM 2954 C C . GLU B 1 114 ? 6.547 -8.141 -13.07 1 71.88 114 GLU B C 1
ATOM 2956 O O . GLU B 1 114 ? 6.75 -8.484 -11.906 1 71.88 114 GLU B O 1
ATOM 2961 N N . LEU B 1 115 ? 6.48 -6.938 -13.547 1 82.31 115 LEU B N 1
ATOM 2962 C CA . LEU B 1 115 ? 6.137 -5.93 -12.547 1 82.31 115 LEU B CA 1
ATOM 2963 C C . LEU B 1 115 ? 4.641 -5.945 -12.25 1 82.31 115 LEU B C 1
ATOM 2965 O O . LEU B 1 115 ? 3.906 -5.059 -12.695 1 82.31 115 LEU B O 1
ATOM 2969 N N . HIS B 1 116 ? 4.293 -6.949 -11.57 1 88.81 116 HIS B N 1
ATOM 2970 C CA . HIS B 1 116 ? 2.896 -7.141 -11.188 1 88.81 116 HIS B CA 1
ATOM 2971 C C . HIS B 1 116 ? 2.375 -5.949 -10.391 1 88.81 116 HIS B C 1
ATOM 2973 O O . HIS B 1 116 ? 3.102 -5.375 -9.578 1 88.81 116 HIS B O 1
ATOM 2979 N N . PRO B 1 117 ? 1.111 -5.629 -10.531 1 92 117 PRO B N 1
ATOM 2980 C CA . PRO B 1 117 ? 0.555 -4.484 -9.805 1 92 117 PRO B CA 1
ATOM 2981 C C . PRO B 1 117 ? 0.714 -4.613 -8.289 1 92 117 PRO B C 1
ATOM 2983 O O . PRO B 1 117 ? 0.88 -3.609 -7.598 1 92 117 PRO B O 1
ATOM 2986 N N . ASP B 1 118 ? 0.708 -5.82 -7.797 1 94.75 118 ASP B N 1
ATOM 2987 C CA . ASP B 1 118 ? 0.893 -6.035 -6.363 1 94.75 118 ASP B CA 1
ATOM 2988 C C . ASP B 1 118 ? 2.312 -5.672 -5.934 1 94.75 118 ASP B C 1
ATOM 2990 O O . ASP B 1 118 ? 2.523 -5.18 -4.824 1 94.75 118 ASP B O 1
ATOM 2994 N N . ILE B 1 119 ? 3.248 -5.984 -6.816 1 95.38 119 ILE B N 1
ATOM 2995 C CA . ILE B 1 119 ? 4.629 -5.598 -6.543 1 95.38 119 ILE B CA 1
ATOM 2996 C C . ILE B 1 119 ? 4.746 -4.078 -6.52 1 95.38 119 ILE B C 1
ATOM 2998 O O . ILE B 1 119 ? 5.355 -3.508 -5.609 1 95.38 119 ILE B O 1
ATOM 3002 N N . GLU B 1 120 ? 4.105 -3.428 -7.465 1 95.44 120 GLU B N 1
ATOM 3003 C CA . GLU B 1 120 ? 4.102 -1.969 -7.508 1 95.44 120 GLU B CA 1
ATOM 3004 C C . GLU B 1 120 ? 3.475 -1.381 -6.25 1 95.44 120 GLU B C 1
ATOM 3006 O O . GLU B 1 120 ? 3.967 -0.387 -5.711 1 95.44 120 GLU B O 1
ATOM 3011 N N . HIS B 1 121 ? 2.41 -2.021 -5.848 1 96.69 121 HIS B N 1
ATOM 3012 C CA . HIS B 1 121 ? 1.749 -1.577 -4.625 1 96.69 121 HIS B CA 1
ATOM 3013 C C . HIS B 1 121 ? 2.695 -1.646 -3.432 1 96.69 121 HIS B C 1
ATOM 3015 O O . HIS B 1 121 ? 2.758 -0.712 -2.629 1 96.69 121 HIS B O 1
ATOM 3021 N N . LEU B 1 122 ? 3.424 -2.717 -3.287 1 98.31 122 LEU B N 1
ATOM 3022 C CA . LEU B 1 122 ? 4.293 -2.926 -2.135 1 98.31 122 LEU B CA 1
ATOM 3023 C C . LEU B 1 122 ? 5.512 -2.012 -2.201 1 98.31 122 LEU B C 1
ATOM 3025 O O . LEU B 1 122 ? 6.012 -1.561 -1.169 1 98.31 122 LEU B O 1
ATOM 3029 N N . ILE B 1 123 ? 5.98 -1.729 -3.428 1 97.62 123 ILE B N 1
ATOM 3030 C CA . ILE B 1 123 ? 7.023 -0.722 -3.584 1 97.62 123 ILE B CA 1
ATOM 3031 C C . ILE B 1 123 ? 6.488 0.646 -3.168 1 97.62 123 ILE B C 1
ATOM 3033 O O . ILE B 1 123 ? 7.176 1.409 -2.486 1 97.62 123 ILE B O 1
ATOM 3037 N N . GLY B 1 124 ? 5.262 0.929 -3.568 1 97.31 124 GLY B N 1
ATOM 3038 C CA . GLY B 1 124 ? 4.59 2.133 -3.105 1 97.31 124 GLY B CA 1
ATOM 3039 C C . GLY B 1 124 ? 4.492 2.215 -1.593 1 97.31 124 GLY B C 1
ATOM 3040 O O . GLY B 1 124 ? 4.559 3.305 -1.021 1 97.31 124 GLY B O 1
ATOM 3041 N N . ASP B 1 125 ? 4.336 1.058 -0.978 1 98.25 125 ASP B N 1
ATOM 3042 C CA . ASP B 1 125 ? 4.254 1.037 0.479 1 98.25 125 ASP B CA 1
ATOM 3043 C C . ASP B 1 125 ? 5.59 1.409 1.11 1 98.25 125 ASP B C 1
ATOM 3045 O O . ASP B 1 125 ? 5.633 2.086 2.141 1 98.25 125 ASP B O 1
ATOM 3049 N N . LEU B 1 126 ? 6.719 0.938 0.533 1 98.19 126 LEU B N 1
ATOM 3050 C CA . LEU B 1 126 ? 8.047 1.338 0.997 1 98.19 126 LEU B CA 1
ATOM 3051 C C . LEU B 1 126 ? 8.219 2.85 0.897 1 98.19 126 LE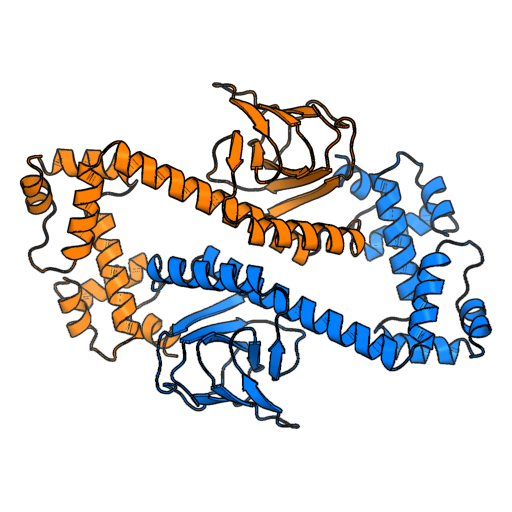U B C 1
ATOM 3053 O O . LEU B 1 126 ? 8.773 3.475 1.806 1 98.19 126 LEU B O 1
ATOM 3057 N N . LEU B 1 127 ? 7.715 3.412 -0.226 1 97.44 127 LEU B N 1
ATOM 3058 C CA . LEU B 1 127 ? 7.801 4.855 -0.419 1 97.44 127 LEU B CA 1
ATOM 3059 C C . LEU B 1 127 ? 6.918 5.594 0.584 1 97.44 127 LEU B C 1
ATOM 3061 O O . LEU B 1 127 ? 7.32 6.621 1.132 1 97.44 127 LEU B O 1
ATOM 3065 N N . PHE B 1 128 ? 5.734 5.035 0.829 1 97.31 128 PHE B N 1
ATOM 3066 C CA . PHE B 1 128 ? 4.809 5.594 1.808 1 97.31 128 PHE B CA 1
ATOM 3067 C C . PHE B 1 128 ? 5.453 5.66 3.188 1 97.31 128 PHE B C 1
ATOM 3069 O O . PHE B 1 128 ? 5.465 6.715 3.822 1 97.31 128 PHE B O 1
ATOM 3076 N N . LEU B 1 129 ? 6.047 4.598 3.639 1 97.75 129 LEU B N 1
ATOM 3077 C CA . LEU B 1 129 ? 6.695 4.527 4.941 1 97.75 129 LEU B CA 1
ATOM 3078 C C . LEU B 1 129 ? 7.859 5.508 5.027 1 97.75 129 LEU B C 1
ATOM 3080 O O . LEU B 1 129 ? 8.023 6.199 6.035 1 97.75 129 LEU B O 1
ATOM 3084 N N . SER B 1 130 ? 8.672 5.598 3.959 1 97.81 130 SER B N 1
ATOM 3085 C CA . SER B 1 130 ? 9.844 6.465 3.943 1 97.81 130 SER B CA 1
ATOM 3086 C C . SER B 1 130 ? 9.445 7.934 4.031 1 97.81 130 SER B C 1
ATOM 3088 O O . SER B 1 130 ? 10.07 8.711 4.754 1 97.81 130 SER B O 1
ATOM 3090 N N . LYS B 1 131 ? 8.406 8.234 3.279 1 96.12 131 LYS B N 1
ATOM 3091 C CA . LYS B 1 131 ? 7.934 9.617 3.295 1 96.12 131 LYS B CA 1
ATOM 3092 C C . LYS B 1 131 ? 7.398 10 4.672 1 96.12 131 LYS B C 1
ATOM 3094 O O . LYS B 1 131 ? 7.602 11.125 5.133 1 96.12 131 LYS B O 1
ATOM 3099 N N . ARG B 1 132 ? 6.699 9.062 5.25 1 94.75 132 ARG B N 1
ATOM 3100 C CA . ARG B 1 132 ? 6.16 9.32 6.582 1 94.75 132 ARG B CA 1
ATOM 3101 C C . ARG B 1 132 ? 7.277 9.547 7.594 1 94.75 132 ARG B C 1
ATOM 3103 O O . ARG B 1 132 ? 7.195 10.453 8.43 1 94.75 132 ARG B O 1
ATOM 3110 N N . GLU B 1 133 ? 8.305 8.688 7.609 1 95.56 133 GLU B N 1
ATOM 3111 C CA . GLU B 1 133 ? 9.453 8.82 8.5 1 95.56 133 GLU B CA 1
ATOM 3112 C C . GLU B 1 133 ? 10.156 10.164 8.297 1 95.56 133 GLU B C 1
ATOM 3114 O O . GLU B 1 133 ? 10.516 10.828 9.266 1 95.56 133 GLU B O 1
ATOM 3119 N N . TYR B 1 134 ? 10.336 10.508 7.062 1 94.38 134 TYR B N 1
ATOM 3120 C CA . TYR B 1 134 ? 11.023 11.75 6.746 1 94.38 134 TYR B CA 1
ATOM 3121 C C . TYR B 1 134 ? 10.227 12.953 7.238 1 94.38 134 TYR B C 1
ATOM 3123 O O . TYR B 1 134 ? 10.789 13.891 7.812 1 94.38 134 TYR B O 1
ATOM 3131 N N . ALA B 1 135 ? 8.93 12.93 6.973 1 89.44 135 ALA B N 1
ATOM 3132 C CA . ALA B 1 135 ? 8.055 14.023 7.395 1 89.44 135 ALA B CA 1
ATOM 3133 C C . ALA B 1 135 ? 8.07 14.18 8.914 1 89.44 135 ALA B C 1
ATOM 3135 O O . ALA B 1 135 ? 8.109 15.305 9.43 1 89.44 135 ALA B O 1
ATOM 3136 N N . MET B 1 136 ? 8.039 13.109 9.586 1 87.75 136 MET B N 1
ATOM 3137 C CA . MET B 1 136 ? 8.047 13.141 11.047 1 87.75 136 MET B CA 1
ATOM 3138 C C . MET B 1 136 ? 9.367 13.703 11.562 1 87.75 136 MET B C 1
ATOM 3140 O O . MET B 1 136 ? 9.383 14.469 12.531 1 87.75 136 MET B O 1
ATOM 3144 N N . ALA B 1 137 ? 10.469 13.312 10.984 1 86.94 137 ALA B N 1
ATOM 3145 C CA . ALA B 1 137 ? 11.781 13.82 11.367 1 86.94 137 ALA B CA 1
ATOM 3146 C C . ALA B 1 137 ? 11.891 15.32 11.117 1 86.94 137 ALA B C 1
ATOM 3148 O O . ALA B 1 137 ? 12.477 16.047 11.922 1 86.94 137 ALA B O 1
ATOM 3149 N N . GLN B 1 138 ? 11.305 15.766 10.047 1 83.69 138 GLN B N 1
ATOM 3150 C CA . GLN B 1 138 ? 11.312 17.188 9.727 1 83.69 138 GLN B CA 1
ATOM 3151 C C . GLN B 1 138 ? 10.477 17.984 10.727 1 83.69 138 GLN B C 1
ATOM 3153 O O . GLN B 1 138 ? 10.867 19.078 11.125 1 83.69 138 GLN B O 1
ATOM 3158 N N . ASP B 1 139 ? 9.383 17.438 11.023 1 80.38 139 ASP B N 1
ATOM 3159 C CA . ASP B 1 139 ? 8.516 18.094 12 1 80.38 139 ASP B CA 1
ATOM 3160 C C . ASP B 1 139 ? 9.219 18.25 13.352 1 80.38 139 ASP B C 1
ATOM 3162 O O . ASP B 1 139 ? 9.125 19.297 14 1 80.38 139 ASP B O 1
ATOM 3166 N N . GLN B 1 140 ? 9.852 17.188 13.742 1 79.31 140 GLN B N 1
ATOM 3167 C CA . GLN B 1 140 ? 10.586 17.219 15 1 79.31 140 GLN B CA 1
ATOM 3168 C C . GLN B 1 140 ? 11.703 18.266 14.953 1 79.31 140 GLN B C 1
ATOM 3170 O O . GLN B 1 140 ? 11.922 19 15.922 1 79.31 140 GLN B O 1
ATOM 3175 N N . ARG B 1 141 ? 12.359 18.359 13.852 1 78.56 141 ARG B N 1
ATOM 3176 C CA . ARG B 1 141 ? 13.422 19.344 13.672 1 78.56 141 ARG B CA 1
ATOM 3177 C C . ARG B 1 141 ? 12.867 20.766 13.711 1 78.56 141 ARG B C 1
ATOM 3179 O O . ARG B 1 141 ? 13.469 21.656 14.32 1 78.56 141 ARG B O 1
ATOM 3186 N N . ARG B 1 142 ? 11.766 20.922 13.039 1 72 142 ARG B N 1
ATOM 3187 C CA . ARG B 1 142 ? 11.117 22.234 13.039 1 72 142 ARG B CA 1
ATOM 3188 C C . ARG B 1 142 ? 10.711 22.641 14.453 1 72 142 ARG B C 1
ATOM 3190 O O . ARG B 1 142 ? 10.875 23.797 14.852 1 72 142 ARG B O 1
ATOM 3197 N N . ARG B 1 143 ? 10.18 21.672 15.172 1 72.06 143 ARG B N 1
ATOM 3198 C CA . ARG B 1 143 ? 9.773 21.922 16.547 1 72.06 143 ARG B CA 1
ATOM 3199 C C . ARG B 1 143 ? 10.969 22.297 17.422 1 72.06 143 ARG B C 1
ATOM 3201 O O . ARG B 1 143 ? 10.852 23.156 18.312 1 72.06 143 ARG B O 1
ATOM 3208 N N . THR B 1 144 ? 12.039 21.672 16.953 1 72.12 144 THR B N 1
ATOM 3209 C CA . THR B 1 144 ? 13.234 21.906 17.75 1 72.12 144 THR B CA 1
ATOM 3210 C C . THR B 1 144 ? 13.938 23.188 17.297 1 72.12 144 THR B C 1
ATOM 3212 O O . THR B 1 144 ? 14.453 23.938 18.141 1 72.12 144 THR B O 1
ATOM 3215 N N . LEU B 1 145 ? 13.828 23.516 15.984 1 73.12 145 LEU B N 1
ATOM 3216 C CA . LEU B 1 145 ? 14.562 24.656 15.453 1 73.12 145 LEU B CA 1
ATOM 3217 C C . LEU B 1 145 ? 13.852 25.969 15.789 1 73.12 145 LEU B C 1
ATOM 3219 O O . LEU B 1 145 ? 14.5 26.969 16.094 1 73.12 145 LEU B O 1
ATOM 3223 N N . ASP B 1 146 ? 12.398 25.969 15.641 1 80.06 146 ASP B N 1
ATOM 3224 C CA . ASP B 1 146 ? 11.672 27.172 16.016 1 80.06 146 ASP B CA 1
ATOM 3225 C C . ASP B 1 146 ? 10.445 26.844 16.859 1 80.06 146 ASP B C 1
ATOM 3227 O O . ASP B 1 146 ? 9.32 26.859 16.359 1 80.06 146 ASP B O 1
ATOM 3231 N N . PRO B 1 147 ? 10.711 26.625 18.016 1 83.75 147 PRO B N 1
ATOM 3232 C CA . PRO B 1 147 ? 9.625 26.25 18.938 1 83.75 147 PRO B CA 1
ATOM 3233 C C . PRO B 1 147 ? 8.508 27.297 18.969 1 83.75 147 PRO B C 1
ATOM 3235 O O . PRO B 1 147 ? 7.348 26.953 19.203 1 83.75 147 PRO B O 1
ATOM 3238 N N . VAL B 1 148 ? 8.898 28.453 18.703 1 88.75 148 VAL B N 1
ATOM 3239 C CA . VAL B 1 148 ? 7.918 29.531 18.734 1 88.75 148 VAL B CA 1
ATOM 3240 C C . VAL B 1 148 ? 6.914 29.344 17.594 1 88.75 148 VAL B C 1
ATOM 3242 O O . VAL B 1 148 ? 5.707 29.5 17.797 1 88.75 148 VAL B O 1
ATOM 3245 N N . MET B 1 149 ? 7.398 28.984 16.438 1 89.62 149 MET B N 1
ATOM 3246 C CA . MET B 1 149 ? 6.508 28.797 15.305 1 89.62 149 MET B CA 1
ATOM 3247 C C . MET B 1 149 ? 5.625 27.562 15.5 1 89.62 149 MET B C 1
ATOM 3249 O O . MET B 1 149 ? 4.488 27.531 15.031 1 89.62 149 MET B O 1
ATOM 3253 N N . HIS B 1 150 ? 6.223 26.641 16.156 1 88 150 HIS B N 1
ATOM 3254 C CA . HIS B 1 150 ? 5.406 25.469 16.469 1 88 150 HIS B CA 1
ATOM 3255 C C . HIS B 1 150 ? 4.246 25.844 17.391 1 88 150 HIS B C 1
ATOM 3257 O O . HIS B 1 150 ? 3.117 25.391 17.188 1 88 150 HIS B O 1
ATOM 3263 N N . ARG B 1 151 ? 4.535 26.594 18.359 1 89.44 151 ARG B N 1
ATOM 3264 C CA . ARG B 1 151 ? 3.498 27.062 19.281 1 89.44 151 ARG B CA 1
ATOM 3265 C C . ARG B 1 151 ? 2.516 27.984 18.578 1 89.44 151 ARG B C 1
ATOM 3267 O O . ARG B 1 151 ? 1.317 27.969 18.859 1 89.44 151 ARG B O 1
ATOM 3274 N N . ALA B 1 152 ? 3.033 28.734 17.672 1 91.88 152 ALA B N 1
ATOM 3275 C CA . ALA B 1 152 ? 2.172 29.625 16.891 1 91.88 152 ALA B CA 1
ATOM 3276 C C . ALA B 1 152 ? 1.186 28.828 16.047 1 91.88 152 ALA B C 1
ATOM 3278 O O . ALA B 1 152 ? -0.001 29.156 15.984 1 91.88 152 ALA B O 1
ATOM 3279 N N . ALA B 1 153 ? 1.702 27.812 15.445 1 89.75 153 ALA B N 1
ATOM 3280 C CA . ALA B 1 153 ? 0.849 26.938 14.641 1 89.75 153 ALA B CA 1
ATOM 3281 C C . ALA B 1 153 ? -0.255 26.312 15.484 1 89.75 153 ALA B C 1
ATOM 3283 O O . ALA B 1 153 ? -1.417 26.281 15.07 1 89.75 153 ALA B O 1
ATOM 3284 N N . ALA B 1 154 ? 0.139 25.844 16.625 1 88.81 154 ALA B N 1
ATOM 3285 C CA . ALA B 1 154 ? -0.83 25.25 17.547 1 88.81 154 ALA B CA 1
ATOM 3286 C C . ALA B 1 154 ? -1.902 26.25 17.953 1 88.81 154 ALA B C 1
ATOM 3288 O O . ALA B 1 154 ? -3.084 25.906 18.031 1 88.81 154 ALA B O 1
ATOM 3289 N N . LEU B 1 155 ? -1.471 27.422 18.172 1 91.69 155 LEU B N 1
ATOM 3290 C CA . LEU B 1 155 ? -2.4 28.484 18.547 1 91.69 155 LEU B CA 1
ATOM 3291 C C . LEU B 1 155 ? -3.328 28.812 17.375 1 91.69 155 LEU B C 1
ATOM 3293 O O . LEU B 1 155 ? -4.523 29.047 17.578 1 91.69 155 LEU B O 1
ATOM 3297 N N . MET B 1 156 ? -2.795 28.844 16.219 1 91.56 156 MET B N 1
ATOM 3298 C CA . MET B 1 156 ? -3.6 29.125 15.023 1 91.56 156 MET B CA 1
ATOM 3299 C C . MET B 1 156 ? -4.617 28.016 14.789 1 91.56 156 MET B C 1
ATOM 3301 O O . MET B 1 156 ? -5.754 28.281 14.391 1 91.56 156 MET B O 1
ATOM 3305 N N . GLU B 1 157 ? -4.195 26.812 15.047 1 90.06 157 GLU B N 1
ATOM 3306 C CA . GLU B 1 157 ? -5.113 25.688 14.914 1 90.06 157 GLU B CA 1
ATOM 3307 C C . GLU B 1 157 ? -6.312 25.844 15.844 1 90.06 157 GLU B C 1
ATOM 3309 O O . GLU B 1 157 ? -7.438 25.5 15.469 1 90.06 157 GLU B O 1
ATOM 3314 N N . ARG B 1 158 ? 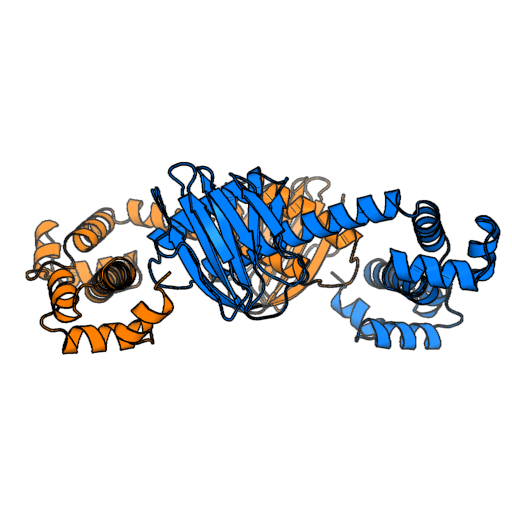-6.078 26.422 16.969 1 89.88 158 ARG B N 1
ATOM 3315 C CA . ARG B 1 158 ? -7.117 26.562 17.984 1 89.88 158 ARG B CA 1
ATOM 3316 C C . ARG B 1 158 ? -7.988 27.781 17.703 1 89.88 158 ARG B C 1
ATOM 3318 O O . ARG B 1 158 ? -9.172 27.797 18.031 1 89.88 158 ARG B O 1
ATOM 3325 N N . GLN B 1 159 ? -7.375 28.766 17.031 1 91.81 159 GLN B N 1
ATOM 3326 C CA . GLN B 1 159 ? -8.047 30.062 17.016 1 91.81 159 GLN B CA 1
ATOM 3327 C C . GLN B 1 159 ? -8.445 30.453 15.602 1 91.81 159 GLN B C 1
ATOM 3329 O O . GLN B 1 159 ? -9.109 31.469 15.398 1 91.81 159 GLN B O 1
ATOM 3334 N N . ALA B 1 160 ? -8.102 29.672 14.633 1 91.69 160 ALA B N 1
ATOM 3335 C CA . ALA B 1 160 ? -8.258 30.062 13.234 1 91.69 160 ALA B CA 1
ATOM 3336 C C . ALA B 1 160 ? -9.711 30.375 12.906 1 91.69 160 ALA B C 1
ATOM 3338 O O . ALA B 1 160 ? -10 31.219 12.055 1 91.69 160 ALA B O 1
ATOM 3339 N N . CYS B 1 161 ? -10.625 29.734 13.602 1 92.56 161 CYS B N 1
ATOM 3340 C CA . CYS B 1 161 ? -12.031 29.844 13.25 1 92.56 161 CYS B CA 1
ATOM 3341 C C . CYS B 1 161 ? -12.719 30.938 14.086 1 92.56 161 CYS B C 1
ATOM 3343 O O . CYS B 1 161 ? -13.898 31.219 13.883 1 92.56 161 CYS B O 1
ATOM 3345 N N . GLU B 1 162 ? -11.977 31.5 14.961 1 91.06 162 GLU B N 1
ATOM 3346 C CA . GLU B 1 162 ? -12.531 32.594 15.75 1 91.06 162 GLU B CA 1
ATOM 3347 C C . GLU B 1 162 ? -12.672 33.875 14.922 1 91.06 162 GLU B C 1
ATOM 3349 O O . GLU B 1 162 ? -11.844 34.156 14.055 1 91.06 162 GLU B O 1
ATOM 3354 N N . THR B 1 163 ? -13.703 34.625 15.195 1 82.69 163 THR B N 1
ATOM 3355 C CA . THR B 1 163 ? -14.031 35.812 14.422 1 82.69 163 THR B CA 1
ATOM 3356 C C . THR B 1 163 ? -12.938 36.844 14.562 1 82.69 163 THR B C 1
ATOM 3358 O O . THR B 1 163 ? -12.711 37.656 13.648 1 82.69 163 THR B O 1
ATOM 3361 N N . ASP B 1 164 ? -12.258 36.844 15.586 1 85.56 164 ASP B N 1
ATOM 3362 C CA . ASP B 1 164 ? -11.273 37.875 15.844 1 85.56 164 ASP B CA 1
ATOM 3363 C C . ASP B 1 164 ? -9.859 37.375 15.555 1 85.56 164 ASP B C 1
ATOM 3365 O O . ASP B 1 164 ? -8.875 38.031 15.938 1 85.56 164 ASP B O 1
ATOM 3369 N N . PHE B 1 165 ? -9.812 36.281 14.812 1 90.56 165 PHE B N 1
ATOM 3370 C CA . PHE B 1 165 ? -8.508 35.75 14.461 1 90.56 165 PHE B CA 1
ATOM 3371 C C . PHE B 1 165 ? -7.699 36.781 13.664 1 90.56 165 PHE B C 1
ATOM 3373 O O . PHE B 1 165 ? -8.203 37.344 12.711 1 90.56 165 PHE B O 1
ATOM 3380 N N . SER B 1 166 ? -6.438 37.031 14.086 1 92.12 166 SER B N 1
ATOM 3381 C CA . SER B 1 166 ? -5.512 37.875 13.352 1 92.12 166 SER B CA 1
ATOM 3382 C C . SER B 1 166 ? -4.07 37.406 13.531 1 92.12 166 SER B C 1
ATOM 3384 O O . SER B 1 166 ? -3.668 37.031 14.625 1 92.12 166 SER B O 1
ATOM 3386 N N . VAL B 1 167 ? -3.412 37.438 12.461 1 93.69 167 VAL B N 1
ATOM 3387 C CA . VAL B 1 167 ? -2.002 37.062 12.484 1 93.69 167 VAL B CA 1
ATOM 3388 C C . VAL B 1 167 ? -1.227 38 13.398 1 93.69 167 VAL B C 1
ATOM 3390 O O . VAL B 1 167 ? -0.29 37.594 14.078 1 93.69 167 VAL B O 1
ATOM 3393 N N . GLN B 1 168 ? -1.686 39.25 13.43 1 93.88 168 GLN B N 1
ATOM 3394 C CA . GLN B 1 168 ? -1.06 40.281 14.281 1 93.88 168 GLN B CA 1
ATOM 3395 C C . GLN B 1 168 ? -1.194 39.906 15.758 1 93.88 168 GLN B C 1
ATOM 3397 O O . GLN B 1 168 ? -0.233 40 16.516 1 93.88 168 GLN B O 1
ATOM 3402 N N . ALA B 1 169 ? -2.354 39.469 16.109 1 94.06 169 ALA B N 1
ATOM 3403 C CA . ALA B 1 169 ? -2.604 39.094 17.5 1 94.06 169 ALA B CA 1
ATOM 3404 C C . ALA B 1 169 ? -1.754 37.906 17.891 1 94.06 169 ALA B C 1
ATOM 3406 O O . ALA B 1 169 ? -1.245 37.844 19.016 1 94.06 169 ALA B O 1
ATOM 3407 N N . ILE B 1 170 ? -1.601 36.969 16.953 1 94.56 170 ILE B N 1
ATOM 3408 C CA . ILE B 1 170 ? -0.787 35.781 17.219 1 94.56 170 ILE B CA 1
ATOM 3409 C C . ILE B 1 170 ? 0.674 36.188 17.391 1 94.56 170 ILE B C 1
ATOM 3411 O O . ILE B 1 170 ? 1.343 35.719 18.328 1 94.56 170 ILE B O 1
ATOM 3415 N N . ALA B 1 171 ? 1.129 37.031 16.516 1 95.12 171 ALA B N 1
ATOM 3416 C CA . ALA B 1 171 ? 2.51 37.5 16.578 1 95.12 171 ALA B CA 1
ATOM 3417 C C . ALA B 1 171 ? 2.797 38.156 17.906 1 95.12 171 ALA B C 1
ATOM 3419 O O . ALA B 1 171 ? 3.822 37.906 18.547 1 95.12 171 ALA B O 1
ATOM 3420 N N . LEU B 1 172 ? 1.844 38.969 18.359 1 93.69 172 LEU B N 1
ATOM 3421 C CA . LEU B 1 172 ? 1.997 39.75 19.609 1 93.69 172 LEU B CA 1
ATOM 3422 C C . LEU B 1 172 ? 2.125 38.812 20.797 1 93.69 172 LEU B C 1
ATOM 3424 O O . LEU B 1 172 ? 2.84 39.094 21.75 1 93.69 172 LEU B O 1
ATOM 3428 N N . ARG B 1 173 ? 1.483 37.688 20.734 1 93.38 173 ARG B N 1
ATOM 3429 C CA . ARG B 1 173 ? 1.521 36.719 21.812 1 93.38 173 ARG B CA 1
ATOM 3430 C C . ARG B 1 173 ? 2.924 36.156 22 1 93.38 173 ARG B C 1
ATOM 3432 O O . ARG B 1 173 ? 3.295 35.719 23.094 1 93.38 173 ARG B O 1
ATOM 3439 N N . PHE B 1 174 ? 3.65 36.156 20.969 1 93.81 174 PHE B N 1
ATOM 3440 C CA . PHE B 1 174 ? 4.984 35.594 21.031 1 93.81 174 PHE B CA 1
ATOM 3441 C C . PHE B 1 174 ? 6.055 36.688 20.984 1 93.81 174 PHE B C 1
ATOM 3443 O O . PHE B 1 174 ? 7.238 36.375 20.812 1 93.81 174 PHE B O 1
ATOM 3450 N N . GLY B 1 175 ? 5.613 37.938 21.031 1 94.31 175 GLY B N 1
ATOM 3451 C CA . GLY B 1 175 ? 6.527 39.062 21.125 1 94.31 175 GLY B CA 1
ATOM 3452 C C . GLY B 1 175 ? 7.242 39.375 19.828 1 94.31 175 GLY B C 1
ATOM 3453 O O . GLY B 1 175 ? 8.375 39.844 19.844 1 94.31 175 GLY B O 1
ATOM 3454 N N . ILE B 1 176 ? 6.648 39 18.734 1 94.5 176 ILE B N 1
ATOM 3455 C CA . ILE B 1 176 ? 7.262 39.312 17.453 1 94.5 176 ILE B CA 1
ATOM 3456 C C . ILE B 1 176 ? 6.27 40.062 16.562 1 94.5 176 ILE B C 1
ATOM 3458 O O . ILE B 1 176 ? 5.09 40.188 16.906 1 94.5 176 ILE B O 1
ATOM 3462 N N . SER B 1 177 ? 6.801 40.656 15.469 1 94.75 177 SER B N 1
ATOM 3463 C CA . SER B 1 177 ? 5.938 41.375 14.539 1 94.75 177 SER B CA 1
ATOM 3464 C C . SER B 1 177 ? 5.246 40.438 13.562 1 94.75 177 SER B C 1
ATOM 3466 O O . SER B 1 177 ? 5.672 39.281 13.391 1 94.75 177 SER B O 1
ATOM 3468 N N . ALA B 1 178 ? 4.156 40.906 13 1 94.19 178 ALA B N 1
ATOM 3469 C CA . ALA B 1 178 ? 3.408 40.125 12.039 1 94.19 178 ALA B CA 1
ATOM 3470 C C . ALA B 1 178 ? 4.281 39.75 10.844 1 94.19 178 ALA B C 1
ATOM 3472 O O . ALA B 1 178 ? 4.25 38.594 10.375 1 94.19 178 ALA B O 1
ATOM 3473 N N . PRO B 1 179 ? 5.117 40.688 10.383 1 94.19 179 PRO B N 1
ATOM 3474 C CA . PRO B 1 179 ? 6.016 40.312 9.289 1 94.19 179 PRO B CA 1
ATOM 3475 C C . PRO B 1 179 ? 7.023 39.25 9.703 1 94.19 179 PRO B C 1
ATOM 3477 O O . PRO B 1 179 ? 7.301 38.312 8.93 1 94.19 179 PRO B O 1
ATOM 3480 N N . GLN B 1 180 ? 7.543 39.344 10.922 1 94 180 GLN B N 1
ATOM 3481 C CA . GLN B 1 180 ? 8.484 38.344 11.43 1 94 180 GLN B CA 1
ATOM 3482 C C . GLN B 1 180 ? 7.824 36.969 11.562 1 94 180 GLN B C 1
ATOM 3484 O O . GLN B 1 180 ? 8.43 35.969 11.227 1 94 180 GLN B O 1
ATOM 3489 N N . LEU B 1 181 ? 6.598 37 12.102 1 95.12 181 LEU B N 1
ATOM 3490 C CA . LEU B 1 181 ? 5.855 35.75 12.195 1 95.12 181 LEU B CA 1
ATOM 3491 C C . LEU B 1 181 ? 5.668 35.125 10.82 1 95.12 181 LEU B C 1
ATOM 3493 O O . LEU B 1 181 ? 5.879 33.906 10.648 1 95.12 181 LEU B O 1
ATOM 3497 N N . SER B 1 182 ? 5.262 35.938 9.875 1 94.19 182 SER B N 1
ATOM 3498 C CA . SER B 1 182 ? 4.996 35.438 8.531 1 94.19 182 SER B CA 1
ATOM 3499 C C . SER B 1 182 ? 6.246 34.812 7.91 1 94.19 182 SER B C 1
ATOM 3501 O O . SER B 1 182 ? 6.188 33.719 7.34 1 94.19 182 SER B O 1
ATOM 3503 N N . ILE B 1 183 ? 7.395 35.469 8.102 1 92 183 ILE B N 1
ATOM 3504 C CA . ILE B 1 183 ? 8.648 35 7.516 1 92 183 ILE B CA 1
ATOM 3505 C C . ILE B 1 183 ? 9.086 33.688 8.188 1 92 183 ILE B C 1
ATOM 3507 O O . ILE B 1 183 ? 9.398 32.719 7.512 1 92 183 ILE B O 1
ATOM 3511 N N . ARG B 1 184 ? 9.078 33.719 9.484 1 90.62 184 ARG B N 1
ATOM 3512 C CA . ARG B 1 184 ? 9.516 32.562 10.242 1 90.62 184 ARG B CA 1
ATOM 3513 C C . ARG B 1 184 ? 8.578 31.375 10.016 1 90.62 184 ARG B C 1
ATOM 3515 O O . ARG B 1 184 ? 9.023 30.234 9.906 1 90.62 184 ARG B O 1
ATOM 3522 N N . PHE B 1 185 ? 7.32 31.688 9.953 1 91.06 185 PHE B N 1
ATOM 3523 C CA . PHE B 1 185 ? 6.324 30.641 9.781 1 91.06 185 PHE B CA 1
ATOM 3524 C C . PHE B 1 185 ? 6.449 30.016 8.398 1 91.06 185 PHE B C 1
ATOM 3526 O O . PHE B 1 185 ? 6.387 28.781 8.258 1 91.06 185 PHE B O 1
ATOM 3533 N N . GLN B 1 186 ? 6.586 30.828 7.441 1 87.94 186 GLN B N 1
ATOM 3534 C CA . GLN B 1 186 ? 6.781 30.312 6.086 1 87.94 186 GLN B CA 1
ATOM 3535 C C . GLN B 1 186 ? 8.023 29.438 6 1 87.94 186 GLN B C 1
ATOM 3537 O O . GLN B 1 186 ? 8.016 28.406 5.328 1 87.94 186 GLN B O 1
ATOM 3542 N N . ALA B 1 187 ? 9.016 29.875 6.688 1 83.5 187 ALA B N 1
ATOM 3543 C CA . ALA B 1 187 ? 10.258 29.109 6.699 1 83.5 187 ALA B CA 1
ATOM 3544 C C . ALA B 1 187 ? 10.07 27.75 7.383 1 83.5 187 ALA B C 1
ATOM 3546 O O . ALA B 1 187 ? 10.609 26.75 6.941 1 83.5 187 ALA B O 1
ATOM 3547 N N . ALA B 1 188 ? 9.273 27.781 8.414 1 81.12 188 ALA B N 1
ATOM 3548 C CA . ALA B 1 188 ? 9.102 26.594 9.242 1 81.12 188 ALA B CA 1
ATOM 3549 C C . ALA B 1 188 ? 8.047 25.656 8.648 1 81.12 188 ALA B C 1
ATOM 3551 O O . ALA B 1 188 ? 8.195 24.438 8.711 1 81.12 188 ALA B O 1
ATOM 3552 N N . TYR B 1 189 ? 6.996 26.25 7.996 1 81.5 189 TYR B N 1
ATOM 3553 C CA . TYR B 1 189 ? 5.832 25.453 7.641 1 81.5 189 TYR B CA 1
ATOM 3554 C C . TYR B 1 189 ? 5.629 25.422 6.129 1 81.5 189 TYR B C 1
ATOM 3556 O O . TYR B 1 189 ? 4.801 24.672 5.621 1 81.5 189 TYR B O 1
ATOM 3564 N N . GLY B 1 190 ? 6.305 26.234 5.367 1 80.12 190 GLY B N 1
ATOM 3565 C CA . GLY B 1 190 ? 6.223 26.25 3.918 1 80.12 190 GLY B CA 1
ATOM 3566 C C . GLY B 1 190 ? 5.023 27.016 3.4 1 80.12 190 GLY B C 1
ATOM 3567 O O . GLY B 1 190 ? 4.84 27.156 2.188 1 80.12 190 GLY B O 1
ATOM 3568 N N . VAL B 1 191 ? 4.156 27.469 4.309 1 84.06 191 VAL B N 1
ATOM 3569 C CA . VAL B 1 191 ? 2.982 28.266 3.953 1 84.06 191 VAL B CA 1
ATOM 3570 C C . VAL B 1 191 ? 2.883 29.469 4.875 1 84.06 191 VAL B C 1
ATOM 3572 O O . VAL B 1 191 ? 3.502 29.5 5.941 1 84.06 191 VAL B O 1
ATOM 3575 N N . SER B 1 192 ? 2.17 30.5 4.43 1 91.94 192 SER B N 1
ATOM 3576 C CA . SER B 1 192 ? 1.967 31.672 5.27 1 91.94 192 SER B CA 1
ATOM 3577 C C . SER B 1 192 ? 1.005 31.375 6.414 1 91.94 192 SER B C 1
ATOM 3579 O O . SER B 1 192 ? 0.231 30.422 6.352 1 91.94 192 SER B O 1
ATOM 3581 N N . PRO B 1 193 ? 1.025 32.188 7.418 1 92.44 193 PRO B N 1
ATOM 3582 C CA . PRO B 1 193 ? 0.082 32.031 8.523 1 92.44 193 PRO B CA 1
ATOM 3583 C C . PRO B 1 193 ? -1.375 32.031 8.062 1 92.44 193 PRO B C 1
ATOM 3585 O O . PRO B 1 193 ? -2.186 31.234 8.531 1 92.44 193 PRO B O 1
ATOM 3588 N N . ILE B 1 194 ? -1.651 32.875 7.098 1 91.25 194 ILE B N 1
ATOM 3589 C CA . ILE B 1 194 ? -3.025 33 6.625 1 91.25 194 ILE B CA 1
ATOM 3590 C C . ILE B 1 194 ? -3.438 31.734 5.867 1 91.25 194 ILE B C 1
ATOM 3592 O O . ILE B 1 194 ? -4.559 31.25 6.023 1 91.25 194 ILE B O 1
ATOM 3596 N N . GLN B 1 195 ? -2.557 31.203 5.066 1 89.12 195 GLN B N 1
ATOM 3597 C CA . GLN B 1 195 ? -2.824 29.969 4.344 1 89.12 195 GLN B CA 1
ATOM 3598 C C . GLN B 1 195 ? -3.031 28.797 5.309 1 89.12 195 GLN B C 1
ATOM 3600 O O . GLN B 1 195 ? -3.908 27.953 5.094 1 89.12 195 GLN B O 1
ATOM 3605 N N . PHE B 1 196 ? -2.172 28.828 6.355 1 90.69 196 PHE B N 1
ATOM 3606 C CA . PHE B 1 196 ? -2.297 27.797 7.379 1 90.69 196 PHE B CA 1
ATOM 3607 C C . PHE B 1 196 ? -3.652 27.875 8.07 1 90.69 196 PHE B C 1
ATOM 3609 O O . PHE B 1 196 ? -4.348 26.875 8.219 1 90.69 196 PHE B O 1
ATOM 3616 N N . ALA B 1 197 ? -4.055 29.094 8.422 1 91 197 ALA B N 1
ATOM 3617 C CA . ALA B 1 197 ? -5.34 29.312 9.086 1 91 197 ALA B CA 1
ATOM 3618 C C . ALA B 1 197 ? -6.496 28.891 8.18 1 91 197 ALA B C 1
ATOM 3620 O O . ALA B 1 197 ? -7.477 28.312 8.641 1 91 197 ALA B O 1
ATOM 3621 N N . THR B 1 198 ? -6.363 29.172 6.953 1 90.06 198 THR B N 1
ATOM 3622 C CA . THR B 1 198 ? -7.391 28.797 5.984 1 90.06 198 THR B CA 1
ATOM 3623 C C . THR B 1 198 ? -7.547 27.281 5.906 1 90.06 198 THR B C 1
ATOM 3625 O O . THR B 1 198 ? -8.664 26.781 5.863 1 90.06 198 THR B O 1
ATOM 3628 N N . SER B 1 199 ? -6.391 26.641 5.902 1 88 199 SER B N 1
ATOM 3629 C CA . SER B 1 199 ? -6.438 25.172 5.855 1 88 199 SER B CA 1
ATOM 3630 C C . SER B 1 199 ? -7.133 24.609 7.086 1 88 199 SER B C 1
ATOM 3632 O O . SER B 1 199 ? -7.883 23.641 6.988 1 88 199 SER B O 1
ATOM 3634 N N . VAL B 1 200 ? -6.887 25.203 8.188 1 88.12 200 VAL B N 1
ATOM 3635 C CA . VAL B 1 200 ? -7.508 24.781 9.438 1 88.12 200 VAL B CA 1
ATOM 3636 C C . VAL B 1 200 ? -9.016 24.984 9.367 1 88.12 200 VAL B C 1
ATOM 3638 O O . VAL B 1 200 ? -9.797 24.109 9.734 1 88.12 200 VAL B O 1
ATOM 3641 N N . ARG B 1 201 ? -9.406 26.172 8.852 1 90.69 201 ARG B N 1
ATOM 3642 C CA . ARG B 1 201 ? -10.82 26.516 8.727 1 90.69 201 ARG B CA 1
ATOM 3643 C C . ARG B 1 201 ? -11.539 25.547 7.797 1 90.69 201 ARG B C 1
ATOM 3645 O O . ARG B 1 201 ? -12.633 25.078 8.109 1 90.69 201 ARG B O 1
ATOM 3652 N N . LEU B 1 202 ? -10.891 25.266 6.742 1 88.31 202 LEU B N 1
ATOM 3653 C CA . LEU B 1 202 ? -11.508 24.406 5.734 1 88.31 202 LEU B CA 1
ATOM 3654 C C . LEU B 1 202 ? -11.617 22.969 6.234 1 88.31 202 LEU B C 1
ATOM 3656 O O . LEU B 1 202 ? -12.586 22.281 5.93 1 88.31 202 LEU B O 1
ATOM 3660 N N . ALA B 1 203 ? -10.617 22.594 6.941 1 83.56 203 ALA B N 1
ATOM 3661 C CA . ALA B 1 203 ? -10.68 21.266 7.543 1 83.56 203 ALA B CA 1
ATOM 3662 C C . ALA B 1 203 ? -11.867 21.141 8.492 1 83.56 203 ALA B C 1
ATOM 3664 O O . ALA B 1 203 ? -12.594 20.141 8.469 1 83.56 203 ALA B O 1
ATOM 3665 N N . LYS B 1 204 ? -12.078 22.141 9.273 1 86.25 204 LYS B N 1
ATOM 3666 C CA . LYS B 1 204 ? -13.219 22.172 10.18 1 86.25 204 LYS B CA 1
ATOM 3667 C C . LYS B 1 204 ? -14.531 22.203 9.414 1 86.25 204 LYS B C 1
ATOM 3669 O O . LYS B 1 204 ? -15.484 21.5 9.781 1 86.25 204 LYS B O 1
ATOM 3674 N N . ALA B 1 205 ? -14.547 22.969 8.422 1 89 205 ALA B N 1
ATOM 3675 C CA . ALA B 1 205 ? -15.75 23.062 7.598 1 89 205 ALA B CA 1
ATOM 3676 C C . ALA B 1 205 ? -16.094 21.719 6.973 1 89 205 ALA B C 1
ATOM 3678 O O . ALA B 1 205 ? -17.25 21.297 6.98 1 89 205 ALA B O 1
ATOM 3679 N N . GLY B 1 206 ? -15.102 21.141 6.41 1 82.06 206 GLY B N 1
ATOM 3680 C CA . GLY B 1 206 ? -15.312 19.812 5.844 1 82.06 206 GLY B CA 1
ATOM 3681 C C . GLY B 1 206 ? -15.891 18.828 6.836 1 82.06 206 GLY B C 1
ATOM 3682 O O . GLY B 1 206 ? -16.797 18.062 6.504 1 82.06 206 GLY B O 1
ATOM 3683 N N . LYS B 1 207 ? -15.383 18.891 8.031 1 78.12 207 LYS B N 1
ATOM 3684 C CA . LYS B 1 207 ? -15.867 18.016 9.094 1 78.12 207 LYS B CA 1
ATOM 3685 C C . LYS B 1 207 ? -17.344 18.297 9.406 1 78.12 207 LYS B C 1
ATOM 3687 O O . LYS B 1 207 ? -18.141 17.359 9.523 1 78.12 207 LYS B O 1
ATOM 3692 N N . LEU B 1 208 ? -17.672 19.5 9.484 1 83.88 208 LEU B N 1
ATOM 3693 C CA . LEU B 1 208 ? -19.031 19.906 9.82 1 83.88 208 LEU B CA 1
ATOM 3694 C C . LEU B 1 208 ? -20 19.547 8.695 1 83.88 208 LEU B C 1
ATOM 3696 O O . LEU B 1 208 ? -21.141 19.141 8.961 1 83.88 208 LEU B O 1
ATOM 3700 N N . LEU B 1 209 ? -19.469 19.625 7.48 1 81.19 209 LEU B N 1
ATOM 3701 C CA . LEU B 1 209 ? -20.297 19.297 6.332 1 81.19 209 LEU B CA 1
ATOM 3702 C C . LEU B 1 209 ? -20.672 17.812 6.332 1 81.19 209 LEU B C 1
ATOM 3704 O O . LEU B 1 209 ? -21.797 17.453 5.973 1 81.19 209 LEU B O 1
ATOM 3708 N N . VAL B 1 210 ? -19.766 17.047 6.82 1 71.75 210 VAL B N 1
ATOM 3709 C CA . VAL B 1 210 ? -19.969 15.602 6.762 1 71.75 210 VAL B CA 1
ATOM 3710 C C . VAL B 1 210 ? -20.703 15.133 8.008 1 71.75 210 VAL B C 1
ATOM 3712 O O . VAL B 1 210 ? -21.547 14.242 7.938 1 71.75 210 VAL B O 1
ATOM 3715 N N . GLU B 1 211 ? -20.438 15.781 9.086 1 73.25 211 GLU B N 1
ATOM 3716 C CA . GLU B 1 211 ? -20.875 15.234 10.367 1 73.25 211 GLU B CA 1
ATOM 3717 C C . GLU B 1 211 ? -22.188 15.891 10.82 1 73.25 211 GLU B C 1
ATOM 3719 O O . GLU B 1 211 ? -22.844 15.406 11.742 1 73.25 211 GLU B O 1
ATOM 3724 N N . THR B 1 212 ? -22.531 17 10.18 1 79.31 212 THR B N 1
ATOM 3725 C CA . THR B 1 212 ? -23.703 17.719 10.625 1 79.31 212 THR B CA 1
ATOM 3726 C C . THR B 1 212 ? -24.625 18.047 9.453 1 79.31 212 THR B C 1
ATOM 3728 O O . THR B 1 212 ? -24.25 17.844 8.297 1 79.31 212 THR B O 1
ATOM 3731 N N . ASP B 1 213 ? -25.781 18.391 9.773 1 83.56 213 ASP B N 1
ATOM 3732 C CA . ASP B 1 213 ? -26.719 18.891 8.773 1 83.56 213 ASP B CA 1
ATOM 3733 C C . ASP B 1 213 ? -26.859 20.406 8.867 1 83.56 213 ASP B C 1
ATOM 3735 O O . ASP B 1 213 ? -27.891 20.969 8.477 1 83.56 213 ASP B O 1
ATOM 3739 N N . ASP B 1 214 ? -25.891 21.016 9.406 1 90.44 214 ASP B N 1
ATOM 3740 C CA . ASP B 1 214 ? -25.922 22.469 9.578 1 90.44 214 ASP B CA 1
ATOM 3741 C C . ASP B 1 214 ? -26.031 23.172 8.227 1 90.44 214 ASP B C 1
ATOM 3743 O O . ASP B 1 214 ? -25.578 22.656 7.211 1 90.44 214 ASP B O 1
ATOM 3747 N N . THR B 1 215 ? -26.672 24.328 8.281 1 93.19 215 THR B N 1
ATOM 3748 C CA . THR B 1 215 ? -26.734 25.141 7.07 1 93.19 215 THR B CA 1
ATOM 3749 C C . THR B 1 215 ? -25.344 25.672 6.711 1 93.19 215 THR B C 1
ATOM 3751 O O . THR B 1 215 ? -24.453 25.734 7.566 1 93.19 215 THR B O 1
ATOM 3754 N N . LEU B 1 216 ? -25.172 26.062 5.484 1 93.94 216 LEU B N 1
ATOM 3755 C CA . LEU B 1 216 ? -23.891 26.625 5.055 1 93.94 216 LEU B CA 1
ATOM 3756 C C . LEU B 1 216 ? -23.562 27.891 5.844 1 93.94 216 LEU B C 1
ATOM 3758 O O . LEU B 1 216 ? -22.391 28.172 6.117 1 93.94 216 LEU B O 1
ATOM 3762 N N . GLU B 1 217 ? -24.672 28.594 6.215 1 94.69 217 GLU B N 1
ATOM 3763 C CA . GLU B 1 217 ? -24.484 29.812 6.996 1 94.69 217 GLU B CA 1
ATOM 3764 C C . GLU B 1 217 ? -23.922 29.5 8.383 1 94.69 217 GLU B C 1
ATOM 3766 O O . GLU B 1 217 ? -23.031 30.188 8.867 1 94.69 217 GLU B O 1
ATOM 3771 N N . ALA B 1 218 ? -24.422 28.5 8.977 1 95.31 218 ALA B N 1
ATOM 3772 C CA . ALA B 1 218 ? -23.969 28.094 10.305 1 95.31 218 ALA B CA 1
ATOM 3773 C C . ALA B 1 218 ? -22.531 27.609 10.273 1 95.31 218 ALA B C 1
ATOM 3775 O O . ALA B 1 218 ? -21.734 27.906 11.172 1 95.31 218 ALA B O 1
ATOM 3776 N N . ILE B 1 219 ? -22.219 26.859 9.242 1 95 219 ILE B N 1
ATOM 3777 C CA . ILE B 1 219 ? -20.875 26.328 9.094 1 95 219 ILE B CA 1
ATOM 3778 C C . ILE B 1 219 ? -19.891 27.469 8.836 1 95 219 ILE B C 1
ATOM 3780 O O . ILE B 1 219 ? -18.797 27.484 9.398 1 95 219 ILE B O 1
ATOM 3784 N N . ALA B 1 220 ? -20.312 28.344 8.031 1 94.62 220 ALA B N 1
ATOM 3785 C CA . ALA B 1 220 ? -19.484 29.516 7.75 1 94.62 220 ALA B CA 1
ATOM 3786 C C . ALA B 1 220 ? -19.141 30.266 9.031 1 94.62 220 ALA B C 1
ATOM 3788 O O . ALA B 1 220 ? -17.969 30.578 9.281 1 94.62 220 ALA B O 1
ATOM 3789 N N . ASP B 1 221 ? -20.141 30.453 9.844 1 93.31 221 ASP B N 1
ATOM 3790 C CA . ASP B 1 221 ? -19.969 31.188 11.102 1 93.31 221 ASP B CA 1
ATOM 3791 C C . ASP B 1 221 ? -19.031 30.438 12.047 1 93.31 221 ASP B C 1
ATOM 3793 O O . ASP B 1 221 ? -18.156 31.047 12.664 1 93.31 221 ASP B O 1
ATOM 3797 N N . ARG B 1 222 ? -19.141 29.188 12.078 1 93.5 222 ARG B N 1
ATOM 3798 C CA . ARG B 1 222 ? -18.375 28.359 13 1 93.5 222 ARG B CA 1
ATOM 3799 C C . ARG B 1 222 ? -16.922 28.25 12.539 1 93.5 222 ARG B C 1
ATOM 3801 O O . ARG B 1 222 ? -16.031 27.938 13.328 1 93.5 222 ARG B O 1
ATOM 3808 N N . CYS B 1 223 ? -16.766 28.484 11.281 1 94.19 223 CYS B N 1
ATOM 3809 C CA . CYS B 1 223 ? -15.422 28.328 10.719 1 94.19 223 CYS B CA 1
ATOM 3810 C C . CYS B 1 223 ? -14.758 29.672 10.508 1 94.19 223 CYS B C 1
ATOM 3812 O O . CYS B 1 223 ? -13.68 29.75 9.914 1 94.19 223 CYS B O 1
ATOM 3814 N N . GLY B 1 224 ? -15.422 30.703 10.938 1 91.88 224 GLY B N 1
ATOM 3815 C CA . GLY B 1 224 ? -14.812 32.031 10.961 1 91.88 224 GLY B CA 1
ATOM 3816 C C . GLY B 1 224 ? -15.016 32.781 9.672 1 91.88 224 GLY B C 1
ATOM 3817 O O . GLY B 1 224 ? -14.266 33.719 9.375 1 91.88 224 GLY B O 1
ATOM 3818 N N . TYR B 1 225 ? -15.984 32.438 8.906 1 92.81 225 TYR B N 1
ATOM 3819 C CA . TYR B 1 225 ? -16.281 33.156 7.684 1 92.81 225 TYR B CA 1
ATOM 3820 C C . TYR B 1 225 ? -17.438 34.125 7.895 1 92.81 225 TYR B C 1
ATOM 3822 O O . TYR B 1 225 ? -18.312 33.875 8.719 1 92.81 225 TYR B O 1
ATOM 3830 N N . GLN B 1 226 ? -17.312 35.219 7.117 1 88.06 226 GLN B N 1
ATOM 3831 C CA . GLN B 1 226 ? -18.297 36.281 7.281 1 88.06 226 GLN B CA 1
ATOM 3832 C C . GLN B 1 226 ? -19.672 35.875 6.766 1 88.06 226 GLN B C 1
ATOM 3834 O O . GLN B 1 226 ? -20.688 36.312 7.277 1 88.06 226 GLN B O 1
ATOM 3839 N N . ASN B 1 227 ? -19.625 35.031 5.707 1 90.38 227 ASN B N 1
ATOM 3840 C CA . ASN B 1 227 ? -20.891 34.562 5.148 1 90.38 227 ASN B CA 1
ATOM 3841 C C . ASN B 1 227 ? -20.719 33.312 4.332 1 90.38 227 ASN B C 1
ATOM 3843 O O . ASN B 1 227 ? -19.594 32.906 4.016 1 90.38 227 ASN B O 1
ATOM 3847 N N . ALA B 1 228 ? -21.828 32.719 4.051 1 93.56 228 ALA B N 1
ATOM 3848 C CA . ALA B 1 228 ? -21.859 31.438 3.377 1 93.56 228 ALA B CA 1
ATOM 3849 C C . ALA B 1 228 ? -21.312 31.547 1.954 1 93.56 228 ALA B C 1
ATOM 3851 O O . ALA B 1 228 ? -20.688 30.609 1.451 1 93.56 228 ALA B O 1
ATOM 3852 N N . PHE B 1 229 ? -21.578 32.688 1.442 1 91.88 229 PHE B N 1
ATOM 3853 C CA . PHE B 1 229 ? -21.125 32.906 0.069 1 91.88 229 PHE B CA 1
ATOM 3854 C C . PHE B 1 229 ? -19.609 32.875 -0.01 1 91.88 229 PHE B C 1
ATOM 3856 O O . PHE B 1 229 ? -19.031 32.219 -0.868 1 91.88 229 PHE B O 1
ATOM 3863 N N . TYR B 1 230 ? -19.047 33.656 0.887 1 92.06 230 TYR B N 1
ATOM 3864 C CA . TYR B 1 230 ? -17.594 33.719 0.904 1 92.06 230 TYR B CA 1
ATOM 3865 C C . TYR B 1 230 ? -17 32.375 1.283 1 92.06 230 TYR B C 1
ATOM 3867 O O . TYR B 1 230 ? -16.016 31.922 0.694 1 92.06 230 TYR B O 1
ATOM 3875 N N . PHE B 1 231 ? -17.594 31.75 2.227 1 93.81 231 PHE B N 1
ATOM 3876 C CA . PHE B 1 231 ? -17.188 30.406 2.629 1 93.81 231 PHE B CA 1
ATOM 3877 C C . PHE B 1 231 ? -17.219 29.453 1.444 1 93.81 231 PHE B C 1
ATOM 3879 O O . PHE B 1 231 ? -16.25 28.734 1.184 1 93.81 231 PHE B O 1
ATOM 3886 N N . SER B 1 232 ? -18.266 29.438 0.734 1 93.5 232 SER B N 1
ATOM 3887 C CA . SER B 1 232 ? -18.453 28.531 -0.388 1 93.5 232 SER B CA 1
ATOM 3888 C C . SER B 1 232 ? -17.391 28.766 -1.468 1 93.5 232 SER B C 1
ATOM 3890 O O . SER B 1 232 ? -16.891 27.812 -2.068 1 93.5 232 SER B O 1
ATOM 3892 N N . ARG B 1 233 ? -17.078 29.984 -1.673 1 91.81 233 ARG B N 1
ATOM 3893 C CA . ARG B 1 233 ? -16.078 30.328 -2.682 1 91.81 233 ARG B CA 1
ATOM 3894 C C . ARG B 1 233 ? -14.703 29.828 -2.293 1 91.81 233 ARG B C 1
ATOM 3896 O O . ARG B 1 233 ? -13.992 29.234 -3.117 1 91.81 233 ARG B O 1
ATOM 3903 N N . VAL B 1 234 ? -14.367 30.078 -1.076 1 91.44 234 VAL B N 1
ATOM 3904 C CA . VAL B 1 234 ? -13.047 29.688 -0.592 1 91.44 234 VAL B CA 1
ATOM 3905 C C . VAL B 1 234 ? -12.945 28.156 -0.575 1 91.44 234 VAL B C 1
ATOM 3907 O O . VAL B 1 234 ? -11.938 27.594 -1.007 1 91.44 234 VAL B O 1
ATOM 3910 N N . PHE B 1 235 ? -14.016 27.516 -0.077 1 91.75 235 PHE B N 1
ATOM 3911 C CA . PHE B 1 235 ? -14.055 26.062 -0.001 1 91.75 235 PHE B CA 1
ATOM 3912 C C . PHE B 1 235 ? -13.914 25.453 -1.387 1 91.75 235 PHE B C 1
ATOM 3914 O O . PHE B 1 235 ? -13.086 24.562 -1.595 1 91.75 235 PHE B O 1
ATOM 3921 N N . SER B 1 236 ? -14.602 25.969 -2.295 1 88.94 236 SER B N 1
ATOM 3922 C CA . SER B 1 236 ? -14.586 25.438 -3.654 1 88.94 236 SER B CA 1
ATOM 3923 C C . SER B 1 236 ? -13.227 25.656 -4.312 1 88.94 236 SER B C 1
ATOM 3925 O O . SER B 1 236 ? -12.742 24.797 -5.055 1 88.94 236 SER B O 1
ATOM 3927 N N . LYS B 1 237 ? -12.711 26.766 -4.035 1 86.44 237 LYS B N 1
ATOM 3928 C CA . LYS B 1 237 ? -11.398 27.078 -4.602 1 86.44 237 LYS B CA 1
ATOM 3929 C C . LYS B 1 237 ? -10.336 26.109 -4.105 1 86.44 237 LYS B C 1
ATOM 3931 O O . LYS B 1 237 ? -9.508 25.625 -4.887 1 86.44 237 LYS B O 1
ATOM 3936 N N . HIS B 1 238 ? -10.43 25.766 -2.844 1 82.44 238 HIS B N 1
ATOM 3937 C CA . HIS B 1 238 ? -9.367 24.984 -2.227 1 82.44 238 HIS B CA 1
ATOM 3938 C C . HIS B 1 238 ? -9.641 23.484 -2.359 1 82.44 238 HIS B C 1
ATOM 3940 O O . HIS B 1 238 ? -8.719 22.688 -2.547 1 82.44 238 HIS B O 1
ATOM 3946 N N . MET B 1 239 ? -10.914 23.156 -2.264 1 78.62 239 MET B N 1
ATOM 3947 C CA . MET B 1 239 ? -11.289 21.734 -2.232 1 78.62 239 MET B CA 1
ATOM 3948 C C . MET B 1 239 ? -11.68 21.25 -3.623 1 78.62 239 MET B C 1
ATOM 3950 O O . MET B 1 239 ? -11.82 20.047 -3.844 1 78.62 239 MET B O 1
ATOM 3954 N N . LYS B 1 240 ? -11.836 22.109 -4.535 1 76.94 240 LYS B N 1
ATOM 3955 C CA . LYS B 1 240 ? -12.18 21.844 -5.926 1 76.94 240 LYS B CA 1
ATOM 3956 C C . LYS B 1 240 ? -13.539 21.156 -6.035 1 76.94 240 LYS B C 1
ATOM 3958 O O . LYS B 1 240 ? -13.812 20.453 -7.016 1 76.94 240 LYS B O 1
ATOM 3963 N N . ILE B 1 241 ? -14.336 21.266 -5.027 1 78.38 241 ILE B N 1
ATOM 3964 C CA . ILE B 1 241 ? -15.719 20.812 -4.949 1 78.38 241 ILE B CA 1
ATOM 3965 C C . ILE B 1 241 ? -16.516 21.734 -4.031 1 78.38 241 ILE B C 1
ATOM 3967 O O . ILE B 1 241 ? -15.984 22.25 -3.039 1 78.38 241 ILE B O 1
ATOM 3971 N N . SER B 1 242 ? -17.75 21.984 -4.383 1 86.88 242 SER B N 1
ATOM 3972 C CA . SER B 1 242 ? -18.562 22.875 -3.557 1 86.88 242 SER B CA 1
ATOM 3973 C C . SER B 1 242 ? -18.906 22.234 -2.225 1 86.88 242 SER B C 1
ATOM 3975 O O . SER B 1 242 ? -18.938 21 -2.113 1 86.88 242 SER B O 1
ATOM 3977 N N . PRO B 1 243 ? -19.156 23.078 -1.257 1 88.44 243 PRO B N 1
ATOM 3978 C CA . PRO B 1 243 ? -19.562 22.531 0.038 1 88.44 243 PRO B CA 1
ATOM 3979 C C . PRO B 1 243 ? -20.75 21.594 -0.071 1 88.44 243 PRO B C 1
ATOM 3981 O O . PRO B 1 243 ? -20.766 20.531 0.544 1 88.44 243 PRO B O 1
ATOM 3984 N N . SER B 1 244 ? -21.672 21.969 -0.864 1 83.31 244 SER B N 1
ATOM 3985 C CA . SER B 1 244 ? -22.875 21.172 -1.002 1 83.31 244 SER B CA 1
ATOM 3986 C C . SER B 1 244 ? -22.578 19.812 -1.641 1 83.31 244 SER B C 1
ATOM 3988 O O . SER B 1 244 ? -23.094 18.781 -1.201 1 83.31 244 SER B O 1
ATOM 3990 N N . LEU B 1 245 ? -21.781 19.828 -2.615 1 77.56 245 LEU B N 1
ATOM 3991 C CA . LEU B 1 245 ? -21.406 18.594 -3.293 1 77.56 245 LEU B CA 1
ATOM 3992 C C . LEU B 1 245 ? -20.516 17.734 -2.396 1 77.56 245 LEU B C 1
ATOM 3994 O O . LEU B 1 245 ? -20.625 16.5 -2.418 1 77.56 245 LEU B O 1
ATOM 3998 N N . TYR B 1 246 ? -19.734 18.438 -1.664 1 78.94 246 TYR B N 1
ATOM 3999 C CA . TYR B 1 246 ? -18.875 17.734 -0.725 1 78.94 246 TYR B CA 1
ATOM 4000 C C . TYR B 1 246 ? -19.688 16.953 0.292 1 78.94 246 TYR B C 1
ATOM 4002 O O . TYR B 1 246 ? -19.406 15.789 0.571 1 78.94 246 TYR B O 1
ATOM 4010 N N . ARG B 1 247 ? -20.656 17.594 0.833 1 76.75 247 ARG B N 1
ATOM 4011 C CA . ARG B 1 247 ? -21.562 16.953 1.783 1 76.75 247 ARG B CA 1
ATOM 4012 C C . ARG B 1 247 ? -22.25 15.75 1.157 1 76.75 247 ARG B C 1
ATOM 4014 O O . ARG B 1 247 ? -22.312 14.68 1.767 1 76.75 247 ARG B O 1
ATOM 4021 N N . ARG B 1 248 ? -22.672 15.875 -0.004 1 69.88 248 ARG B N 1
ATOM 4022 C CA . ARG B 1 248 ? -23.391 14.812 -0.692 1 69.88 248 ARG B CA 1
ATOM 4023 C C . ARG B 1 248 ? -22.469 13.625 -0.968 1 69.88 248 ARG B C 1
ATOM 4025 O O . ARG B 1 248 ? -22.891 12.469 -0.88 1 69.88 248 ARG B O 1
ATOM 4032 N N . ALA B 1 249 ? -21.312 14.055 -1.259 1 61.75 249 ALA B N 1
ATOM 4033 C CA . ALA B 1 249 ? -20.359 13.023 -1.652 1 61.75 249 ALA B CA 1
ATOM 4034 C C . ALA B 1 249 ? -19.891 12.219 -0.443 1 61.75 249 ALA B C 1
ATOM 4036 O O . ALA B 1 249 ? -19.422 11.086 -0.585 1 61.75 249 ALA B O 1
ATOM 4037 N N . ASN B 1 250 ? -20.062 12.797 0.729 1 61.62 250 ASN B N 1
ATOM 4038 C CA . ASN B 1 250 ? -19.484 12.172 1.919 1 61.62 250 ASN B CA 1
ATOM 4039 C C . ASN B 1 250 ? -20.562 11.727 2.895 1 61.62 250 ASN B C 1
ATOM 4041 O O . ASN B 1 250 ? -20.266 11.336 4.023 1 61.62 250 ASN B O 1
ATOM 4045 N N . ARG B 1 251 ? -21.797 11.914 2.605 1 54.06 251 ARG B N 1
ATOM 4046 C CA . ARG B 1 251 ? -22.875 11.43 3.449 1 54.06 251 ARG B CA 1
ATOM 4047 C C . ARG B 1 251 ? -22.969 9.906 3.4 1 54.06 251 ARG B C 1
ATOM 4049 O O . ARG B 1 251 ? -23.078 9.32 2.32 1 54.06 251 ARG B O 1
ATOM 4056 N N . VAL B 1 252 ? -22.281 9.43 4.406 1 49.41 252 VAL B N 1
ATOM 4057 C CA . VAL B 1 252 ? -22.328 7.98 4.559 1 49.41 252 VAL B CA 1
ATOM 4058 C C . VAL B 1 252 ? -23.547 7.582 5.379 1 49.41 252 VAL B C 1
ATOM 4060 O O . VAL B 1 252 ? -23.906 8.266 6.34 1 49.41 252 VAL B O 1
#

Sequence (504 aa):
MQVLAYSYNGGMEQFRYPEDRYKGWAVLAVQSGHISFTIEGEESTSGEAEYGELLFCPPGMLLRRRMLQPSSFHFAELSGELELPPGKIRIRDVQRLSSTYDYLIRLRAEYPYELHPDIEHLIGDLLFLSKREYAMAQDQRRRTLDPVMHRAAALMERQACETDFSVQAIALRFGISAPQLSIRFQAAYGVSPIQFATSVRLAKAGKLLVETDDTLEAIADRCGYQNAFYFSRVFSKHMKISPSLYRRANRVMQVLAYSYNGGMEQFRYPEDRYKGWAVLAVQSGHISFTIEGEESTSGEAEYGELLFCPPGMLLRRRMLQPSSFHFAELSGELELPPGKIRIRDVQRLSSTYDYLIRLRAEYPYELHPDIEHLIGDLLFLSKREYAMAQDQRRRTLDPVMHRAAALMERQACETDFSVQAIALRFGISAPQLSIRFQAAYGVSPIQFATSVRLAKAGKLLVETDDTLEAIADRCGYQNAFYFSRVFSKHMKISPSLYRRANRV

pLDDT: mean 90.17, std 8.12, range [48.06, 98.5]

Foldseek 3Di:
DDWPDKDKDAQDQWDPPQKDAAQAKKKKAWCAAKKWKWWDDPDIDIDMDGHQKMFIHGHGIMMGMTGPGGTIIMIIGDHDDAPDDGTMAGFPPNVLVNVLVVVLVVVCVVVVGDPDVVNVVSVVVVSVRRVVRVVVVLLVVLCVVCVLLVVLLVVLLVPLQPQPDDLQVSQVVSPHGSVVSQVSNCVSPVHGSNVSSLVSLLVQLLVCLQPHPDDLQVSCNRSNHPGSVVVQVSNCVVVVDGSVVSSVVRHD/DDWPDKDKDAQDQWDPPQKDAAQAKKKKAWCAAKKWKWWDDPDIDIDMDGHQKMFIHGHGIMMGMTGPGGTIIMIIGDHDDAPDDGTMAGFPPNVLVNVLVVVLVVVCVVVVGDPDVVNVVSVVVVSVRRVVRVVVVLLVVLCVVCVLLVVLLVVLLVPLQPQPDDLQVSQVVSPHGSVVSQVSNCVSPVHGSNVSSLVSLLVQLLCCLQVHPDDLQVSCNRSNHPGSVVVQVSNCVVVVDGSVVSSVVRHD

Radius of gyration: 27.46 Å; Cα contacts (8 Å, |Δi|>4): 863; chains: 2; bounding box: 60×84×55 Å

Secondary structure (DSSP, 8-state):
-EEEEEEEEEEESS-S-SEEE-SSEEEEEEEEEEEEEEEESSS-EEEEE-TTEEEEE-TT-EEEEEEEEEEEEEEEEEES-----SEEEE-S-HHHHHHHHHHHHHHHHHSTT---HHHHHHHHHHHHHHHHHHHHHHHHHHHHH-HHHHHHHHHHHHHTTSTT--HHHHHHHTT--HHHHHHHHHHHHSS-HHHHHHHHHHHHHHHHHHH----HHHHHHHTT-S-HHHHHHHHHHHHSS-HHHHHHHH--/-EEEEEEEEEEESS-S-SEEE-SSEEEEEEEEEEEEEEEESSS-EEEEE-TTEEEEE-TT-EEEEEEEEEEEEEEEEEES-----SEEEE-S-HHHHHHHHHHHHHHHHHSTT---HHHHHHHHHHHHHHHHHHHHHHHHHHHHH-HHHHHHHHHHHHHTTSTT--HHHHHHHTT--HHHHHHHHHHHHSS-HHHHHHHHHHHHHHHHHHH----HHHHHHHTT-S-HHHHHHHHHHHHSS-HHHHHHHH--

Solvent-accessible surface area (backbone atoms only — not comparable to full-atom values): 26459 Å² total; per-residue (Å²): 120,44,78,74,37,75,48,80,44,75,73,33,67,58,62,85,56,43,58,50,67,40,88,29,32,40,35,42,38,33,67,36,46,34,34,37,41,36,39,50,58,97,70,65,44,72,51,73,46,32,62,51,25,35,36,36,40,53,52,67,35,44,37,36,45,45,47,78,35,59,24,22,34,38,38,36,31,29,41,77,86,70,99,66,70,72,42,71,44,69,51,82,64,50,66,45,50,51,49,45,51,53,49,48,55,51,46,39,70,75,34,62,72,52,88,41,69,68,52,50,49,45,53,48,46,54,50,50,51,49,50,52,45,49,52,51,54,48,50,52,46,36,43,66,73,38,47,65,50,46,52,47,49,54,48,37,64,73,36,37,28,40,82,81,54,46,66,54,61,56,17,53,74,71,74,42,49,44,67,54,43,38,54,52,30,26,71,67,68,76,41,42,60,64,59,50,27,49,51,48,20,48,42,51,38,43,45,45,42,48,75,43,86,66,51,62,53,56,43,14,51,65,30,39,32,96,36,36,68,60,35,39,51,52,40,23,69,74,66,73,42,43,60,69,56,46,25,64,64,51,61,114,119,44,79,72,38,76,47,79,44,76,73,32,69,60,62,90,60,44,57,50,68,39,86,28,33,41,35,41,38,33,67,36,47,33,35,35,42,36,41,51,58,98,69,64,43,70,52,71,45,32,62,50,25,34,35,36,41,55,51,69,35,43,38,36,45,44,50,77,36,59,24,21,33,38,39,35,32,29,42,77,86,71,100,66,71,73,41,73,44,67,51,82,63,51,67,45,50,52,50,45,51,53,48,47,54,53,47,38,71,76,34,64,71,53,88,41,69,68,51,52,50,47,52,48,46,55,51,51,50,48,50,50,46,51,52,53,53,49,49,52,47,38,43,67,72,38,46,64,51,48,52,47,49,54,49,37,66,73,34,36,30,40,83,79,56,46,66,53,61,56,16,52,76,70,74,42,49,45,67,54,42,37,53,52,29,25,71,67,68,76,40,42,60,67,57,50,28,48,51,47,21,48,41,52,38,41,44,45,43,48,76,43,85,68,51,61,54,56,43,14,50,65,29,39,32,94,34,36,67,60,36,40,52,53,42,22,66,74,66,74,43,43,58,68,55,47,24,64,64,50,60,106

Nearest PDB structures (foldseek):
  6swi-assembly1_A  TM=9.641E-01  e=2.371E-08  Geobacillus stearothermophilus
  3lsg-assembly1_A  TM=9.619E-01  e=4.810E-07  Fusobacterium nucleatum subsp. nucleatum
  3oio-assembly1_A  TM=9.114E-01  e=1.082E-06  Chromobacterium violaceum
  3w6v-assembly1_A  TM=9.321E-01  e=1.287E-06  Streptomyces griseus
  4fe7-assembly1_A-2  TM=8.679E-01  e=3.249E-06  Escherichia coli

Organism: NCBI:txid582686

InterPro domains:
  IPR009057 Homedomain-like superfamily [SSF46689] (200-249)
  IPR018060 AraC-like, DNA binding HTH domain [PF12833] (171-248)
  IPR018060 AraC-like, DNA binding HTH domain [PS01124] (150-249)
  IPR018060 AraC-like, DNA binding HTH domain [SM00342] (164-247)